Protein AF-A0AA86P9W6-F1 (afdb_monomer)

Secondary structure (DSSP, 8-state):
-HHHHHHH--------------------B--S-HHHHHHHHHHHHHH---HHHHHHHHHTT--SSSSS-HHHHHHTTPPPHHHHHHHHHHHHH---GGGB-HHHHHHHHHTTSTTHHHHHHHHHHHHHHHHHHHHHHHHHHHHHHHHHHHHH-HHHHHHHHHHHHHHHHHTTTSTTTT-S---GGGGGGTTT-B-TTT--BHHHHHHHHHHHH----SHHHHHHHHHHHH-TT-------S---SHHHHHHHHHHHHHHTT--HHHHHHHHHHHHHHHHHHHHHGGGS---TT--HHHHHHHHHHHHHHHHHHHHHHHHHHHHHHHHHHHHHT--TT--HHHHHHHHHHHHHHHHHHHHHHHHHHHHHHHHHHHHHHHHHHHHHHHHHHHHHHHHHHHHHHHHHHHHHHHSTHHHHHHHHHHHHS--

Radius of gyration: 43.39 Å; Cα contacts (8 Å, |Δi|>4): 281; chains: 1; bounding box: 76×82×166 Å

Solvent-accessible surface area (backbone atoms only — not comparable to full-atom values): 24637 Å² total; per-residue (Å²): 126,69,75,61,48,80,77,65,63,77,83,78,83,77,89,67,96,66,86,75,74,75,74,73,78,76,80,54,46,73,76,57,59,69,72,58,35,48,46,33,44,52,37,47,66,71,54,72,62,57,70,66,59,52,50,51,26,57,33,53,69,41,82,68,36,98,65,88,54,39,61,60,44,49,58,76,46,59,73,49,72,68,48,48,52,52,47,52,62,46,37,78,78,51,76,63,60,85,49,33,30,73,37,47,40,49,50,65,56,50,68,73,45,82,61,44,60,59,52,47,56,49,49,51,45,63,72,46,40,65,64,54,48,50,54,52,42,53,47,36,48,46,50,37,51,46,49,47,43,78,69,64,39,62,37,48,53,49,47,54,50,48,54,50,51,54,49,18,62,77,29,53,98,47,98,57,23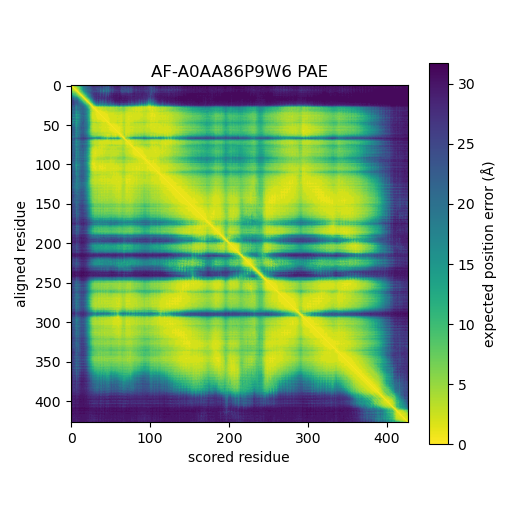,75,60,94,71,74,60,74,78,54,62,58,54,47,66,71,46,52,44,91,82,83,61,49,29,50,56,43,57,50,53,52,49,43,66,77,74,42,94,57,76,70,64,75,50,52,57,50,52,54,43,53,77,75,38,87,80,68,70,89,75,80,73,88,60,95,61,43,49,60,62,34,52,57,52,48,48,51,46,49,60,55,44,71,75,47,58,65,73,59,52,48,53,52,45,52,55,53,52,50,51,51,50,51,51,67,69,48,49,82,78,55,82,79,53,98,76,45,36,49,60,57,56,53,50,50,51,48,72,77,41,48,67,60,54,51,52,44,50,53,46,48,57,48,36,58,54,45,48,55,51,41,25,63,74,59,73,46,65,87,82,65,52,71,66,64,53,51,48,54,52,51,56,38,41,56,53,50,51,54,41,48,53,55,48,54,54,52,51,52,50,52,52,54,51,51,51,51,48,52,53,50,52,51,52,51,51,55,51,53,51,50,50,55,53,48,51,55,51,51,54,53,49,52,52,52,49,52,51,50,52,59,70,69,45,66,57,62,59,53,51,51,54,52,51,57,59,61,73,76,110

Organism: NCBI:txid28002

Nearest PDB structures (foldseek):
  9b27-assembly1_G  TM=7.244E-01  e=8.369E-12  Mus musculus
  3obv-assembly2_H  TM=7.746E-01  e=7.270E-11  Mus musculus
  3obv-assembly1_E  TM=7.594E-01  e=7.270E-11  Mus musculus
  3obv-assembly1_F  TM=7.551E-01  e=1.090E-10  Mus musculus
  3o4x-assembly2_F  TM=7.674E-01  e=1.635E-10  Mus musculus

Sequence (427 aa):
MCILYDNFAQKQKDVSEQKVVKETKVQLISVIDSKKAQAISIALQKLKLPFEQIMDKILLMQDLTPLDPGIETLACCLPTQADIDAVKKKLETEPDVEKYARADQFVIFVQQIKNYSQRIQNWLYIKQFQLDLQVYKQTFQINYRYFTFLIQNKRWHGYLRMLLTVGNCFNSGTARGSALGFKLKTLLKFCDFKDTTIQQNLMYYILNFIKHNDPRAVEEYNTYLEQLNNDVFIPEKSYNSINPVYPAIDEFLILQKLISRTAFEDEKKQFDIFYNKYNTIKQTIDQIDNSNIDQYKVEVTEFISLTENQLIQVKQTRDKIEDLYKQFLSKYVEPQTSKIEETLEIFGQFSVQLEKTKSIFDDEEKKKQIEEEKRRKLEQKKQEEIEKIKTQEVKGVSNLRKKFIKETEADGLMDQIMGQMIKKAKK

Structure (mmCIF, N/CA/C/O backbone):
data_AF-A0AA86P9W6-F1
#
_entry.id   AF-A0AA86P9W6-F1
#
loop_
_atom_site.group_PDB
_atom_site.id
_atom_site.type_symbol
_atom_site.label_atom_id
_atom_site.label_alt_id
_atom_site.label_comp_id
_atom_site.label_asym_id
_atom_site.label_entity_id
_atom_site.label_seq_id
_atom_site.pdbx_PDB_ins_code
_atom_site.Cartn_x
_atom_site.Cartn_y
_atom_site.Cartn_z
_atom_site.occupancy
_atom_site.B_iso_or_equiv
_atom_site.auth_seq_id
_atom_site.auth_comp_id
_atom_site.auth_asym_id
_atom_site.auth_atom_id
_atom_site.pdbx_PDB_model_num
ATOM 1 N N . MET A 1 1 ? 5.742 46.420 29.554 1.00 45.41 1 MET A N 1
ATOM 2 C CA . MET A 1 1 ? 6.651 45.876 30.589 1.00 45.41 1 MET A CA 1
ATOM 3 C C . MET A 1 1 ? 5.961 44.942 31.598 1.00 45.41 1 MET A C 1
ATOM 5 O O . MET A 1 1 ? 6.670 44.185 32.238 1.00 45.41 1 MET A O 1
ATOM 9 N N . CYS A 1 2 ? 4.622 44.912 31.716 1.00 53.97 2 CYS A N 1
ATOM 10 C CA . CYS A 1 2 ? 3.931 44.115 32.750 1.00 53.97 2 CYS A CA 1
ATOM 11 C C . CYS A 1 2 ? 3.858 42.589 32.511 1.00 53.97 2 CYS A C 1
ATOM 13 O O . CYS A 1 2 ? 3.861 41.842 33.474 1.00 53.97 2 CYS A O 1
ATOM 15 N N . ILE A 1 3 ? 3.880 42.093 31.267 1.00 50.62 3 ILE A N 1
ATOM 16 C CA . ILE A 1 3 ? 3.631 40.657 30.975 1.00 50.62 3 ILE A CA 1
ATOM 17 C C . ILE A 1 3 ? 4.851 39.753 31.283 1.00 50.62 3 ILE A C 1
ATOM 19 O O . ILE A 1 3 ? 4.716 38.553 31.514 1.00 50.62 3 ILE A O 1
ATOM 23 N N . LEU A 1 4 ? 6.062 40.321 31.302 1.00 46.50 4 LEU A N 1
ATOM 24 C CA . LEU A 1 4 ? 7.296 39.585 31.614 1.00 46.50 4 LEU A CA 1
ATOM 25 C C . LEU A 1 4 ? 7.473 39.347 33.118 1.00 46.50 4 LEU A C 1
ATOM 27 O O . LEU A 1 4 ? 8.028 38.322 33.505 1.00 46.50 4 LEU A O 1
ATOM 31 N N . TYR A 1 5 ? 6.980 40.263 33.956 1.00 51.81 5 TYR A N 1
ATOM 32 C CA . TYR A 1 5 ? 7.094 40.143 35.409 1.00 51.81 5 TYR A CA 1
ATOM 33 C C . TYR A 1 5 ? 6.207 39.011 35.944 1.00 51.81 5 TYR A C 1
ATOM 35 O O . TYR A 1 5 ? 6.676 38.198 36.734 1.00 51.81 5 TYR A O 1
ATOM 43 N N . ASP A 1 6 ? 4.981 38.875 35.435 1.00 56.88 6 ASP A N 1
ATOM 44 C CA . ASP A 1 6 ? 4.040 37.852 35.914 1.00 56.88 6 ASP A CA 1
ATOM 45 C C . ASP A 1 6 ? 4.484 36.415 35.592 1.00 56.88 6 ASP A C 1
ATOM 47 O O . ASP A 1 6 ? 4.173 35.487 36.335 1.00 56.88 6 ASP A O 1
ATOM 51 N N . ASN A 1 7 ? 5.253 36.222 34.514 1.00 52.59 7 ASN A N 1
ATOM 52 C CA . ASN A 1 7 ? 5.698 34.896 34.076 1.00 52.59 7 ASN A CA 1
ATOM 53 C C . ASN A 1 7 ? 7.083 34.485 34.614 1.00 52.59 7 ASN A C 1
ATOM 55 O O . ASN A 1 7 ? 7.418 33.303 34.558 1.00 52.59 7 ASN A O 1
ATOM 59 N N . PHE A 1 8 ? 7.890 35.427 35.127 1.00 60.72 8 PHE A N 1
ATOM 60 C CA . PHE A 1 8 ? 9.289 35.180 35.524 1.00 60.72 8 PHE A CA 1
ATOM 61 C C . PHE A 1 8 ? 9.705 35.779 36.882 1.00 60.72 8 PHE A C 1
ATOM 63 O O . PHE A 1 8 ? 10.876 35.677 37.253 1.00 60.72 8 PHE A O 1
ATOM 70 N N . ALA A 1 9 ? 8.796 36.379 37.657 1.00 63.06 9 ALA A N 1
ATOM 71 C CA . ALA A 1 9 ? 9.130 36.886 38.988 1.00 63.06 9 ALA A CA 1
ATOM 72 C C . ALA A 1 9 ? 9.499 35.745 39.959 1.00 63.06 9 ALA A C 1
ATOM 74 O O . ALA A 1 9 ? 8.660 34.936 40.362 1.00 63.06 9 ALA A O 1
ATOM 75 N N . GLN A 1 10 ? 10.761 35.708 40.396 1.00 48.94 10 GLN A N 1
ATOM 76 C CA . GLN A 1 10 ? 11.170 34.924 41.561 1.00 48.94 10 GLN A CA 1
ATOM 77 C C . GLN A 1 10 ? 10.579 35.568 42.819 1.00 48.94 10 GLN A C 1
ATOM 79 O O . GLN A 1 10 ? 10.934 36.692 43.171 1.00 48.94 10 GLN A O 1
ATOM 84 N N . LYS A 1 11 ? 9.682 34.859 43.516 1.00 51.66 11 LYS A N 1
ATOM 85 C CA . LYS A 1 11 ? 9.180 35.298 44.826 1.00 51.66 11 LYS A CA 1
ATOM 86 C C . LYS A 1 11 ? 10.353 35.429 45.805 1.00 51.66 11 LYS A C 1
ATOM 88 O O . LYS A 1 11 ? 10.945 34.420 46.191 1.00 51.66 11 LYS A O 1
ATOM 93 N N . GLN A 1 12 ? 10.665 36.653 46.226 1.00 44.06 12 GLN A N 1
ATOM 94 C CA . GLN A 1 12 ? 11.505 36.889 47.398 1.00 44.06 12 GLN A CA 1
ATOM 95 C C . GLN A 1 12 ? 10.748 36.407 48.644 1.00 44.06 12 GLN A C 1
ATOM 97 O O . GLN A 1 12 ? 9.561 36.686 48.810 1.00 44.06 12 GLN A O 1
ATOM 102 N N . LYS A 1 13 ? 11.417 35.621 49.495 1.00 38.41 13 LYS A N 1
ATOM 103 C CA . LYS A 1 13 ? 10.878 35.219 50.798 1.00 38.41 13 LYS A CA 1
ATOM 104 C C . LYS A 1 13 ? 11.013 36.395 51.762 1.00 38.41 13 LYS A C 1
ATOM 106 O O . LYS A 1 13 ? 12.089 36.590 52.320 1.00 38.41 13 LYS A O 1
ATOM 111 N N . ASP A 1 14 ? 9.921 37.113 51.992 1.00 39.69 14 ASP A N 1
ATOM 112 C CA . ASP A 1 14 ? 9.792 37.937 53.190 1.00 39.69 14 ASP A CA 1
ATOM 113 C C . ASP A 1 14 ? 9.678 37.016 54.407 1.00 39.69 14 ASP A C 1
ATOM 115 O O . ASP A 1 14 ? 8.691 36.302 54.598 1.00 39.69 14 ASP A O 1
ATOM 119 N N . VAL A 1 15 ? 10.729 37.006 55.225 1.00 42.31 15 VAL A N 1
ATOM 120 C CA . VAL A 1 15 ? 10.730 36.368 56.540 1.00 42.31 15 VAL A CA 1
ATOM 121 C C . VAL A 1 15 ? 10.073 37.345 57.509 1.00 42.31 15 VAL A C 1
ATOM 123 O O . VAL A 1 15 ? 10.738 38.109 58.199 1.00 42.31 15 VAL A O 1
ATOM 126 N N . SER A 1 16 ? 8.744 37.335 57.539 1.00 39.78 16 SER A N 1
ATOM 127 C CA . SER A 1 16 ? 7.987 37.801 58.697 1.00 39.78 16 SER A CA 1
ATOM 128 C C . SER A 1 16 ? 7.217 36.610 59.257 1.00 39.78 16 SER A C 1
ATOM 130 O O . SER A 1 16 ? 6.524 35.894 58.534 1.00 39.78 16 SER A O 1
ATOM 132 N N . GLU A 1 17 ? 7.426 36.334 60.544 1.00 43.75 17 GLU A N 1
ATOM 133 C CA . GLU A 1 17 ? 6.793 35.245 61.283 1.00 43.75 17 GLU A CA 1
ATOM 134 C C . GLU A 1 17 ? 5.278 35.471 61.374 1.00 43.75 17 GLU A C 1
ATOM 136 O O . GLU A 1 17 ? 4.751 35.984 62.359 1.0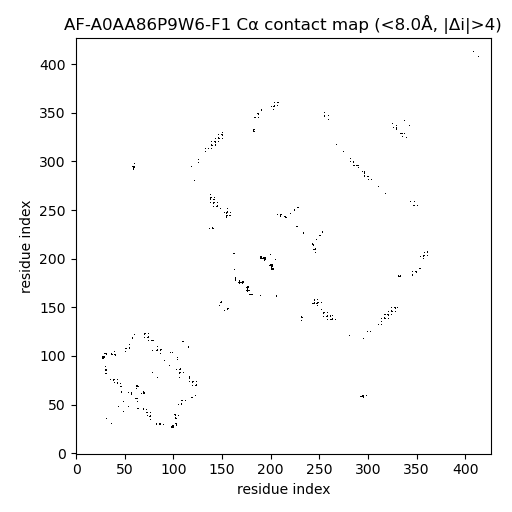0 43.75 17 GLU A O 1
ATOM 141 N N . GLN A 1 18 ? 4.546 35.063 60.342 1.00 36.09 18 GLN A N 1
ATOM 142 C CA . GLN A 1 18 ? 3.122 34.788 60.454 1.00 36.09 18 GLN A CA 1
ATOM 143 C C . GLN A 1 18 ? 2.957 33.295 60.710 1.00 36.09 18 GLN A C 1
ATOM 145 O O . GLN A 1 18 ? 3.389 32.458 59.918 1.00 36.09 18 GLN A O 1
ATOM 150 N N . LYS A 1 19 ? 2.355 32.964 61.859 1.00 38.75 19 LYS A N 1
ATOM 151 C CA . LYS A 1 19 ? 1.947 31.608 62.238 1.00 38.75 19 LYS A CA 1
ATOM 152 C C . LYS A 1 19 ? 1.238 30.940 61.059 1.00 38.75 19 LYS A C 1
ATOM 154 O O . LYS A 1 19 ? 0.068 31.205 60.802 1.00 38.75 19 LYS A O 1
ATOM 159 N N . VAL A 1 20 ? 1.947 30.044 60.376 1.00 34.84 20 VAL A N 1
ATOM 160 C CA . VAL A 1 20 ? 1.356 29.125 59.409 1.00 34.84 20 VAL A CA 1
ATOM 161 C C . VAL A 1 20 ? 0.454 28.195 60.208 1.00 34.84 20 VAL A C 1
ATOM 163 O O . VAL A 1 20 ? 0.918 27.255 60.857 1.00 34.84 20 VAL A O 1
ATOM 166 N N . VAL A 1 21 ? -0.850 28.468 60.180 1.00 40.25 21 VAL A N 1
ATOM 167 C CA . VAL A 1 21 ? -1.842 27.413 60.361 1.00 40.25 21 VAL A CA 1
ATOM 168 C C . VAL A 1 21 ? -1.487 26.382 59.298 1.00 40.25 21 VAL A C 1
ATOM 170 O O . VAL A 1 21 ? -1.578 26.667 58.106 1.00 40.25 21 VAL A O 1
ATOM 173 N N . LYS A 1 22 ? -0.963 25.223 59.713 1.00 38.34 22 LYS A N 1
ATOM 174 C CA . LYS A 1 22 ? -0.798 24.080 58.817 1.00 38.34 22 LYS A CA 1
ATOM 175 C C . LYS A 1 22 ? -2.191 23.770 58.280 1.00 38.34 22 LYS A C 1
ATOM 177 O O . LYS A 1 22 ? -2.976 23.131 58.977 1.00 38.34 22 LYS A O 1
ATOM 182 N N . GLU A 1 23 ? -2.497 24.236 57.071 1.00 42.12 23 GLU A N 1
ATOM 183 C CA . GLU A 1 23 ? -3.572 23.660 56.277 1.00 42.12 23 GLU A CA 1
ATOM 184 C C . GLU A 1 23 ? -3.317 22.161 56.285 1.00 42.12 23 GLU A C 1
ATOM 186 O O . GLU A 1 23 ? -2.276 21.663 55.841 1.00 42.12 23 GLU A O 1
ATOM 191 N N . THR A 1 24 ? -4.221 21.446 56.940 1.00 39.56 24 THR A N 1
ATOM 192 C CA . THR A 1 24 ? -4.174 19.997 56.983 1.00 39.56 24 THR A CA 1
ATOM 193 C C . THR A 1 24 ? -4.357 19.592 55.532 1.00 39.56 24 THR A C 1
ATOM 195 O O . THR A 1 24 ? -5.438 19.807 54.994 1.00 39.56 24 THR A O 1
ATOM 198 N N . LYS A 1 25 ? -3.292 19.130 54.857 1.00 49.28 25 LYS A N 1
ATOM 199 C CA . LYS A 1 25 ? -3.393 18.595 53.494 1.00 49.28 25 LYS A CA 1
ATOM 200 C C . LYS A 1 25 ? -4.488 17.539 53.544 1.00 49.28 25 LYS A C 1
ATOM 202 O O . LYS A 1 25 ? -4.257 16.459 54.087 1.00 49.28 25 LYS A O 1
ATOM 207 N N . VAL A 1 26 ? -5.674 17.883 53.049 1.00 59.66 26 VAL A N 1
ATOM 208 C CA . VAL A 1 26 ? -6.794 16.956 52.955 1.00 59.66 26 VAL A CA 1
ATOM 209 C C . VAL A 1 26 ? -6.280 15.813 52.092 1.00 59.66 26 VAL A C 1
ATOM 211 O O . VAL A 1 26 ? -5.903 16.021 50.937 1.00 59.66 26 VAL A O 1
ATOM 214 N N . GLN A 1 27 ? -6.118 14.633 52.693 1.00 80.38 27 GLN A N 1
ATOM 215 C CA . GLN A 1 27 ? -5.707 13.450 51.953 1.00 80.38 27 GLN A CA 1
ATOM 216 C C . GLN A 1 27 ? -6.869 13.078 51.039 1.00 80.38 27 GLN A C 1
ATOM 218 O O . GLN A 1 27 ? -7.883 12.561 51.500 1.00 80.38 27 GLN A O 1
ATOM 223 N N . LEU A 1 28 ? -6.728 13.406 49.756 1.00 91.00 28 LEU A N 1
ATOM 224 C CA . LEU A 1 28 ? -7.696 13.026 48.738 1.00 91.00 28 LEU A CA 1
ATOM 225 C C . LEU A 1 28 ? -7.679 11.506 48.549 1.00 91.00 28 LEU A C 1
ATOM 227 O O . LEU A 1 28 ? -6.628 10.863 48.604 1.00 91.00 28 LEU A O 1
ATOM 231 N N . ILE A 1 29 ? -8.854 10.944 48.301 1.00 92.31 29 ILE A N 1
ATOM 232 C CA . ILE A 1 29 ? -9.054 9.524 48.033 1.00 92.31 29 ILE A CA 1
ATOM 233 C C . ILE A 1 29 ? -8.549 9.221 46.621 1.00 92.31 29 ILE A C 1
ATOM 235 O O . ILE A 1 29 ? -9.033 9.798 45.652 1.00 92.31 29 ILE A O 1
ATOM 239 N N . SER A 1 30 ? -7.599 8.295 46.510 1.00 93.50 30 SER A N 1
ATOM 240 C CA . SER A 1 30 ? -7.087 7.777 45.237 1.00 93.50 30 SER A CA 1
ATOM 241 C C . SER A 1 30 ? -7.354 6.278 45.180 1.00 93.50 30 SER A C 1
ATOM 243 O O . SER A 1 30 ? -6.946 5.551 46.086 1.00 93.50 30 SER A O 1
ATOM 245 N N . VAL A 1 31 ? -8.049 5.816 44.143 1.00 94.06 31 VAL A N 1
ATOM 246 C CA . VAL A 1 31 ? -8.479 4.416 43.980 1.00 94.06 31 VAL A CA 1
ATOM 247 C C . VAL A 1 31 ? -7.742 3.763 42.822 1.00 94.06 31 VAL A C 1
ATOM 249 O O . VAL A 1 31 ? -7.279 2.629 42.941 1.00 94.06 31 VAL A O 1
ATOM 252 N N . ILE A 1 32 ? -7.622 4.476 41.704 1.00 94.56 32 ILE A N 1
ATOM 253 C CA . ILE A 1 32 ? -6.931 3.975 40.516 1.00 94.56 32 ILE A CA 1
ATOM 254 C C . ILE A 1 32 ? -5.408 3.958 40.706 1.00 94.56 32 ILE A C 1
ATOM 256 O O . ILE A 1 32 ? -4.847 4.719 41.497 1.00 94.56 32 ILE A O 1
ATOM 260 N N . ASP A 1 33 ? -4.727 3.094 39.945 1.00 94.31 33 ASP A N 1
ATOM 261 C CA . ASP A 1 33 ? -3.268 2.979 39.989 1.00 94.31 33 ASP A CA 1
ATOM 262 C C . ASP A 1 33 ? -2.573 4.324 39.715 1.00 94.31 33 ASP A C 1
ATOM 264 O O . ASP A 1 33 ? -2.935 5.066 38.798 1.00 94.31 33 ASP A O 1
ATOM 268 N N . SER A 1 34 ? -1.517 4.593 40.482 1.00 92.94 34 SER A N 1
ATOM 269 C CA . SER A 1 34 ? -0.764 5.849 40.456 1.00 92.94 34 SER A CA 1
ATOM 270 C C . SER A 1 34 ? -0.266 6.255 39.061 1.00 92.94 34 SER A C 1
ATOM 272 O O . SER A 1 34 ? -0.345 7.433 38.702 1.00 92.94 34 SER A O 1
ATOM 274 N N . LYS A 1 35 ? 0.185 5.303 38.231 1.00 93.06 35 LYS A N 1
ATOM 275 C CA . LYS A 1 35 ? 0.676 5.586 36.873 1.00 93.06 35 LYS A CA 1
ATOM 276 C C . LYS A 1 35 ? -0.470 6.008 35.958 1.00 93.06 35 LYS A C 1
ATOM 278 O O . LYS A 1 35 ? -0.320 6.932 35.156 1.00 93.06 35 LYS A O 1
ATOM 283 N N . LYS A 1 36 ? -1.628 5.360 36.089 1.00 93.06 36 LYS A N 1
ATOM 284 C CA . LYS A 1 36 ? -2.835 5.708 35.330 1.00 93.06 36 LYS A CA 1
ATOM 285 C C . LYS A 1 36 ? -3.431 7.036 35.793 1.00 93.06 36 LYS A C 1
ATOM 287 O O . LYS A 1 36 ? -3.754 7.871 34.952 1.00 93.06 36 LYS A O 1
ATOM 292 N N . ALA A 1 37 ? -3.484 7.271 37.105 1.00 94.56 37 ALA A N 1
ATOM 293 C CA . ALA A 1 37 ? -3.894 8.548 37.685 1.00 94.56 37 ALA A CA 1
ATOM 294 C C . ALA A 1 37 ? -3.050 9.710 37.145 1.00 94.56 37 ALA A C 1
ATOM 296 O O . ALA A 1 37 ? -3.580 10.762 36.776 1.00 94.56 37 ALA A O 1
ATOM 297 N N . GLN A 1 38 ? -1.735 9.505 37.041 1.00 94.50 38 GLN A N 1
ATOM 298 C CA . GLN A 1 38 ? -0.820 10.481 36.463 1.00 94.50 38 GLN A CA 1
ATOM 299 C C . GLN A 1 38 ? -1.098 10.711 34.970 1.00 94.50 38 GLN A C 1
ATOM 301 O O . GLN A 1 38 ? -1.176 11.862 34.544 1.00 94.50 38 GLN A O 1
ATOM 306 N N . ALA A 1 39 ? -1.295 9.649 34.181 1.00 94.19 39 ALA A N 1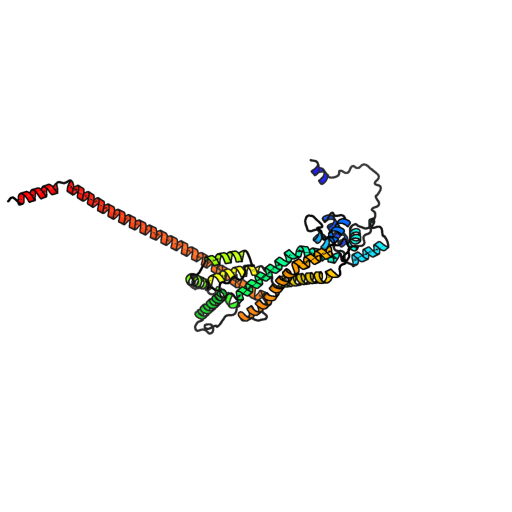
ATOM 307 C CA . ALA A 1 39 ? -1.612 9.762 32.755 1.00 94.19 39 ALA A CA 1
ATOM 308 C C . ALA A 1 39 ? -2.919 10.538 32.507 1.00 94.19 39 ALA A C 1
ATOM 310 O O . ALA A 1 39 ? -2.936 11.462 31.694 1.00 94.19 39 ALA A O 1
ATOM 311 N N . ILE A 1 40 ? -3.980 10.225 33.259 1.00 94.88 40 ILE A N 1
ATOM 312 C CA . ILE A 1 40 ? -5.260 10.948 33.214 1.00 94.88 40 ILE A CA 1
ATOM 313 C C . ILE A 1 40 ? -5.059 12.411 33.620 1.00 94.88 40 ILE A C 1
ATOM 315 O O . ILE A 1 40 ? -5.529 13.316 32.937 1.00 94.88 40 ILE A O 1
ATOM 319 N N . SER A 1 41 ? -4.308 12.674 34.690 1.00 93.94 41 SER A N 1
ATOM 320 C CA . SER A 1 41 ? -4.042 14.047 35.139 1.00 93.94 41 SER A CA 1
ATOM 321 C C . SER A 1 41 ? -3.324 14.877 34.069 1.00 93.94 41 SER A C 1
ATOM 323 O O . SER A 1 41 ? -3.689 16.031 33.843 1.00 93.94 41 SER A O 1
ATOM 325 N N . ILE A 1 42 ? -2.347 14.290 33.370 1.00 92.88 42 ILE A N 1
ATOM 326 C CA . ILE A 1 42 ? -1.647 14.933 32.247 1.00 92.88 42 ILE A CA 1
ATOM 327 C C . ILE A 1 42 ? -2.613 15.195 31.085 1.00 92.88 42 ILE A C 1
ATOM 329 O O . ILE A 1 42 ? -2.601 16.287 30.517 1.00 92.88 42 ILE A O 1
ATOM 333 N N . ALA A 1 43 ? -3.458 14.223 30.734 1.00 91.94 43 ALA A N 1
ATOM 334 C CA . ALA A 1 43 ? -4.460 14.382 29.684 1.00 91.94 43 ALA A CA 1
ATOM 335 C C . ALA A 1 43 ? -5.413 15.550 29.987 1.00 91.94 43 ALA A C 1
ATOM 337 O O . ALA A 1 43 ? -5.591 16.442 29.160 1.00 91.94 43 ALA A O 1
ATOM 338 N N . LEU A 1 44 ? -5.939 15.616 31.210 1.00 92.44 44 LEU A N 1
ATOM 339 C CA . LEU A 1 44 ? -6.832 16.690 31.651 1.00 92.44 44 LEU A CA 1
ATOM 340 C C . LEU A 1 44 ? -6.159 18.070 31.626 1.00 92.44 44 LEU A C 1
ATOM 342 O O . LEU A 1 44 ? -6.786 19.055 31.236 1.00 92.44 44 LEU A O 1
ATOM 346 N N . GLN A 1 45 ? -4.878 18.153 31.997 1.00 91.38 45 GLN A N 1
ATOM 347 C CA . GLN A 1 45 ? -4.102 19.397 31.911 1.00 91.38 45 GLN A CA 1
ATOM 348 C C . GLN A 1 45 ? -3.894 19.873 30.469 1.00 91.38 45 GLN A C 1
ATOM 350 O O . GLN A 1 45 ? -3.810 21.080 30.240 1.00 91.38 45 GLN A O 1
ATOM 355 N N . LYS A 1 46 ? -3.806 18.949 29.505 1.00 90.19 46 LYS A N 1
ATOM 356 C CA . LYS A 1 46 ? -3.720 19.282 28.076 1.00 90.19 46 LYS A CA 1
ATOM 357 C C . LYS A 1 46 ? -5.059 19.763 27.526 1.00 90.19 46 LYS A C 1
ATOM 359 O O . LYS A 1 46 ? -5.080 20.755 26.806 1.00 90.19 46 LYS A O 1
ATOM 364 N N . LEU A 1 47 ? -6.152 19.090 27.890 1.00 90.56 47 LEU A N 1
ATOM 365 C CA . LEU A 1 47 ? -7.499 19.433 27.429 1.00 90.56 47 LEU A CA 1
ATOM 366 C C . LEU A 1 47 ? -7.975 20.779 27.985 1.00 90.56 47 LEU A C 1
ATOM 368 O O . LEU A 1 47 ? -8.610 21.540 27.265 1.00 90.56 47 LEU A O 1
ATOM 372 N N . LYS A 1 48 ? -7.655 21.087 29.252 1.00 89.50 48 LYS A N 1
ATOM 373 C CA . LYS A 1 48 ? -8.082 22.316 29.954 1.00 89.50 48 LYS A CA 1
ATOM 374 C C . LYS A 1 48 ? -9.599 22.558 29.915 1.00 89.50 48 LYS A C 1
ATOM 376 O O . LYS A 1 48 ? -10.044 23.701 29.979 1.00 89.50 48 LYS A O 1
ATOM 381 N N . LEU A 1 49 ? -10.381 21.483 29.847 1.00 90.69 49 LEU A N 1
ATOM 382 C CA . LEU A 1 49 ? -11.840 21.519 29.874 1.00 90.69 49 LEU A CA 1
ATOM 383 C C . LEU A 1 49 ? -12.381 21.035 31.232 1.00 90.69 49 LEU A C 1
ATOM 385 O O . LEU A 1 49 ? -11.785 20.133 31.836 1.00 90.69 49 LEU A O 1
ATOM 389 N N . PRO A 1 50 ? -13.509 21.593 31.709 1.00 93.38 50 PRO A N 1
ATOM 390 C CA . PRO A 1 50 ? -14.319 20.988 32.766 1.00 93.38 50 PRO A CA 1
ATOM 391 C C . PRO A 1 50 ? -14.794 19.582 32.381 1.00 93.38 50 PRO A C 1
ATOM 393 O O . PRO A 1 50 ? -14.940 19.279 31.195 1.00 93.38 50 PRO A O 1
ATOM 396 N N . PHE A 1 51 ? -15.056 18.724 33.370 1.00 93.12 51 PHE A N 1
ATOM 397 C CA . PHE A 1 51 ? -15.451 17.335 33.114 1.00 93.12 51 PHE A CA 1
ATOM 398 C C . PHE A 1 51 ? -16.766 17.247 32.344 1.00 93.12 51 PHE A C 1
ATOM 400 O O . PHE A 1 51 ? -16.863 16.465 31.404 1.00 93.12 51 PHE A O 1
ATOM 407 N N . GLU A 1 52 ? -17.724 18.105 32.678 1.00 91.50 52 GLU A N 1
ATOM 408 C CA . GLU A 1 52 ? -19.035 18.210 32.039 1.00 91.50 52 GLU A CA 1
ATOM 409 C C . GLU A 1 52 ? -18.881 18.512 30.547 1.00 91.50 52 GLU A C 1
ATOM 411 O O . GLU A 1 52 ? -19.428 17.805 29.709 1.00 91.50 52 GLU A O 1
ATOM 416 N N . GLN A 1 53 ? -18.025 19.480 30.202 1.00 92.38 53 GLN A N 1
ATOM 417 C CA . GLN A 1 53 ? -17.763 19.827 28.804 1.00 92.38 53 GLN A CA 1
ATOM 418 C C . GLN A 1 53 ? -17.076 18.693 28.040 1.00 92.38 53 GLN A C 1
ATOM 420 O O . GLN A 1 53 ? -17.336 18.516 26.853 1.00 92.38 53 GLN A O 1
ATOM 425 N N . ILE A 1 54 ? -16.196 17.924 28.693 1.00 92.38 54 ILE A N 1
ATOM 426 C CA . ILE A 1 54 ? -15.598 16.735 28.074 1.00 92.38 54 ILE A CA 1
ATOM 427 C C . ILE A 1 54 ? -16.692 15.693 27.801 1.00 92.38 54 ILE A C 1
ATOM 429 O O . ILE A 1 54 ? -16.712 15.122 26.714 1.00 92.38 54 ILE A O 1
ATOM 433 N N . MET A 1 55 ? -17.607 15.461 28.750 1.00 90.94 55 MET A N 1
ATOM 434 C CA . MET A 1 55 ? -18.683 14.474 28.601 1.00 90.94 55 MET A CA 1
ATOM 435 C C . MET A 1 55 ? -19.650 14.871 27.484 1.00 90.94 55 MET A C 1
ATOM 437 O O . MET A 1 55 ? -19.911 14.057 26.598 1.00 90.94 55 MET A O 1
ATOM 441 N N . ASP A 1 56 ? -20.103 16.127 27.472 1.00 90.94 56 ASP A N 1
ATOM 442 C CA . ASP A 1 56 ? -20.990 16.665 26.436 1.00 90.94 56 ASP A CA 1
ATOM 443 C C . ASP A 1 56 ? -20.356 16.526 25.053 1.00 90.94 56 ASP A C 1
ATOM 445 O O . ASP A 1 56 ? -20.970 16.008 24.124 1.00 90.94 56 ASP A O 1
ATOM 449 N N . LYS A 1 57 ? -19.083 16.908 24.913 1.00 91.56 57 LYS A N 1
ATOM 450 C CA . LYS A 1 57 ? -18.362 16.791 23.641 1.00 91.56 57 LYS A CA 1
ATOM 451 C C . LYS A 1 57 ? -18.205 15.349 23.170 1.00 91.56 57 LYS A C 1
ATOM 453 O O . LYS A 1 57 ? -18.247 15.111 21.969 1.00 91.56 57 LYS A O 1
ATOM 458 N N . ILE A 1 58 ? -18.057 14.385 24.078 1.00 91.12 58 ILE A N 1
ATOM 459 C CA . ILE A 1 58 ? -18.002 12.959 23.724 1.00 91.12 58 ILE A CA 1
ATOM 460 C C . ILE A 1 58 ? -19.367 12.447 23.264 1.00 91.12 58 ILE A C 1
ATOM 462 O O . ILE A 1 58 ? -19.434 11.725 22.270 1.00 91.12 58 ILE A O 1
ATOM 466 N N . LEU A 1 59 ? -20.444 12.822 23.958 1.00 90.31 59 LEU A N 1
ATOM 467 C CA . LEU A 1 59 ? -21.813 12.457 23.579 1.00 90.31 59 LEU A CA 1
ATOM 468 C C . LEU A 1 59 ? -22.220 13.086 22.240 1.00 90.31 59 LEU A C 1
ATOM 470 O O . LEU A 1 59 ? -22.914 12.453 21.452 1.00 90.31 59 LEU A O 1
ATOM 474 N N . LEU A 1 60 ? -21.746 14.300 21.963 1.00 90.44 60 LEU A N 1
ATOM 475 C CA . LEU A 1 60 ? -22.004 15.033 20.723 1.00 90.44 60 LEU A CA 1
ATOM 476 C C . LEU A 1 60 ? -20.973 14.755 19.611 1.00 90.44 60 LEU A C 1
ATOM 478 O O . LEU A 1 60 ? -21.090 15.335 18.539 1.00 90.44 60 LEU A O 1
ATOM 482 N N . MET A 1 61 ? -19.946 13.932 19.868 1.00 90.50 61 MET A N 1
ATOM 483 C CA . MET A 1 61 ? -18.793 13.707 18.976 1.00 90.50 61 MET A CA 1
ATOM 484 C C . MET A 1 61 ? -18.120 14.994 18.444 1.00 90.50 61 MET A C 1
ATOM 486 O O . MET A 1 61 ? -17.630 15.046 17.317 1.00 90.50 61 MET A O 1
ATOM 490 N N . GLN A 1 62 ? -18.044 16.035 19.275 1.00 90.25 62 GLN A N 1
ATOM 491 C CA . GLN A 1 62 ? -17.471 17.339 18.928 1.00 90.25 62 GLN A CA 1
ATOM 492 C C . GLN A 1 62 ? -16.028 17.496 19.392 1.00 90.25 62 GLN A C 1
ATOM 494 O O . GLN A 1 62 ? -15.691 17.133 20.514 1.00 90.25 62 GLN A O 1
ATOM 499 N N . ASP A 1 63 ? -15.195 18.167 18.599 1.00 89.12 63 ASP A N 1
ATOM 500 C CA . ASP A 1 63 ? -13.782 18.380 18.924 1.00 89.12 63 ASP A CA 1
ATOM 501 C C . ASP A 1 63 ? -13.548 18.882 20.353 1.00 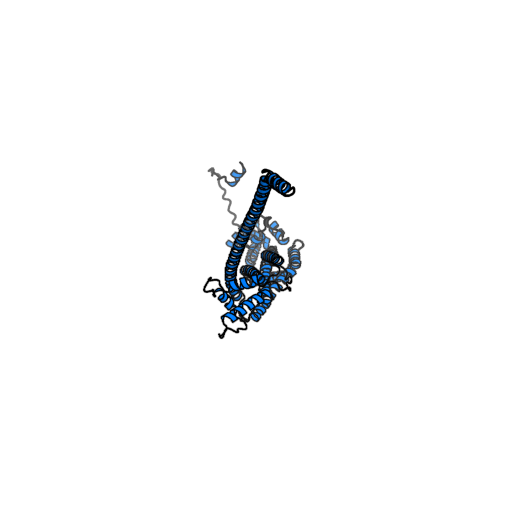89.12 63 ASP A C 1
ATOM 503 O O . ASP A 1 63 ? -14.108 19.889 20.806 1.00 89.12 63 ASP A O 1
ATOM 507 N N . LEU A 1 64 ? -12.686 18.158 21.070 1.00 87.56 64 LEU A N 1
ATOM 508 C CA . LEU A 1 64 ? -12.301 18.457 22.449 1.00 87.56 64 LEU A CA 1
ATOM 509 C C . LEU A 1 64 ? -11.405 19.690 22.549 1.00 87.56 64 LEU A C 1
ATOM 511 O O . LEU A 1 64 ? -11.394 20.365 23.571 1.00 87.56 64 LEU A O 1
ATOM 515 N N . THR A 1 65 ? -10.664 20.007 21.496 1.00 84.50 65 THR A N 1
ATOM 516 C CA . THR A 1 65 ? -9.739 21.138 21.461 1.00 84.50 65 THR A CA 1
ATOM 517 C C . THR A 1 65 ? -9.771 21.786 20.073 1.00 84.50 65 THR A C 1
ATOM 519 O O . THR A 1 65 ? -10.000 21.078 19.097 1.00 84.50 65 THR A O 1
ATOM 522 N N . PRO A 1 66 ? -9.536 23.110 19.946 1.00 77.31 66 PRO A N 1
ATOM 523 C CA . PRO A 1 66 ? -9.541 23.794 18.642 1.00 77.31 66 PRO A CA 1
ATOM 524 C C . PRO A 1 66 ? -8.449 23.313 17.676 1.00 77.31 66 PRO A C 1
ATOM 526 O O . PRO A 1 66 ? -8.604 23.369 16.464 1.00 77.31 66 PRO A O 1
ATOM 529 N N . LEU A 1 67 ? -7.318 22.878 18.232 1.00 68.88 67 LEU A N 1
ATOM 530 C CA . LEU A 1 67 ? -6.303 22.087 17.543 1.00 68.88 67 LEU A CA 1
ATOM 531 C C . LEU A 1 67 ? -6.673 20.637 17.834 1.00 68.88 67 LEU A C 1
ATOM 533 O O . LEU A 1 67 ? -6.938 20.349 18.993 1.00 68.88 67 LEU A O 1
ATOM 537 N N . ASP A 1 68 ? -6.714 19.739 16.861 1.00 64.31 68 ASP A N 1
ATOM 538 C CA . ASP A 1 68 ? -7.331 18.413 17.009 1.00 64.31 68 ASP A CA 1
ATOM 539 C C . ASP A 1 68 ? -6.376 17.261 17.434 1.00 64.31 68 ASP A C 1
ATOM 541 O O . ASP A 1 68 ? -6.127 16.370 16.632 1.00 64.31 68 ASP A O 1
ATOM 545 N N . PRO A 1 69 ? -5.837 17.219 18.678 1.00 77.38 69 PRO A N 1
ATOM 546 C CA . PRO A 1 69 ? -5.333 15.969 19.259 1.00 77.38 69 PRO A CA 1
ATOM 547 C C . PRO A 1 69 ? -6.059 15.586 20.560 1.00 77.38 69 PRO A C 1
ATOM 549 O O . PRO A 1 69 ? -5.584 14.769 21.359 1.00 77.38 69 PRO A O 1
ATOM 552 N N . GLY A 1 70 ? -7.203 16.215 20.849 1.00 86.31 70 GLY A N 1
ATOM 553 C CA . GLY A 1 70 ? -7.913 16.014 22.112 1.00 86.31 70 GLY A CA 1
ATOM 554 C C . GLY A 1 70 ? -8.411 14.575 22.286 1.00 86.31 70 GLY A C 1
ATOM 555 O O . GLY A 1 70 ? -8.265 13.993 23.363 1.00 86.31 70 GLY A O 1
ATOM 556 N N . ILE A 1 71 ? -8.925 13.963 21.214 1.00 89.94 71 ILE A N 1
ATOM 557 C CA . ILE A 1 71 ? -9.417 12.581 21.262 1.00 89.94 71 ILE A CA 1
ATOM 558 C C . ILE A 1 71 ? -8.279 11.561 21.392 1.00 89.94 71 ILE A C 1
ATOM 560 O O . ILE A 1 71 ? -8.394 10.596 22.145 1.00 89.94 71 ILE A O 1
ATOM 564 N N . GLU A 1 72 ? -7.145 11.814 20.739 1.00 90.94 72 GLU A N 1
ATOM 565 C CA . GLU A 1 72 ? -5.920 11.010 20.846 1.00 90.94 72 GLU A CA 1
ATOM 566 C C . GLU A 1 72 ? -5.377 11.033 22.279 1.00 90.94 72 GLU A C 1
ATOM 568 O O . GLU A 1 72 ? -4.971 10.007 22.833 1.00 90.94 72 GLU A O 1
ATOM 573 N N . THR A 1 73 ? -5.435 12.213 22.906 1.00 91.31 73 THR A N 1
ATOM 574 C CA . THR A 1 73 ? -5.032 12.420 24.298 1.00 91.31 73 THR A CA 1
ATOM 575 C C . THR A 1 73 ? -5.880 11.571 25.247 1.00 91.31 73 THR A C 1
ATOM 577 O O . THR A 1 73 ? -5.317 10.907 26.117 1.00 91.31 73 THR A O 1
ATOM 580 N N . LEU A 1 74 ? -7.206 11.529 25.060 1.00 91.12 74 LEU A N 1
ATOM 581 C CA . LEU A 1 74 ? -8.091 10.668 25.856 1.00 91.12 74 LEU A CA 1
ATOM 582 C C . LEU A 1 74 ? -7.895 9.176 25.567 1.00 91.12 74 LEU A C 1
ATOM 584 O O . LEU A 1 74 ? -7.929 8.365 26.494 1.00 91.12 74 LEU A O 1
ATOM 588 N N . ALA A 1 75 ? -7.662 8.801 24.308 1.00 91.38 75 ALA A N 1
ATOM 589 C CA . ALA A 1 75 ? -7.456 7.409 23.915 1.00 91.38 75 ALA A CA 1
ATOM 590 C C . ALA A 1 75 ? -6.232 6.769 24.602 1.00 91.38 75 ALA A C 1
ATOM 592 O O . ALA A 1 75 ? -6.233 5.568 24.869 1.00 91.38 75 ALA A O 1
ATOM 593 N N . CYS A 1 76 ? -5.217 7.566 24.951 1.00 89.81 76 CYS A N 1
ATOM 594 C CA . CYS A 1 76 ? -4.020 7.101 25.657 1.00 89.81 76 CYS A CA 1
ATOM 595 C C . CYS A 1 76 ? -4.229 6.840 27.160 1.00 89.81 76 CYS A C 1
ATOM 597 O O . CYS A 1 76 ? -3.362 6.244 27.801 1.00 89.81 76 CYS A O 1
ATOM 599 N N . CYS A 1 77 ? -5.342 7.293 27.744 1.00 89.50 77 CYS A N 1
ATOM 600 C CA . CYS A 1 77 ? -5.597 7.209 29.184 1.00 89.50 77 CYS A CA 1
ATOM 601 C C . CYS A 1 77 ? -6.996 6.667 29.517 1.00 89.50 77 CYS A C 1
ATOM 603 O O . CYS A 1 77 ? -7.594 7.060 30.519 1.00 89.50 77 CYS A O 1
ATOM 605 N N . LEU A 1 78 ? -7.526 5.770 28.680 1.00 91.19 78 LEU A N 1
ATOM 606 C CA . LEU A 1 78 ? -8.830 5.147 28.907 1.00 91.19 78 LEU A CA 1
ATOM 607 C C . LEU A 1 78 ? -8.836 4.324 30.208 1.00 91.19 78 LEU A C 1
ATOM 609 O O . LEU A 1 78 ? -7.959 3.469 30.386 1.00 91.19 78 LEU A O 1
ATOM 613 N N . PRO A 1 79 ? -9.820 4.528 31.103 1.00 91.56 79 PRO A N 1
ATOM 614 C CA . PRO A 1 79 ? -10.003 3.644 32.240 1.00 91.56 79 PRO A CA 1
ATOM 615 C C . PRO A 1 79 ? -10.440 2.256 31.758 1.00 91.56 79 PRO A C 1
ATOM 617 O O . PRO A 1 79 ? -11.209 2.102 30.803 1.00 91.56 79 PRO A O 1
ATOM 620 N N . THR A 1 80 ? -9.926 1.228 32.420 1.00 91.31 80 THR A N 1
ATOM 621 C CA . THR A 1 80 ? -10.353 -0.156 32.230 1.00 91.31 80 THR A CA 1
ATOM 622 C C . THR A 1 80 ? -11.637 -0.409 33.010 1.00 91.31 80 THR A C 1
ATOM 624 O O . THR A 1 80 ? -11.980 0.331 33.933 1.00 91.31 80 THR A O 1
ATOM 627 N N . GLN A 1 81 ? -12.327 -1.504 32.685 1.00 90.25 81 GLN A N 1
ATOM 628 C CA . GLN A 1 81 ? -13.510 -1.908 33.443 1.00 90.25 81 GLN A CA 1
ATOM 629 C C . GLN A 1 81 ? -13.190 -2.105 34.935 1.00 90.25 81 GLN A C 1
ATOM 631 O O . GLN A 1 81 ? -13.944 -1.654 35.785 1.00 90.25 81 GLN A O 1
ATOM 636 N N . ALA A 1 82 ? -12.019 -2.669 35.250 1.00 92.69 82 ALA A N 1
ATOM 637 C CA . ALA A 1 82 ? -11.567 -2.840 36.628 1.00 92.69 82 ALA A CA 1
ATOM 638 C C . ALA A 1 82 ? -11.360 -1.505 37.367 1.00 92.69 82 ALA A C 1
ATOM 640 O O . ALA A 1 82 ? -11.681 -1.421 38.550 1.00 92.69 82 ALA A O 1
ATOM 641 N N . ASP A 1 83 ? -10.859 -0.460 36.691 1.00 93.25 83 ASP A N 1
ATOM 642 C CA . ASP A 1 83 ? -10.728 0.868 37.307 1.00 93.25 83 ASP A CA 1
ATOM 643 C C . ASP A 1 83 ? -12.109 1.454 37.628 1.00 93.25 83 ASP A C 1
ATOM 645 O O . ASP A 1 83 ? -12.332 1.971 38.722 1.00 93.25 83 ASP A O 1
ATOM 649 N N . ILE A 1 84 ? -13.043 1.345 36.675 1.00 92.25 84 ILE A N 1
ATOM 650 C CA . ILE A 1 84 ? -14.420 1.823 36.825 1.00 92.25 84 ILE A CA 1
ATOM 651 C C . ILE A 1 84 ? -15.101 1.101 37.991 1.00 92.25 84 ILE A C 1
ATOM 653 O O . ILE A 1 84 ? -15.699 1.748 38.848 1.00 92.25 84 ILE A O 1
ATOM 657 N N . ASP A 1 85 ? -14.980 -0.224 38.063 1.00 93.31 85 ASP A N 1
ATOM 658 C CA . ASP A 1 85 ? -15.600 -1.031 39.115 1.00 93.31 85 ASP A CA 1
ATOM 659 C C . ASP A 1 85 ? -14.996 -0.734 40.497 1.00 93.31 85 ASP A C 1
ATOM 661 O O . ASP A 1 85 ? -15.721 -0.658 41.492 1.00 93.31 85 ASP A O 1
ATOM 665 N N . ALA A 1 86 ? -13.681 -0.504 40.572 1.00 94.00 86 ALA A N 1
ATOM 666 C CA . ALA A 1 86 ? -13.012 -0.122 41.814 1.00 94.00 86 ALA A CA 1
ATOM 667 C C . ALA A 1 86 ? -13.510 1.236 42.334 1.00 94.00 86 ALA A C 1
ATOM 669 O O . ALA A 1 86 ? -13.824 1.375 43.519 1.00 94.00 86 ALA A O 1
ATOM 670 N N . VAL A 1 87 ? -13.626 2.222 41.442 1.00 94.06 87 VAL A N 1
ATOM 671 C CA . VAL A 1 87 ? -14.148 3.555 41.765 1.00 94.06 87 VAL A CA 1
ATOM 672 C C . VAL A 1 87 ? -15.624 3.488 42.170 1.00 94.06 87 VAL A C 1
ATOM 674 O O . VAL A 1 87 ? -15.993 4.079 43.184 1.00 94.06 87 VAL A O 1
ATOM 677 N N . LYS A 1 88 ? -16.454 2.707 41.461 1.00 93.00 88 LYS A N 1
ATOM 678 C CA . LYS A 1 88 ? -17.863 2.456 41.827 1.00 93.00 88 LYS A CA 1
ATOM 679 C C . LYS A 1 88 ? -18.000 1.897 43.234 1.00 93.00 88 LYS A C 1
ATOM 681 O O . LYS A 1 88 ? -18.729 2.452 44.049 1.00 93.00 88 LYS A O 1
ATOM 686 N N . LYS A 1 89 ? -17.248 0.840 43.541 1.00 94.81 89 LYS A N 1
ATOM 687 C CA . LYS A 1 89 ? -17.261 0.219 44.867 1.00 94.81 89 LYS A CA 1
ATOM 688 C C . LYS A 1 89 ? -16.847 1.205 45.958 1.00 94.81 89 LYS A C 1
ATOM 690 O O . LYS A 1 89 ? -17.369 1.161 47.069 1.00 94.81 89 LYS A O 1
ATOM 695 N N . LYS A 1 90 ? -15.894 2.096 45.671 1.00 94.81 90 LYS A N 1
ATOM 696 C CA . LYS A 1 90 ? -15.473 3.102 46.649 1.00 94.81 90 LYS A CA 1
ATOM 697 C C . LYS A 1 90 ? -16.551 4.168 46.871 1.00 94.81 90 LYS A C 1
ATOM 699 O O . LYS A 1 90 ? -16.807 4.499 48.031 1.00 94.81 90 LYS A O 1
ATOM 704 N N . LEU A 1 91 ? -17.218 4.611 45.803 1.00 94.00 91 LEU A N 1
ATOM 705 C CA . LEU A 1 91 ? -18.334 5.563 45.846 1.00 94.00 91 LEU A CA 1
ATOM 706 C C . LEU A 1 91 ? -19.505 5.098 46.717 1.00 94.00 91 LEU A C 1
ATOM 708 O O . LEU A 1 91 ? -20.125 5.923 47.377 1.00 94.00 91 LEU A O 1
ATOM 712 N N . GLU A 1 92 ? -19.776 3.791 46.780 1.00 93.88 92 GLU A N 1
ATOM 713 C CA . GLU A 1 92 ? -20.801 3.231 47.679 1.00 93.88 92 GLU A CA 1
ATOM 714 C C . GLU A 1 92 ? -20.515 3.535 49.160 1.00 93.88 92 GLU A C 1
ATOM 716 O O . GLU A 1 92 ? -21.437 3.686 49.957 1.00 93.88 92 GLU A O 1
ATOM 721 N N . THR A 1 93 ? -19.234 3.633 49.534 1.00 94.69 93 THR A N 1
ATOM 722 C CA . THR A 1 93 ? -18.801 3.903 50.918 1.00 94.69 93 THR A CA 1
ATOM 723 C C . THR A 1 93 ? -18.514 5.374 51.201 1.00 94.69 93 THR A C 1
ATOM 725 O O . THR A 1 93 ? -18.527 5.785 52.357 1.00 94.69 93 THR A O 1
ATOM 728 N N . GLU A 1 94 ? -18.220 6.163 50.169 1.00 94.38 94 GLU A N 1
ATOM 729 C CA . GLU A 1 94 ? -17.951 7.597 50.270 1.00 94.38 94 GLU A CA 1
ATOM 730 C C . GLU A 1 94 ? -18.508 8.292 49.018 1.00 94.38 94 GLU A C 1
ATOM 732 O O . GLU A 1 94 ? -17.843 8.291 47.978 1.00 94.38 94 GLU A O 1
ATOM 737 N N . PRO A 1 95 ? -19.727 8.852 49.092 1.00 92.56 95 PRO A N 1
ATOM 738 C CA . PRO A 1 95 ? -20.411 9.417 47.932 1.00 92.56 95 PRO A CA 1
ATOM 739 C C . PRO A 1 95 ? -19.932 10.830 47.562 1.00 92.56 95 PRO A C 1
ATOM 741 O O . PRO A 1 95 ? -20.274 11.322 46.488 1.00 92.56 95 PRO A O 1
ATOM 744 N N . ASP A 1 96 ? -19.163 11.499 48.425 1.00 93.94 96 ASP A N 1
ATOM 745 C CA . ASP A 1 96 ? -18.681 12.857 48.176 1.00 93.94 96 ASP A CA 1
ATOM 746 C C . ASP A 1 96 ? -17.515 12.870 47.171 1.00 93.94 96 ASP A C 1
ATOM 748 O O . ASP A 1 96 ? -16.368 12.563 47.506 1.00 93.94 96 ASP A O 1
ATOM 752 N N . VAL A 1 97 ? -17.820 13.246 45.924 1.00 92.62 97 VAL A N 1
ATOM 753 C CA . VAL A 1 97 ? -16.876 13.290 44.795 1.00 92.62 97 VAL A CA 1
ATOM 754 C C . VAL A 1 97 ? -15.734 14.291 45.029 1.00 92.62 97 VAL A C 1
ATOM 756 O O . VAL A 1 97 ? -14.618 14.066 44.552 1.00 92.62 97 VAL A O 1
ATOM 759 N N . GLU A 1 98 ? -15.946 15.363 45.801 1.00 92.75 98 GLU A N 1
ATOM 760 C CA . GLU A 1 98 ? -14.918 16.389 46.041 1.00 92.75 98 GLU A CA 1
ATOM 761 C C . GLU A 1 98 ? -13.740 15.860 46.871 1.00 92.75 98 GLU A C 1
ATOM 763 O O . GLU A 1 98 ? -12.620 16.363 46.756 1.00 92.75 98 GLU A O 1
ATOM 768 N N . LYS A 1 99 ? -13.952 14.786 47.641 1.00 94.12 99 LYS A N 1
ATOM 769 C CA . LYS A 1 99 ? -12.896 14.118 48.417 1.00 94.12 99 LYS A CA 1
ATOM 770 C C . LYS A 1 99 ? -11.965 13.255 47.571 1.00 94.12 99 LYS A C 1
ATOM 772 O O . LYS A 1 99 ? -10.931 12.817 48.076 1.00 94.12 99 LYS A O 1
ATOM 777 N N . TYR A 1 100 ? -12.309 12.970 46.319 1.00 95.62 100 TYR A N 1
ATOM 778 C CA . TYR A 1 100 ? -11.500 12.133 45.436 1.00 95.62 100 TYR A CA 1
ATOM 779 C C . TYR A 1 100 ? -10.414 12.943 44.729 1.00 95.62 100 TYR A C 1
ATOM 781 O O . TYR A 1 100 ? -10.558 14.134 44.462 1.00 95.62 100 TYR A O 1
ATOM 789 N N . ALA A 1 101 ? -9.306 12.290 44.386 1.00 95.69 101 ALA A N 1
ATOM 790 C CA . ALA A 1 101 ? -8.290 12.891 43.542 1.00 95.69 101 ALA A CA 1
ATOM 791 C C . ALA A 1 101 ? -8.854 13.164 42.138 1.00 95.69 101 ALA A C 1
ATOM 793 O O . ALA A 1 101 ? -9.728 12.457 41.643 1.00 95.69 101 ALA A O 1
ATOM 794 N N . ARG A 1 102 ? -8.322 14.186 41.459 1.00 93.94 102 ARG A N 1
ATOM 795 C CA . ARG A 1 102 ? -8.846 14.673 40.168 1.00 93.94 102 ARG A CA 1
ATOM 796 C C . ARG A 1 102 ? -8.973 13.583 39.093 1.00 93.94 102 ARG A C 1
ATOM 798 O O . ARG A 1 102 ? -9.879 13.637 38.267 1.00 93.94 102 ARG A O 1
ATOM 805 N N . ALA A 1 103 ? -8.059 12.614 39.079 1.00 94.69 103 ALA A N 1
ATOM 806 C CA . ALA A 1 103 ? -8.103 11.510 38.127 1.00 94.69 103 ALA A CA 1
ATOM 807 C C . ALA A 1 103 ? -9.229 10.513 38.447 1.00 94.69 103 ALA A C 1
ATOM 809 O O . ALA A 1 103 ? -9.934 10.091 37.536 1.00 94.69 103 ALA A O 1
ATOM 810 N N . ASP A 1 104 ? -9.445 10.192 39.724 1.00 96.06 104 ASP A N 1
ATOM 811 C CA . ASP A 1 104 ? -10.575 9.376 40.173 1.00 96.06 104 ASP A CA 1
ATOM 812 C C . ASP A 1 104 ? -11.906 10.088 39.916 1.00 96.06 104 ASP A C 1
ATOM 814 O O . ASP A 1 104 ? -12.819 9.471 39.378 1.00 96.06 104 ASP A O 1
ATOM 818 N N . GLN A 1 105 ? -11.992 11.399 40.178 1.00 95.50 105 GLN A N 1
ATOM 819 C CA . GLN A 1 105 ? -13.153 12.215 39.799 1.00 95.50 105 GLN A CA 1
ATOM 820 C C . GLN A 1 105 ? -13.461 12.074 38.307 1.00 95.50 105 GLN A C 1
ATOM 822 O O . GLN A 1 105 ? -14.593 11.797 37.934 1.00 95.50 105 GLN A O 1
ATOM 827 N N . PHE A 1 106 ? -12.457 12.169 37.436 1.00 94.88 106 PHE A N 1
ATOM 828 C CA . PHE A 1 106 ? -12.675 11.956 36.008 1.00 94.88 106 PHE A CA 1
ATOM 829 C C . PHE A 1 106 ? -13.231 10.558 35.694 1.00 94.88 106 PHE A C 1
ATOM 831 O O . PHE A 1 106 ? -14.177 10.451 34.915 1.00 94.88 106 PHE A O 1
ATOM 838 N N . VAL A 1 107 ? -12.716 9.499 36.336 1.00 94.94 107 VAL A N 1
ATOM 839 C CA . VAL A 1 107 ? -13.256 8.132 36.192 1.00 94.94 107 VAL A CA 1
ATOM 840 C C . VAL A 1 107 ? -14.721 8.055 36.651 1.00 94.94 107 VAL A C 1
ATOM 842 O O . VAL A 1 107 ? -15.528 7.396 35.995 1.00 94.94 107 VAL A O 1
ATOM 845 N N . ILE A 1 108 ? -15.088 8.778 37.717 1.00 94.38 108 ILE A N 1
ATOM 846 C CA . ILE A 1 108 ? -16.466 8.895 38.227 1.00 94.38 108 ILE A CA 1
ATOM 847 C C . ILE A 1 108 ? -17.405 9.571 37.213 1.00 94.38 108 ILE A C 1
ATOM 849 O O . ILE A 1 108 ? -18.577 9.197 37.122 1.00 94.38 108 ILE A O 1
ATOM 853 N N . PHE A 1 109 ? -16.920 10.548 36.447 1.00 92.31 109 PHE A N 1
ATOM 854 C CA . PHE A 1 109 ? -17.711 11.210 35.407 1.00 92.31 109 PHE A CA 1
ATOM 855 C C . PHE A 1 109 ? -17.870 10.325 34.165 1.00 92.31 109 PHE A C 1
ATOM 857 O O . PHE A 1 109 ? -18.989 10.082 33.720 1.00 92.31 109 PHE A O 1
ATOM 864 N N . VAL A 1 110 ? -16.777 9.767 33.635 1.00 90.38 110 VAL A N 1
ATOM 865 C CA . VAL A 1 110 ? -16.818 8.983 32.382 1.00 90.38 110 VAL A CA 1
ATOM 866 C C . VAL A 1 110 ? -17.609 7.684 32.494 1.00 90.38 110 VAL A C 1
ATOM 868 O O . VAL A 1 110 ? -18.188 7.249 31.503 1.00 90.38 110 VAL A O 1
ATOM 871 N N . GLN A 1 111 ? -17.688 7.069 33.680 1.00 87.88 111 GLN A N 1
ATOM 872 C CA . GLN A 1 111 ? -18.494 5.855 33.878 1.00 87.88 111 GLN A CA 1
ATOM 873 C C . GLN A 1 111 ? -19.999 6.064 33.633 1.00 87.88 111 GLN A C 1
ATOM 875 O O . GLN A 1 111 ? -20.725 5.084 33.470 1.00 87.88 111 GLN A O 1
ATOM 880 N N . GLN A 1 112 ? -20.471 7.317 33.627 1.00 88.12 112 GLN A N 1
ATOM 881 C CA . GLN A 1 112 ? -21.859 7.660 33.312 1.00 88.12 112 GLN A CA 1
ATOM 882 C C . GLN A 1 112 ? -22.145 7.479 31.813 1.00 88.12 112 GLN A C 1
ATOM 884 O O . GLN A 1 112 ? -23.283 7.226 31.419 1.00 88.12 112 GLN A O 1
ATOM 889 N N . ILE A 1 113 ? -21.105 7.535 30.974 1.00 89.00 113 ILE A N 1
ATOM 890 C CA . ILE A 1 113 ? -21.193 7.271 29.540 1.00 89.00 113 ILE A CA 1
ATOM 891 C C . ILE A 1 113 ? -21.067 5.762 29.300 1.00 89.00 113 ILE A C 1
ATOM 893 O O . ILE A 1 113 ? -19.998 5.160 29.445 1.00 89.00 113 ILE A O 1
ATOM 897 N N . LYS A 1 114 ? -22.163 5.136 28.859 1.00 87.38 114 LYS A N 1
ATOM 898 C CA . LYS A 1 114 ? -22.168 3.721 28.456 1.00 87.38 114 LYS A CA 1
ATOM 899 C C . LYS A 1 114 ? -21.161 3.487 27.327 1.00 87.38 114 LYS A C 1
ATOM 901 O O . LYS A 1 114 ? -21.170 4.205 26.328 1.00 87.38 114 LYS A O 1
ATOM 906 N N . ASN A 1 115 ? -20.338 2.447 27.451 1.00 87.69 115 ASN A N 1
ATOM 907 C CA . ASN A 1 115 ? -19.330 2.060 26.454 1.00 87.69 115 ASN A CA 1
ATOM 908 C C . ASN A 1 115 ? -18.289 3.157 26.153 1.00 87.69 115 ASN A C 1
ATOM 910 O O . ASN A 1 115 ? -17.768 3.217 25.040 1.00 87.69 115 ASN A O 1
ATOM 914 N N . TYR A 1 116 ? -17.964 4.010 27.133 1.00 89.62 116 TYR A N 1
ATOM 915 C CA . TYR A 1 116 ? -17.003 5.114 27.003 1.00 89.62 116 TYR A CA 1
ATOM 916 C C . TYR A 1 116 ? -15.731 4.741 26.220 1.00 89.62 116 TYR A C 1
ATOM 918 O O . TYR A 1 116 ? -15.421 5.359 25.202 1.00 89.62 116 TYR A O 1
ATOM 926 N N . SER A 1 117 ? -15.021 3.689 26.640 1.00 90.81 117 SER A N 1
ATOM 927 C CA . SER A 1 117 ? -13.749 3.300 26.015 1.00 90.81 117 SER A CA 1
ATOM 928 C C . SER A 1 117 ? -13.914 2.913 24.543 1.00 90.81 117 SER A C 1
ATOM 930 O O . SER A 1 117 ? -13.097 3.303 23.710 1.00 90.81 117 SER A O 1
ATOM 932 N N . GLN A 1 118 ? -15.002 2.216 24.201 1.00 90.25 118 GLN A N 1
ATOM 933 C CA . GLN A 1 118 ? -15.322 1.864 22.817 1.00 90.25 118 GLN A CA 1
ATOM 934 C C . GLN A 1 118 ? -15.674 3.110 21.993 1.00 90.25 118 GLN A C 1
ATOM 936 O O . GLN A 1 118 ? -15.187 3.257 20.873 1.00 90.25 118 GLN A O 1
ATOM 941 N N . ARG A 1 119 ? -16.459 4.044 22.549 1.00 91.25 119 ARG A N 1
ATOM 942 C CA . ARG A 1 119 ? -16.822 5.304 21.878 1.00 91.25 119 ARG A CA 1
ATOM 943 C C . ARG A 1 119 ? -15.588 6.113 21.498 1.00 91.25 119 ARG A C 1
ATOM 945 O O . ARG A 1 119 ? -15.467 6.514 20.345 1.00 91.25 119 ARG A O 1
ATOM 952 N N . ILE A 1 120 ? -14.642 6.276 22.424 1.00 93.06 120 ILE A N 1
ATOM 953 C CA . ILE A 1 120 ? -13.385 6.997 22.176 1.00 93.06 120 ILE A CA 1
ATOM 954 C C . ILE A 1 120 ? -12.536 6.299 21.105 1.00 93.06 120 ILE A C 1
ATOM 956 O O . ILE A 1 120 ? -12.043 6.948 20.185 1.00 93.06 120 ILE A O 1
ATOM 960 N N . GLN A 1 121 ? -12.391 4.972 21.178 1.00 93.44 121 GLN A N 1
ATOM 961 C CA . GLN A 1 121 ? -11.617 4.204 20.192 1.00 93.44 121 GLN A CA 1
ATOM 962 C C . GLN A 1 121 ? -12.225 4.231 18.784 1.00 93.44 121 GLN A C 1
ATOM 964 O O . GLN A 1 121 ? -11.484 4.195 17.793 1.00 93.44 121 GLN A O 1
ATOM 969 N N . ASN A 1 122 ? -13.555 4.262 18.697 1.00 94.31 122 ASN A N 1
ATOM 970 C CA . ASN A 1 122 ? -14.292 4.365 17.443 1.00 94.31 122 ASN A CA 1
ATOM 971 C C . ASN A 1 122 ? -14.224 5.786 16.885 1.00 94.31 122 ASN A C 1
ATOM 973 O O . ASN A 1 122 ? -14.005 5.953 15.692 1.00 94.31 122 ASN A O 1
ATOM 977 N N . TRP A 1 123 ? -14.326 6.808 17.736 1.00 93.50 123 TRP A N 1
ATOM 978 C CA . TRP A 1 123 ? -14.163 8.194 17.311 1.00 93.50 123 TRP A CA 1
ATOM 979 C C . TRP A 1 123 ? -12.765 8.455 16.751 1.00 93.50 123 TRP A C 1
ATOM 981 O O . TRP A 1 123 ? -12.640 8.989 15.652 1.00 93.50 123 TRP A O 1
ATOM 991 N N . LEU A 1 124 ? -11.718 7.991 17.441 1.00 93.00 124 LEU A N 1
ATOM 992 C CA . LEU A 1 124 ? -10.345 8.080 16.941 1.00 93.00 124 LEU A CA 1
ATOM 993 C C . LEU A 1 124 ? -10.196 7.401 15.569 1.00 93.00 124 LEU A C 1
ATOM 995 O O . LEU A 1 124 ? -9.558 7.941 14.672 1.00 93.00 124 LEU A O 1
ATOM 999 N N . TYR A 1 125 ? -10.822 6.235 15.391 1.00 95.88 125 TYR A N 1
ATOM 1000 C CA . TYR A 1 125 ? -10.836 5.544 14.103 1.00 95.88 125 TYR A CA 1
ATOM 1001 C C . TYR A 1 125 ? -11.532 6.353 13.009 1.00 95.88 125 TYR A C 1
ATOM 1003 O O . TYR A 1 125 ? -10.987 6.476 11.921 1.00 95.88 125 TYR A O 1
ATOM 1011 N N . ILE A 1 126 ? -12.703 6.923 13.298 1.00 94.69 126 IL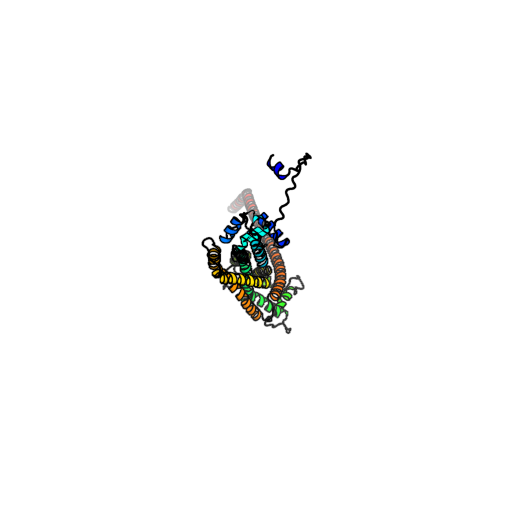E A N 1
ATOM 1012 C CA . ILE A 1 126 ? -13.469 7.740 12.349 1.00 94.69 126 ILE A CA 1
ATOM 1013 C C . ILE A 1 126 ? -12.650 8.952 11.895 1.00 94.69 126 ILE A C 1
ATOM 1015 O O . ILE A 1 126 ? -12.588 9.223 10.697 1.00 94.69 126 ILE A O 1
ATOM 1019 N N . LYS A 1 127 ? -11.964 9.632 12.825 1.00 91.69 127 LYS A N 1
ATOM 1020 C CA . LYS A 1 127 ? -11.092 10.771 12.497 1.00 91.69 127 LYS A CA 1
ATOM 1021 C C . LYS A 1 127 ? -9.950 10.391 11.563 1.00 91.69 127 LYS A C 1
ATOM 1023 O O . LYS A 1 127 ? -9.669 11.101 10.603 1.00 91.69 127 LYS A O 1
ATOM 1028 N N . GLN A 1 128 ? -9.318 9.255 11.833 1.00 93.31 128 GLN A N 1
ATOM 1029 C CA . GLN A 1 128 ? -8.149 8.802 11.090 1.00 93.31 128 GLN A CA 1
ATOM 1030 C C . GLN A 1 128 ? -8.515 8.049 9.792 1.00 93.31 128 GLN A C 1
ATOM 1032 O O . GLN A 1 128 ? -7.683 7.898 8.897 1.00 93.31 128 GLN A O 1
ATOM 1037 N N . PHE A 1 129 ? -9.775 7.627 9.644 1.00 97.25 129 PHE A N 1
ATOM 1038 C CA . PHE A 1 129 ? -10.235 6.719 8.594 1.00 97.25 129 PHE A CA 1
ATOM 1039 C C . PHE A 1 129 ? -9.833 7.149 7.185 1.00 97.25 129 PHE A C 1
ATOM 1041 O O . PHE A 1 129 ? -9.332 6.333 6.418 1.00 97.25 129 PHE A O 1
ATOM 1048 N N . GLN A 1 130 ? -10.066 8.414 6.823 1.00 96.56 130 GLN A N 1
ATOM 1049 C CA . GLN A 1 130 ? -9.792 8.885 5.464 1.00 96.56 130 GLN A CA 1
ATOM 1050 C C . GLN A 1 130 ? -8.296 8.879 5.159 1.00 96.56 130 GLN A C 1
ATOM 1052 O O . GLN A 1 130 ? -7.902 8.457 4.076 1.00 96.56 130 GLN A O 1
ATOM 1057 N N . LEU A 1 131 ? -7.461 9.297 6.111 1.00 95.44 131 LEU A N 1
ATOM 1058 C CA . LEU A 1 131 ? -6.010 9.297 5.940 1.00 95.44 131 LEU A CA 1
ATOM 1059 C C . LEU A 1 131 ? -5.485 7.868 5.765 1.00 95.44 131 LEU A C 1
ATOM 1061 O O . LEU A 1 131 ? -4.790 7.591 4.788 1.00 95.44 131 LEU A O 1
ATOM 1065 N N . ASP A 1 132 ? -5.894 6.949 6.641 1.00 96.62 132 ASP A N 1
ATOM 1066 C CA . ASP A 1 132 ? -5.478 5.545 6.571 1.00 96.62 132 ASP A CA 1
ATOM 1067 C C . ASP A 1 132 ? -5.984 4.869 5.288 1.00 96.62 132 ASP A C 1
ATOM 1069 O O . ASP A 1 132 ? -5.222 4.204 4.582 1.00 96.62 132 ASP A O 1
ATOM 1073 N N . LEU A 1 133 ? -7.256 5.082 4.925 1.00 97.31 133 LEU A N 1
ATOM 1074 C CA . LEU A 1 133 ? -7.840 4.513 3.710 1.00 97.31 133 LEU A CA 1
ATOM 1075 C C . LEU A 1 133 ? -7.093 4.977 2.455 1.00 97.31 133 LEU A C 1
ATOM 1077 O O . LEU A 1 133 ? -6.887 4.170 1.548 1.00 97.31 133 LEU A O 1
ATOM 1081 N N . GLN A 1 134 ? -6.673 6.246 2.389 1.00 95.25 134 GLN A N 1
ATOM 1082 C CA . GLN A 1 134 ? -5.900 6.757 1.253 1.00 95.25 134 GLN A CA 1
ATOM 1083 C C . GLN A 1 134 ? -4.531 6.083 1.138 1.00 95.25 134 GLN A C 1
ATOM 1085 O O . GLN A 1 134 ? -4.135 5.744 0.023 1.00 95.25 134 GLN A O 1
ATOM 1090 N N . VAL A 1 135 ? -3.847 5.822 2.257 1.00 94.75 135 VAL A N 1
ATOM 1091 C CA . VAL A 1 135 ? -2.574 5.080 2.257 1.00 94.75 135 VAL A CA 1
ATOM 1092 C C . VAL A 1 135 ? -2.772 3.686 1.653 1.00 94.75 135 VAL A C 1
ATOM 1094 O O . VAL A 1 135 ? -2.094 3.328 0.689 1.00 94.75 135 VAL A O 1
ATOM 1097 N N . TYR A 1 136 ? -3.759 2.924 2.136 1.00 96.62 136 TYR A N 1
ATOM 1098 C CA . TYR A 1 136 ? -4.039 1.582 1.606 1.00 96.62 136 TYR A CA 1
ATOM 1099 C C . TYR A 1 136 ? -4.460 1.610 0.136 1.00 96.62 136 TYR A C 1
ATOM 1101 O O . TYR A 1 136 ? -3.992 0.803 -0.670 1.00 96.62 136 TYR A O 1
ATOM 1109 N N . LYS A 1 137 ? -5.323 2.563 -0.234 1.00 95.19 137 LYS A N 1
ATOM 1110 C CA . LYS A 1 137 ? -5.789 2.752 -1.610 1.00 95.19 137 LYS A CA 1
ATOM 1111 C C . LYS A 1 137 ? -4.616 2.973 -2.562 1.00 95.19 137 LYS A C 1
ATOM 1113 O O . LYS A 1 137 ? -4.533 2.278 -3.573 1.00 95.19 137 LYS A O 1
ATOM 1118 N N . GLN A 1 138 ? -3.706 3.888 -2.224 1.00 93.06 138 GLN A N 1
ATOM 1119 C CA . GLN A 1 138 ? -2.524 4.177 -3.035 1.00 93.06 138 GLN A CA 1
ATOM 1120 C C . GLN A 1 138 ? -1.625 2.944 -3.162 1.00 93.06 138 GLN A C 1
ATOM 1122 O O . GLN A 1 138 ? -1.306 2.539 -4.281 1.00 93.06 138 GLN A O 1
ATOM 1127 N N . THR A 1 139 ? -1.285 2.290 -2.046 1.00 94.69 139 THR A N 1
ATOM 1128 C CA . THR A 1 139 ? -0.438 1.088 -2.058 1.00 94.69 139 THR A CA 1
ATOM 1129 C C . THR A 1 139 ? -1.020 -0.015 -2.942 1.00 94.69 139 THR A C 1
ATOM 1131 O O . THR A 1 139 ? -0.319 -0.562 -3.802 1.00 94.69 139 THR A O 1
ATOM 1134 N N . PHE A 1 140 ? -2.306 -0.336 -2.790 1.00 96.25 140 PHE A N 1
ATOM 1135 C CA . PHE A 1 140 ? -2.935 -1.400 -3.572 1.00 96.25 140 PHE A CA 1
ATOM 1136 C C . PHE A 1 140 ? -3.058 -1.041 -5.052 1.00 96.25 140 PHE A C 1
ATOM 1138 O O . PHE A 1 140 ? -2.851 -1.895 -5.907 1.00 96.25 140 PHE A O 1
ATOM 1145 N N . GLN A 1 141 ? -3.311 0.217 -5.398 1.00 93.19 141 GLN A N 1
ATOM 1146 C CA . GLN A 1 141 ? -3.373 0.621 -6.802 1.00 93.19 141 GLN A CA 1
ATOM 1147 C C . GLN A 1 141 ? -2.017 0.588 -7.501 1.00 93.19 141 GLN A C 1
ATOM 1149 O O . GLN A 1 141 ? -1.954 0.137 -8.646 1.00 93.19 141 GLN A O 1
ATOM 1154 N N . ILE A 1 142 ? -0.938 0.999 -6.824 1.00 93.94 142 ILE A N 1
ATOM 1155 C CA . ILE A 1 142 ? 0.427 0.859 -7.354 1.00 93.94 142 ILE A CA 1
ATOM 1156 C C . ILE A 1 142 ? 0.704 -0.615 -7.670 1.00 93.94 142 ILE A C 1
ATOM 1158 O O . ILE A 1 142 ? 1.119 -0.940 -8.782 1.00 93.94 142 ILE A O 1
ATOM 1162 N N . ASN A 1 143 ? 0.412 -1.511 -6.723 1.00 95.25 143 ASN A N 1
ATOM 1163 C CA . ASN A 1 143 ? 0.622 -2.950 -6.884 1.00 95.25 143 ASN A CA 1
ATOM 1164 C C . ASN A 1 143 ? -0.244 -3.542 -8.007 1.00 95.25 143 ASN A C 1
ATOM 1166 O O . ASN A 1 143 ? 0.265 -4.249 -8.878 1.00 95.25 143 ASN A O 1
ATOM 1170 N N . TYR A 1 144 ? -1.534 -3.198 -8.048 1.00 94.62 144 TYR A N 1
ATOM 1171 C CA . TYR A 1 144 ? -2.450 -3.620 -9.110 1.00 94.62 144 TYR A CA 1
ATOM 1172 C C . TYR A 1 144 ? -1.938 -3.193 -10.488 1.00 94.62 144 TYR A C 1
ATOM 1174 O O . TYR A 1 144 ? -1.861 -4.009 -11.409 1.00 94.62 144 TYR A O 1
ATOM 1182 N N . ARG A 1 145 ? -1.540 -1.924 -10.629 1.00 91.56 145 ARG A N 1
ATOM 1183 C CA . ARG A 1 145 ? -1.026 -1.367 -11.884 1.00 91.56 145 ARG A CA 1
ATOM 1184 C C . ARG A 1 145 ? 0.271 -2.039 -12.311 1.00 91.56 145 ARG A C 1
ATOM 1186 O O . ARG A 1 145 ? 0.418 -2.377 -13.482 1.00 91.56 145 ARG A O 1
ATOM 1193 N N . TYR A 1 146 ? 1.190 -2.254 -11.376 1.00 94.19 146 TYR A N 1
ATOM 1194 C CA . TYR A 1 146 ? 2.478 -2.882 -11.645 1.00 94.19 146 TYR A CA 1
ATOM 1195 C C . TYR A 1 146 ? 2.313 -4.308 -12.192 1.00 94.19 146 TYR A C 1
ATOM 1197 O O . TYR A 1 146 ? 2.834 -4.630 -13.261 1.00 94.19 146 TYR A O 1
ATOM 1205 N N . PHE A 1 147 ? 1.520 -5.152 -11.525 1.00 95.31 147 PHE A N 1
ATOM 1206 C CA . PHE A 1 147 ? 1.287 -6.517 -12.007 1.00 95.31 147 PHE A CA 1
ATOM 1207 C C . PHE A 1 147 ? 0.450 -6.552 -13.288 1.00 95.31 147 PHE A C 1
ATOM 1209 O O . PHE A 1 147 ? 0.747 -7.339 -14.187 1.00 95.31 147 PHE A O 1
ATOM 1216 N N . THR A 1 148 ? -0.524 -5.651 -13.437 1.00 93.62 148 THR A N 1
ATOM 1217 C CA . THR A 1 148 ? -1.266 -5.495 -14.698 1.00 93.62 148 THR A CA 1
ATOM 1218 C C . THR A 1 148 ? -0.323 -5.143 -15.850 1.00 93.62 148 THR A C 1
ATOM 1220 O O . THR A 1 148 ? -0.375 -5.789 -16.896 1.00 93.62 148 THR A O 1
ATOM 1223 N N . PHE A 1 149 ? 0.607 -4.200 -15.652 1.00 91.94 149 PHE A N 1
ATOM 1224 C CA . PHE A 1 149 ? 1.632 -3.854 -16.639 1.00 91.94 149 PHE A CA 1
ATOM 1225 C C . PHE A 1 149 ? 2.453 -5.086 -17.036 1.00 91.94 149 PHE A C 1
ATOM 1227 O O . PHE A 1 149 ? 2.532 -5.411 -18.223 1.00 91.94 149 PHE A O 1
ATOM 1234 N N . LEU A 1 150 ? 2.994 -5.824 -16.063 1.00 93.81 150 LEU A N 1
ATOM 1235 C CA . LEU A 1 150 ? 3.816 -7.003 -16.343 1.00 93.81 150 LEU A CA 1
ATOM 1236 C C . LEU A 1 150 ? 3.049 -8.105 -17.085 1.00 93.81 150 LEU A C 1
ATOM 1238 O O . LEU A 1 150 ? 3.654 -8.841 -17.863 1.00 93.81 150 LEU A O 1
ATOM 1242 N N . ILE A 1 151 ? 1.738 -8.234 -16.872 1.00 93.44 151 ILE A N 1
ATOM 1243 C CA . ILE A 1 151 ? 0.917 -9.294 -17.475 1.00 93.44 151 ILE A CA 1
ATOM 1244 C C . ILE A 1 151 ? 0.329 -8.873 -18.821 1.00 93.44 151 ILE A C 1
ATOM 1246 O O . ILE A 1 151 ? 0.189 -9.710 -19.716 1.00 93.44 151 ILE A O 1
ATOM 1250 N N . GLN A 1 152 ? -0.025 -7.604 -19.006 1.00 88.94 152 GLN A N 1
ATOM 1251 C CA . GLN A 1 152 ? -0.862 -7.167 -20.128 1.00 88.94 152 GLN A CA 1
ATOM 1252 C C . GLN A 1 152 ? -0.142 -6.230 -21.103 1.00 88.94 152 GLN A C 1
ATOM 1254 O O . GLN A 1 152 ? -0.515 -6.170 -22.278 1.00 88.94 152 GLN A O 1
ATOM 1259 N N . ASN A 1 153 ? 0.932 -5.548 -20.688 1.00 84.75 153 ASN A N 1
ATOM 1260 C CA . ASN A 1 153 ? 1.611 -4.577 -21.543 1.00 84.75 153 ASN A CA 1
ATOM 1261 C C . ASN A 1 153 ? 2.354 -5.282 -22.695 1.00 84.75 153 ASN A C 1
ATOM 1263 O O . ASN A 1 153 ? 3.404 -5.902 -22.526 1.00 84.75 153 ASN A O 1
ATOM 1267 N N . LYS A 1 154 ? 1.804 -5.205 -23.911 1.00 81.94 154 LYS A N 1
ATOM 1268 C CA . LYS A 1 154 ? 2.375 -5.854 -25.108 1.00 81.94 154 LYS A CA 1
ATOM 1269 C C . LYS A 1 154 ? 3.778 -5.340 -25.452 1.00 81.94 154 LYS A C 1
ATOM 1271 O O . LYS A 1 154 ? 4.580 -6.110 -25.974 1.00 81.94 154 LYS A O 1
ATOM 1276 N N . ARG A 1 155 ? 4.085 -4.073 -25.148 1.00 79.44 155 ARG A N 1
ATOM 1277 C CA . ARG A 1 155 ? 5.396 -3.462 -25.421 1.00 79.44 155 ARG A CA 1
ATOM 1278 C C . ARG A 1 155 ? 6.467 -4.055 -24.502 1.00 79.44 155 ARG A C 1
ATOM 1280 O O . ARG A 1 155 ? 7.521 -4.452 -24.989 1.00 79.44 155 ARG A O 1
ATOM 1287 N N . TRP A 1 156 ? 6.151 -4.234 -23.219 1.00 88.25 156 TRP A N 1
ATOM 1288 C CA . TRP A 1 156 ? 7.002 -4.950 -22.265 1.00 88.25 156 TRP A CA 1
ATOM 1289 C C . TRP A 1 156 ? 7.292 -6.390 -22.717 1.00 88.25 156 TRP A C 1
ATOM 1291 O O . TRP A 1 156 ? 8.445 -6.808 -22.786 1.00 88.25 156 TRP A O 1
ATOM 1301 N N . HIS A 1 157 ? 6.272 -7.135 -23.151 1.00 87.19 157 HIS A N 1
ATOM 1302 C CA . HIS A 1 157 ? 6.494 -8.471 -23.718 1.00 87.19 157 HIS A CA 1
ATOM 1303 C C . HIS A 1 157 ? 7.327 -8.443 -25.011 1.00 87.19 157 HIS A C 1
ATOM 1305 O O . HIS A 1 157 ? 8.111 -9.360 -25.257 1.00 87.19 157 HIS A O 1
ATOM 1311 N N . GLY A 1 158 ? 7.177 -7.403 -25.838 1.00 83.12 158 GLY A N 1
ATOM 1312 C CA . GLY A 1 158 ? 8.021 -7.167 -27.011 1.00 83.12 158 GLY A CA 1
ATOM 1313 C C . GLY A 1 158 ? 9.493 -6.987 -26.635 1.00 83.12 158 GLY A C 1
ATOM 1314 O O . GLY A 1 158 ? 10.361 -7.607 -27.249 1.00 83.12 158 GLY A O 1
ATOM 1315 N N . TYR A 1 159 ? 9.766 -6.230 -25.571 1.00 84.88 159 TYR A N 1
ATOM 1316 C CA . TYR A 1 159 ? 11.107 -6.076 -25.011 1.00 84.88 159 TYR A CA 1
ATOM 1317 C C . TYR A 1 159 ? 11.695 -7.417 -24.541 1.00 84.88 159 TYR A C 1
ATOM 1319 O O . TYR A 1 159 ? 12.799 -7.785 -24.948 1.00 84.88 159 TYR A O 1
ATOM 1327 N N . LEU A 1 160 ? 10.933 -8.209 -23.776 1.00 89.50 160 LEU A N 1
ATOM 1328 C CA . LEU A 1 160 ? 11.361 -9.547 -23.342 1.00 89.50 160 LEU A CA 1
ATOM 1329 C C . LEU A 1 160 ? 11.637 -10.490 -24.525 1.00 89.50 160 LEU A C 1
ATOM 1331 O O . LEU A 1 160 ? 12.604 -11.252 -24.507 1.00 89.50 160 LEU A O 1
ATOM 1335 N N . ARG A 1 161 ? 10.825 -10.426 -25.587 1.00 86.62 161 ARG A N 1
ATOM 1336 C CA . ARG A 1 161 ? 11.033 -11.225 -26.806 1.00 86.62 161 ARG A CA 1
ATOM 1337 C C . ARG A 1 161 ? 12.309 -10.833 -27.540 1.00 86.62 161 ARG A C 1
ATOM 1339 O O . ARG A 1 161 ? 13.001 -11.699 -28.073 1.00 86.62 161 ARG A O 1
ATOM 1346 N N . MET A 1 162 ? 12.628 -9.547 -27.578 1.00 84.00 162 MET A N 1
ATOM 1347 C CA . MET A 1 162 ? 13.869 -9.079 -28.177 1.00 84.00 162 MET A CA 1
ATOM 1348 C C . MET A 1 162 ? 15.082 -9.549 -27.367 1.00 84.00 162 MET A C 1
ATOM 1350 O O . MET A 1 162 ? 16.023 -10.063 -27.966 1.00 84.00 162 MET A O 1
ATOM 1354 N N . LEU A 1 163 ? 15.026 -9.495 -26.029 1.00 86.62 163 LEU A N 1
ATOM 1355 C CA . LEU A 1 163 ? 16.053 -10.095 -25.166 1.00 86.62 163 LEU A CA 1
ATOM 1356 C C . LEU A 1 163 ? 16.244 -11.590 -25.465 1.00 86.62 163 LEU A C 1
ATOM 1358 O O . LEU A 1 163 ? 17.376 -12.045 -25.619 1.00 86.62 163 LEU A O 1
ATOM 1362 N N . LEU A 1 164 ? 15.150 -12.346 -25.615 1.00 88.25 164 LEU A N 1
ATOM 1363 C CA . LEU A 1 164 ? 15.205 -13.762 -25.994 1.00 88.25 164 LEU A CA 1
ATOM 1364 C C . LEU A 1 164 ? 15.852 -13.964 -27.372 1.00 88.25 164 LEU A C 1
ATOM 1366 O O . LEU A 1 164 ? 16.714 -14.824 -27.523 1.00 88.25 164 LEU A O 1
ATOM 1370 N N . THR A 1 165 ? 15.452 -13.168 -28.365 1.00 85.12 165 THR A N 1
ATOM 1371 C CA . THR A 1 165 ? 15.955 -13.263 -29.747 1.00 85.12 165 THR A CA 1
ATOM 1372 C C . THR A 1 1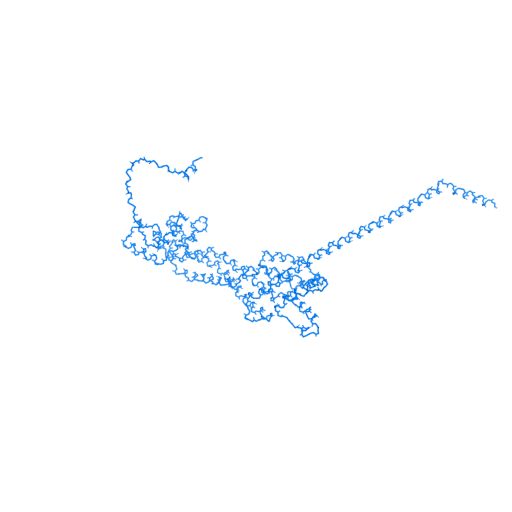65 ? 17.459 -13.030 -29.786 1.00 85.12 165 THR A C 1
ATOM 1374 O O . THR A 1 165 ? 18.208 -13.844 -30.316 1.00 85.12 165 THR A O 1
ATOM 1377 N N . VAL A 1 166 ? 17.907 -11.952 -29.151 1.00 83.88 166 VAL A N 1
ATOM 1378 C CA . VAL A 1 166 ? 19.318 -11.597 -29.034 1.00 83.88 166 VAL A CA 1
ATOM 1379 C C . VAL A 1 166 ? 20.094 -12.677 -28.271 1.00 83.88 166 VAL A C 1
ATOM 1381 O O . VAL A 1 166 ? 21.161 -13.098 -28.713 1.00 83.88 166 VAL A O 1
ATOM 1384 N N . GLY A 1 167 ? 19.542 -13.179 -27.163 1.00 85.50 167 GLY A N 1
ATOM 1385 C CA . GLY A 1 167 ? 20.133 -14.278 -26.399 1.00 85.50 167 GLY A CA 1
ATOM 1386 C C . GLY A 1 167 ? 20.299 -15.558 -27.224 1.00 85.50 167 GLY A C 1
ATOM 1387 O O . GLY A 1 167 ? 21.360 -16.181 -27.166 1.00 85.50 167 GLY A O 1
ATOM 1388 N N . ASN A 1 168 ? 19.300 -15.927 -28.030 1.00 87.00 168 ASN A N 1
ATOM 1389 C CA . ASN A 1 168 ? 19.378 -17.069 -28.944 1.00 87.00 168 ASN A CA 1
ATOM 1390 C C . ASN A 1 168 ? 20.447 -16.858 -30.023 1.00 87.00 168 ASN A C 1
ATOM 1392 O O . ASN A 1 168 ? 21.220 -17.777 -30.285 1.00 87.00 168 ASN A O 1
ATOM 1396 N N . CYS A 1 169 ? 20.552 -15.650 -30.588 1.00 85.75 169 CYS A N 1
ATOM 1397 C CA . CYS A 1 169 ? 21.594 -15.321 -31.562 1.00 85.75 169 CYS A CA 1
ATOM 1398 C C . CYS A 1 169 ? 23.004 -15.521 -30.985 1.00 85.75 169 CYS A C 1
ATOM 1400 O O . CYS A 1 169 ? 23.822 -16.192 -31.610 1.00 85.75 169 CYS A O 1
ATOM 1402 N N . PHE A 1 170 ? 23.286 -15.006 -29.782 1.00 83.12 170 PHE A N 1
ATOM 1403 C CA . PHE A 1 170 ? 24.602 -15.182 -29.148 1.00 83.12 170 PHE A CA 1
ATOM 1404 C C . PHE A 1 170 ? 24.917 -16.630 -28.787 1.00 83.12 170 PHE A C 1
ATOM 1406 O O . PHE A 1 170 ? 26.074 -17.035 -28.821 1.00 83.12 170 PHE A O 1
ATOM 1413 N N . ASN A 1 171 ? 23.899 -17.410 -28.428 1.00 85.69 171 ASN A N 1
ATOM 1414 C CA . ASN A 1 171 ? 24.067 -18.807 -28.043 1.00 85.69 171 ASN A CA 1
ATOM 1415 C C . ASN A 1 171 ? 23.884 -19.774 -29.222 1.00 85.69 171 ASN A C 1
ATOM 1417 O O . ASN A 1 171 ? 23.773 -20.983 -28.994 1.00 85.69 171 ASN A O 1
ATOM 1421 N N . SER A 1 172 ? 23.835 -19.273 -30.460 1.00 88.38 172 SER A N 1
ATOM 1422 C CA . SER A 1 172 ? 23.655 -20.093 -31.659 1.00 88.38 172 SER A CA 1
ATOM 1423 C C . SER A 1 172 ? 24.702 -21.210 -31.732 1.00 88.38 172 SER A C 1
ATOM 1425 O O . SER A 1 172 ? 25.872 -21.010 -31.412 1.00 88.38 172 SER A O 1
ATOM 1427 N N . GLY A 1 173 ? 24.268 -22.419 -32.097 1.00 86.62 173 GLY A N 1
ATOM 1428 C CA . GLY A 1 173 ? 25.119 -23.615 -32.118 1.00 86.62 173 GLY A CA 1
ATOM 1429 C C . GLY A 1 173 ? 25.373 -24.264 -30.750 1.00 86.62 173 GLY A C 1
ATOM 1430 O O . GLY A 1 173 ? 26.002 -25.317 -30.688 1.00 86.62 173 GLY A O 1
ATOM 1431 N N . THR A 1 174 ? 24.860 -23.696 -29.653 1.00 90.88 174 THR A N 1
ATOM 1432 C CA . THR A 1 174 ? 24.881 -24.324 -28.321 1.00 90.88 174 THR A CA 1
ATOM 1433 C C . THR A 1 174 ? 23.500 -24.859 -27.938 1.00 90.88 174 THR A C 1
ATOM 1435 O O . THR A 1 174 ? 22.484 -24.458 -28.506 1.00 90.88 174 THR A O 1
ATOM 1438 N N . ALA A 1 175 ? 23.427 -25.679 -26.884 1.00 83.38 175 ALA A N 1
ATOM 1439 C CA . ALA A 1 175 ? 22.155 -26.139 -26.312 1.00 83.38 175 ALA A CA 1
ATOM 1440 C C . ALA A 1 175 ? 21.222 -24.995 -25.842 1.00 83.38 175 ALA A C 1
ATOM 1442 O O . ALA A 1 175 ? 20.047 -25.231 -25.578 1.00 83.38 175 ALA A O 1
ATOM 1443 N N . ARG A 1 176 ? 21.729 -23.757 -25.725 1.00 83.31 176 ARG A N 1
ATOM 1444 C CA . ARG A 1 176 ? 20.967 -22.562 -25.323 1.00 83.31 176 ARG A CA 1
ATOM 1445 C C . ARG A 1 176 ? 20.568 -21.661 -26.503 1.00 83.31 176 ARG A C 1
ATOM 1447 O O . ARG A 1 176 ? 19.906 -20.658 -26.272 1.00 83.31 176 ARG A O 1
ATOM 1454 N N . GLY A 1 177 ? 20.951 -21.993 -27.739 1.00 83.50 177 GLY A N 1
ATOM 1455 C CA . GLY A 1 177 ? 20.741 -21.159 -28.936 1.00 83.50 177 GLY A CA 1
ATOM 1456 C C . GLY A 1 177 ? 19.349 -21.220 -29.565 1.00 83.50 177 GLY A C 1
ATOM 1457 O O . GLY A 1 177 ? 19.102 -20.585 -30.586 1.00 83.50 177 GLY A O 1
ATOM 1458 N N . SER A 1 178 ? 18.433 -22.007 -29.002 1.00 89.50 178 SER A N 1
ATOM 1459 C CA . SER A 1 178 ? 17.060 -22.171 -29.504 1.00 89.50 178 SER A CA 1
ATOM 1460 C C . SER A 1 178 ? 16.054 -22.222 -28.356 1.00 89.50 178 SER A C 1
ATOM 1462 O O . SER A 1 178 ? 15.118 -23.020 -28.353 1.00 89.50 178 SER A O 1
ATOM 1464 N N . ALA A 1 179 ? 16.273 -21.394 -27.334 1.00 91.38 179 ALA A N 1
ATOM 1465 C CA . ALA A 1 179 ? 15.380 -21.315 -26.193 1.00 91.38 179 ALA A CA 1
ATOM 1466 C C . ALA A 1 179 ? 14.026 -20.708 -26.601 1.00 91.38 179 ALA A C 1
ATOM 1468 O O . ALA A 1 179 ? 13.963 -19.736 -27.357 1.00 91.38 179 ALA A O 1
ATOM 1469 N N . LEU A 1 180 ? 12.938 -21.258 -26.054 1.00 90.25 180 LEU A N 1
ATOM 1470 C CA . LEU A 1 180 ? 11.576 -20.728 -26.220 1.00 90.25 180 LEU A CA 1
ATOM 1471 C C . LEU A 1 180 ? 11.238 -19.628 -25.198 1.00 90.25 180 LEU A C 1
ATOM 1473 O O . LEU A 1 180 ? 10.237 -18.930 -25.332 1.00 90.25 180 LEU A O 1
ATOM 1477 N N . GLY A 1 181 ? 12.076 -19.475 -24.174 1.00 91.19 181 GLY A N 1
ATOM 1478 C CA . GLY A 1 181 ? 11.933 -18.510 -23.094 1.00 91.19 181 GLY A CA 1
ATOM 1479 C C . GLY A 1 181 ? 13.119 -18.592 -22.137 1.00 91.19 181 GLY A C 1
ATOM 1480 O O . GLY A 1 181 ? 13.995 -19.446 -22.284 1.00 91.19 181 GLY A O 1
ATOM 1481 N N . PHE A 1 182 ? 13.148 -17.711 -21.143 1.00 92.25 182 PHE A N 1
ATOM 1482 C CA . PHE A 1 182 ? 14.166 -17.698 -20.097 1.00 92.25 182 PHE A CA 1
ATOM 1483 C C . PHE A 1 182 ? 13.520 -17.462 -18.729 1.00 92.25 182 PHE A C 1
ATOM 1485 O O . PHE A 1 182 ? 12.472 -16.832 -18.632 1.00 92.25 182 PHE A O 1
ATOM 1492 N N . LYS A 1 183 ? 14.151 -17.970 -17.664 1.00 92.38 183 LYS A N 1
ATOM 1493 C CA . LYS A 1 183 ? 13.712 -17.738 -16.276 1.00 92.38 183 LYS A CA 1
ATOM 1494 C C . LYS A 1 183 ? 13.919 -16.285 -15.875 1.00 92.38 183 LYS A C 1
ATOM 1496 O O . LYS A 1 183 ? 14.922 -15.710 -16.298 1.00 92.38 183 LYS A O 1
ATOM 1501 N N . LEU A 1 184 ? 13.073 -15.732 -15.003 1.00 92.38 184 LEU A N 1
ATOM 1502 C CA . LEU A 1 184 ? 13.094 -14.309 -14.651 1.00 92.38 184 LEU A CA 1
ATOM 1503 C C . LEU A 1 184 ? 14.470 -13.833 -14.161 1.00 92.38 184 LEU A C 1
ATOM 1505 O O . LEU A 1 184 ? 14.972 -12.809 -14.616 1.00 92.38 184 LEU A O 1
ATOM 1509 N N . LYS A 1 185 ? 15.154 -14.640 -13.339 1.00 91.56 185 LYS A N 1
ATOM 1510 C CA . LYS A 1 185 ? 16.526 -14.363 -12.859 1.00 91.56 185 LYS A CA 1
ATOM 1511 C C . LYS A 1 185 ? 17.564 -14.173 -13.976 1.00 91.56 185 LYS A C 1
ATOM 1513 O O . LYS A 1 185 ? 18.631 -13.619 -13.734 1.00 91.56 185 LYS A O 1
ATOM 1518 N N . THR A 1 186 ? 17.282 -14.621 -15.200 1.00 91.19 186 THR A N 1
ATOM 1519 C CA . THR A 1 186 ? 18.157 -14.415 -16.366 1.00 91.19 186 THR A CA 1
ATOM 1520 C C . THR A 1 186 ? 18.217 -12.945 -16.777 1.00 91.19 186 THR A C 1
ATOM 1522 O O . THR A 1 186 ? 19.230 -12.545 -17.342 1.00 91.19 186 THR A O 1
ATOM 1525 N N . LEU A 1 187 ? 17.201 -12.130 -16.452 1.00 89.94 187 LEU A N 1
ATOM 1526 C CA . LEU A 1 187 ? 17.205 -10.683 -16.713 1.00 89.94 187 LEU A CA 1
ATOM 1527 C C . LEU A 1 187 ? 18.476 -10.005 -16.190 1.00 89.94 187 LEU A C 1
ATOM 1529 O O . LEU A 1 187 ? 19.077 -9.206 -16.900 1.00 89.94 187 LEU A O 1
ATOM 1533 N N . LEU A 1 188 ? 18.938 -10.414 -15.008 1.00 88.75 188 LEU A N 1
ATOM 1534 C CA . LEU A 1 188 ? 20.127 -9.863 -14.352 1.00 88.75 188 LEU A CA 1
ATOM 1535 C C . LEU A 1 188 ? 21.427 -10.143 -15.120 1.00 88.75 188 LEU A C 1
ATOM 1537 O O . LEU A 1 188 ? 22.388 -9.393 -15.004 1.00 88.75 188 LEU A O 1
ATOM 1541 N N . LYS A 1 189 ? 21.453 -11.198 -15.947 1.00 84.50 189 LYS A N 1
ATOM 1542 C CA . LYS A 1 189 ? 22.639 -11.598 -16.721 1.00 84.50 189 LYS A CA 1
ATOM 1543 C C . LYS A 1 189 ? 22.816 -10.792 -18.004 1.00 84.50 189 LYS A C 1
ATOM 1545 O O . LYS A 1 189 ? 23.927 -10.705 -18.519 1.00 84.50 189 LYS A O 1
ATOM 1550 N N . PHE A 1 190 ? 21.744 -10.202 -18.540 1.00 77.69 190 PHE A N 1
ATOM 1551 C CA . PHE A 1 190 ? 21.835 -9.377 -19.752 1.00 77.69 190 PHE A CA 1
ATOM 1552 C C . PHE A 1 190 ? 22.681 -8.116 -19.531 1.00 77.69 190 PHE A C 1
ATOM 1554 O O . PHE A 1 190 ? 23.223 -7.555 -20.481 1.00 77.69 190 PHE A O 1
ATOM 1561 N N . CYS A 1 191 ? 22.827 -7.693 -18.278 1.00 69.50 191 CYS A N 1
ATOM 1562 C CA . CYS A 1 191 ? 23.615 -6.533 -17.883 1.00 69.50 191 CYS A CA 1
ATOM 1563 C C . CYS A 1 191 ? 25.113 -6.837 -17.758 1.00 69.50 191 CYS A C 1
ATOM 1565 O O . CYS A 1 191 ? 25.926 -5.916 -17.866 1.00 69.50 191 CYS A O 1
ATOM 1567 N N . ASP A 1 192 ? 25.466 -8.111 -17.567 1.00 73.12 192 ASP A N 1
ATOM 1568 C CA . ASP A 1 192 ? 26.844 -8.572 -17.374 1.00 73.12 192 ASP A CA 1
ATOM 1569 C C . ASP A 1 192 ? 27.579 -8.779 -18.704 1.00 73.12 192 ASP A C 1
ATOM 1571 O O . ASP A 1 192 ? 28.809 -8.745 -18.757 1.00 73.12 192 ASP A O 1
ATOM 1575 N N . PHE A 1 193 ? 26.836 -8.976 -19.796 1.00 72.88 193 PHE A N 1
ATOM 1576 C CA . PHE A 1 193 ? 27.414 -9.191 -21.116 1.00 72.88 193 PHE A CA 1
ATOM 1577 C C . PHE A 1 193 ? 27.835 -7.859 -21.743 1.00 72.88 193 PHE A C 1
ATOM 1579 O O . PHE A 1 193 ? 26.994 -7.102 -22.235 1.00 72.88 193 PHE A O 1
ATOM 1586 N N . LYS A 1 194 ? 29.140 -7.578 -21.709 1.00 69.88 194 LYS A N 1
ATOM 1587 C CA . LYS A 1 194 ? 29.757 -6.385 -22.296 1.00 69.88 194 LYS A CA 1
ATOM 1588 C C . LYS A 1 194 ? 30.457 -6.709 -23.603 1.00 69.88 194 LYS A C 1
ATOM 1590 O O . LYS A 1 194 ? 31.073 -7.763 -23.743 1.00 69.88 194 LYS A O 1
ATOM 1595 N N . ASP A 1 195 ? 30.395 -5.769 -24.534 1.00 67.81 195 ASP A N 1
ATOM 1596 C CA . ASP A 1 195 ? 31.250 -5.792 -25.708 1.00 67.81 195 ASP A CA 1
ATOM 1597 C C . ASP A 1 195 ? 32.728 -5.657 -25.302 1.00 67.81 195 ASP A C 1
ATOM 1599 O O . ASP A 1 195 ? 33.101 -4.892 -24.414 1.00 67.81 195 ASP A O 1
ATOM 1603 N N . THR A 1 196 ? 33.572 -6.405 -25.997 1.00 64.12 196 THR A N 1
ATOM 1604 C CA . THR A 1 196 ? 35.027 -6.427 -25.850 1.00 64.12 196 THR A CA 1
ATOM 1605 C C . THR A 1 196 ? 35.708 -5.124 -26.263 1.00 64.12 196 THR A C 1
ATOM 1607 O O . THR A 1 196 ? 36.786 -4.831 -25.752 1.00 64.12 196 THR A O 1
ATOM 1610 N N . THR A 1 197 ? 35.093 -4.335 -27.152 1.00 61.88 197 THR A N 1
ATOM 1611 C CA . THR A 1 197 ? 35.742 -3.157 -27.746 1.00 61.88 197 THR A CA 1
ATOM 1612 C C . THR A 1 197 ? 35.353 -1.869 -27.031 1.00 61.88 197 THR A C 1
ATOM 1614 O O . THR A 1 197 ? 36.217 -1.197 -26.473 1.00 61.88 197 THR A O 1
ATOM 1617 N N . ILE A 1 198 ? 34.060 -1.532 -26.996 1.00 63.94 198 ILE A N 1
ATOM 1618 C CA . ILE A 1 198 ? 33.593 -0.276 -26.380 1.00 63.94 198 ILE A CA 1
ATOM 1619 C C . ILE A 1 198 ? 33.047 -0.455 -24.956 1.00 63.94 198 ILE A C 1
ATOM 1621 O O . ILE A 1 198 ? 32.578 0.510 -24.360 1.00 63.94 198 ILE A O 1
ATOM 1625 N N . GLN A 1 199 ? 33.106 -1.674 -24.396 1.00 69.19 199 GLN A N 1
ATOM 1626 C CA . GLN A 1 199 ? 32.658 -2.011 -23.030 1.00 69.19 199 GLN A CA 1
ATOM 1627 C C . GLN A 1 199 ? 31.177 -1.698 -22.735 1.00 69.19 199 GLN A C 1
ATOM 1629 O O . GLN A 1 199 ? 30.754 -1.719 -21.576 1.00 69.19 199 GLN A O 1
ATOM 1634 N N . GLN A 1 200 ? 30.369 -1.465 -23.775 1.00 77.81 200 GLN A N 1
ATOM 1635 C CA . GLN A 1 200 ? 28.924 -1.289 -23.654 1.00 77.81 200 GLN A CA 1
ATOM 1636 C C . GLN A 1 200 ? 28.232 -2.633 -23.436 1.00 77.81 200 GLN A C 1
ATOM 1638 O O . GLN A 1 200 ? 28.606 -3.637 -24.044 1.00 77.81 200 GLN A O 1
ATOM 1643 N N . ASN A 1 201 ? 27.224 -2.668 -22.562 1.00 77.75 201 ASN A N 1
ATOM 1644 C CA . ASN A 1 201 ? 26.493 -3.902 -22.280 1.00 77.75 201 ASN A CA 1
ATOM 1645 C C . ASN A 1 201 ? 25.392 -4.180 -23.305 1.00 77.75 201 ASN A C 1
ATOM 1647 O O . ASN A 1 201 ? 24.973 -3.306 -24.061 1.00 77.75 201 ASN A O 1
ATOM 1651 N N . LEU A 1 202 ? 24.903 -5.417 -23.335 1.00 77.56 202 LEU A N 1
ATOM 1652 C CA . LEU A 1 202 ? 23.929 -5.841 -24.333 1.00 77.56 202 LEU A CA 1
ATOM 1653 C C . LEU A 1 202 ? 22.644 -4.998 -24.331 1.00 77.56 202 LEU A C 1
ATOM 1655 O O . LEU A 1 202 ? 22.052 -4.736 -25.377 1.00 77.56 202 LEU A O 1
ATOM 1659 N N . MET A 1 203 ? 22.237 -4.524 -23.157 1.00 80.31 203 MET A N 1
ATOM 1660 C CA . MET A 1 203 ? 21.083 -3.643 -23.019 1.00 80.31 203 MET A CA 1
ATOM 1661 C C . MET A 1 203 ? 21.254 -2.316 -23.764 1.00 80.31 203 MET A C 1
ATOM 1663 O O . MET A 1 203 ? 20.286 -1.835 -24.347 1.00 80.31 203 MET A O 1
ATOM 1667 N N . TYR A 1 204 ? 22.463 -1.745 -23.793 1.00 82.62 204 TYR A N 1
ATOM 1668 C CA . TYR A 1 204 ? 22.749 -0.525 -24.553 1.00 82.62 204 TYR A CA 1
ATOM 1669 C C . TYR A 1 204 ? 22.441 -0.737 -26.038 1.00 82.62 204 TYR A C 1
ATOM 1671 O O . TYR A 1 204 ? 21.722 0.049 -26.653 1.00 82.62 204 TYR A O 1
ATOM 1679 N N . TYR A 1 205 ? 22.932 -1.839 -26.610 1.00 78.75 205 TYR A N 1
ATOM 1680 C CA . TYR A 1 205 ? 22.712 -2.162 -28.020 1.00 78.75 205 TYR A CA 1
ATOM 1681 C C . TYR A 1 205 ? 21.233 -2.377 -28.335 1.00 78.75 205 TYR A C 1
ATOM 1683 O O . TYR A 1 205 ? 20.760 -1.973 -29.396 1.00 78.75 205 TYR A O 1
ATOM 1691 N N . ILE A 1 206 ? 20.495 -2.963 -27.394 1.00 78.75 206 ILE A N 1
ATOM 1692 C CA . ILE A 1 206 ? 19.051 -3.141 -27.499 1.00 78.75 206 ILE A CA 1
ATOM 1693 C C . ILE A 1 206 ? 18.321 -1.789 -27.485 1.00 78.75 206 ILE A C 1
ATOM 1695 O O . ILE A 1 206 ? 17.478 -1.556 -28.347 1.00 78.75 206 ILE A O 1
ATOM 1699 N N . LEU A 1 207 ? 18.660 -0.877 -26.567 1.00 78.44 207 LEU A N 1
ATOM 1700 C CA . LEU A 1 207 ? 18.097 0.482 -26.532 1.00 78.44 207 LEU A CA 1
ATOM 1701 C C . LEU A 1 207 ? 18.367 1.237 -27.837 1.00 78.44 207 LEU A C 1
ATOM 1703 O O . LEU A 1 207 ? 17.446 1.810 -28.421 1.00 78.44 207 LEU A O 1
ATOM 1707 N N . ASN A 1 208 ? 19.610 1.170 -28.318 1.00 79.06 208 ASN A N 1
ATOM 1708 C CA . ASN A 1 208 ? 20.028 1.761 -29.582 1.00 79.06 208 ASN A CA 1
ATOM 1709 C C . ASN A 1 208 ? 19.222 1.193 -30.760 1.00 79.06 208 ASN A C 1
ATOM 1711 O O . ASN A 1 208 ? 18.689 1.945 -31.575 1.00 79.06 208 ASN A O 1
ATOM 1715 N N . PHE A 1 209 ? 19.067 -0.134 -30.818 1.00 76.69 209 PHE A N 1
ATOM 1716 C CA . PHE A 1 209 ? 18.275 -0.795 -31.851 1.00 76.69 209 PHE A CA 1
ATOM 1717 C C . PHE A 1 209 ? 16.812 -0.343 -31.823 1.00 76.69 209 PHE A C 1
ATOM 1719 O O . PHE A 1 209 ? 16.278 -0.010 -32.879 1.00 76.69 209 PHE A O 1
ATOM 1726 N N . ILE A 1 210 ? 16.171 -0.284 -30.648 1.00 71.38 210 ILE A N 1
ATOM 1727 C CA . ILE A 1 210 ? 14.774 0.163 -30.558 1.00 71.38 210 ILE A CA 1
ATOM 1728 C C . ILE A 1 210 ? 14.641 1.615 -31.027 1.00 71.38 210 ILE A C 1
ATOM 1730 O O . ILE A 1 210 ? 13.764 1.914 -31.835 1.00 71.38 210 ILE A O 1
ATOM 1734 N N . LYS A 1 211 ? 15.499 2.517 -30.532 1.00 72.38 211 LYS A N 1
ATOM 1735 C CA . LYS A 1 211 ? 15.399 3.955 -30.819 1.00 72.38 211 LYS A CA 1
ATOM 1736 C C . LYS A 1 211 ? 15.513 4.256 -32.313 1.00 72.38 211 LYS A C 1
ATOM 1738 O O . LYS A 1 211 ? 14.790 5.108 -32.817 1.00 72.38 211 LYS A O 1
ATOM 1743 N N . HIS A 1 212 ? 16.410 3.567 -33.017 1.00 71.00 212 HIS A N 1
ATOM 1744 C CA . HIS A 1 212 ? 16.688 3.850 -34.427 1.00 71.00 212 HIS A CA 1
ATOM 1745 C C . HIS A 1 212 ? 15.841 3.043 -35.418 1.00 71.00 212 HIS A C 1
ATOM 1747 O O . HIS A 1 212 ? 15.830 3.388 -36.597 1.00 71.00 212 HIS A O 1
ATOM 1753 N N . ASN A 1 213 ? 15.117 2.011 -34.970 1.00 64.69 213 ASN A N 1
ATOM 1754 C CA . ASN A 1 213 ? 14.285 1.175 -35.845 1.00 64.69 213 ASN A CA 1
ATOM 1755 C C . ASN A 1 213 ? 12.766 1.309 -35.606 1.00 64.69 213 ASN A C 1
ATOM 1757 O O . ASN A 1 213 ? 12.004 0.646 -36.307 1.00 64.69 213 ASN A O 1
ATOM 1761 N N . ASP A 1 214 ? 12.298 2.157 -34.676 1.00 59.12 214 ASP A N 1
ATOM 1762 C CA . ASP A 1 214 ? 10.856 2.397 -34.460 1.00 59.12 214 ASP A CA 1
ATOM 1763 C C . ASP A 1 214 ? 10.501 3.904 -34.354 1.00 59.12 214 ASP A C 1
ATOM 1765 O O . ASP A 1 214 ? 10.552 4.488 -33.270 1.00 59.12 214 ASP A O 1
ATOM 1769 N N . PRO A 1 215 ? 10.147 4.562 -35.476 1.00 52.28 215 PRO A N 1
ATOM 1770 C CA . PRO A 1 215 ? 10.050 6.024 -35.586 1.00 52.28 215 PRO A CA 1
ATOM 1771 C C . PRO A 1 215 ? 8.690 6.652 -35.186 1.00 52.28 215 PRO A C 1
ATOM 1773 O O . PRO A 1 215 ? 8.315 7.684 -35.742 1.00 52.28 215 PRO A O 1
ATOM 1776 N N . ARG A 1 216 ? 7.903 6.072 -34.264 1.00 55.91 216 ARG A N 1
ATOM 1777 C CA . ARG A 1 216 ? 6.511 6.528 -33.998 1.00 55.91 216 ARG A CA 1
ATOM 1778 C C . ARG A 1 216 ? 6.303 7.306 -32.682 1.00 55.91 216 ARG A C 1
ATOM 1780 O O . ARG A 1 216 ? 6.798 6.909 -31.637 1.00 55.91 216 ARG A O 1
ATOM 1787 N N . ALA A 1 217 ? 5.538 8.402 -32.806 1.00 51.78 217 ALA A N 1
ATOM 1788 C CA . ALA A 1 217 ? 4.900 9.302 -31.823 1.00 51.78 217 ALA A CA 1
ATOM 1789 C C . ALA A 1 217 ? 5.558 9.475 -30.431 1.00 51.78 217 ALA A C 1
ATOM 1791 O O . ALA A 1 217 ? 5.205 8.813 -29.459 1.00 51.78 217 ALA A O 1
ATOM 1792 N N . VAL A 1 218 ? 6.459 10.459 -30.330 1.00 56.41 218 VAL A N 1
ATOM 1793 C CA . VAL A 1 218 ? 7.189 10.843 -29.103 1.00 56.41 218 VAL A CA 1
ATOM 1794 C C . VAL A 1 218 ? 6.364 11.743 -28.159 1.00 56.41 218 VAL A C 1
ATOM 1796 O O . VAL A 1 218 ? 6.583 11.722 -26.952 1.00 56.41 218 VAL A O 1
ATOM 1799 N N . GLU A 1 219 ? 5.406 12.523 -28.671 1.00 55.41 219 GLU A N 1
ATOM 1800 C CA . GLU A 1 219 ? 4.758 13.608 -27.909 1.00 55.41 219 GLU A CA 1
ATOM 1801 C C . GLU A 1 219 ? 3.644 13.126 -26.958 1.00 55.41 219 GLU A C 1
ATOM 1803 O O . GLU A 1 219 ? 3.719 13.385 -25.759 1.00 55.41 219 GLU A O 1
ATOM 1808 N N . GLU A 1 220 ? 2.677 12.331 -27.439 1.00 57.28 220 GLU A N 1
ATOM 1809 C CA . GLU A 1 220 ? 1.599 11.753 -26.603 1.00 57.28 220 GLU A CA 1
ATOM 1810 C C . GLU A 1 220 ? 2.143 10.858 -25.470 1.00 57.28 220 GLU A C 1
ATOM 1812 O O . GLU A 1 220 ? 1.554 10.744 -24.393 1.00 57.28 220 GLU A O 1
ATOM 1817 N N . TYR A 1 221 ? 3.306 10.244 -25.698 1.00 63.62 221 TYR A N 1
ATOM 1818 C CA . TYR A 1 221 ? 3.986 9.398 -24.726 1.00 63.62 221 TYR A CA 1
ATOM 1819 C C . TYR A 1 221 ? 4.604 10.194 -23.567 1.00 63.62 221 TYR A C 1
ATOM 1821 O O . TYR A 1 221 ? 4.470 9.789 -22.412 1.00 63.62 221 TYR A O 1
ATOM 1829 N N . ASN A 1 222 ? 5.236 11.337 -23.845 1.00 66.81 222 ASN A N 1
ATOM 1830 C CA . ASN A 1 222 ? 5.856 12.157 -22.802 1.00 66.81 222 ASN A CA 1
ATOM 1831 C C . ASN A 1 222 ? 4.808 12.695 -21.817 1.00 66.81 222 ASN A C 1
ATOM 1833 O O . ASN A 1 222 ? 5.007 12.604 -20.607 1.00 66.81 222 ASN A O 1
ATOM 1837 N N . THR A 1 223 ? 3.651 13.147 -22.314 1.00 67.81 223 THR A N 1
ATOM 1838 C CA . THR A 1 223 ? 2.530 13.570 -21.459 1.00 67.81 223 THR A CA 1
ATOM 1839 C C . THR A 1 223 ? 2.023 12.428 -20.572 1.00 67.81 223 THR A C 1
ATOM 1841 O O . THR A 1 223 ? 1.726 12.644 -19.399 1.00 67.81 223 THR A O 1
ATOM 1844 N N . TYR A 1 224 ? 1.962 11.196 -21.088 1.00 68.94 224 TYR A N 1
ATOM 1845 C CA . TYR A 1 224 ? 1.589 10.024 -20.288 1.00 68.94 224 TYR A CA 1
ATOM 1846 C C . TYR A 1 224 ? 2.611 9.714 -19.186 1.00 68.94 224 TYR A C 1
ATOM 1848 O O . TYR A 1 224 ? 2.221 9.417 -18.057 1.00 68.94 224 TYR A O 1
ATOM 1856 N N . LEU A 1 225 ? 3.912 9.803 -19.478 1.00 70.12 225 LEU A N 1
ATOM 1857 C CA . LEU A 1 225 ? 4.951 9.598 -18.465 1.00 70.12 225 LEU A CA 1
ATOM 1858 C C . LEU A 1 225 ? 4.923 10.662 -17.368 1.00 70.12 225 LEU A C 1
ATOM 1860 O O . LEU A 1 225 ? 5.100 10.338 -16.193 1.00 70.12 225 LEU A O 1
ATOM 1864 N N . GLU A 1 226 ? 4.707 11.925 -17.729 1.00 73.50 226 GLU A N 1
ATOM 1865 C CA . GLU A 1 226 ? 4.548 13.007 -16.756 1.00 73.50 226 GLU A CA 1
ATOM 1866 C C . GLU A 1 226 ? 3.335 12.768 -15.865 1.00 73.50 226 GLU A C 1
ATOM 1868 O O . GLU A 1 226 ? 3.438 12.873 -14.644 1.00 73.50 226 GLU A O 1
ATOM 1873 N N . GLN A 1 227 ? 2.206 12.373 -16.457 1.00 71.81 227 GLN A N 1
ATOM 1874 C CA . GLN A 1 227 ? 1.039 11.970 -15.685 1.00 71.81 227 GLN A CA 1
ATOM 1875 C C . GLN A 1 227 ? 1.397 10.820 -14.747 1.00 71.81 227 GLN A C 1
ATOM 1877 O O . GLN A 1 227 ? 1.074 10.906 -13.573 1.00 71.81 227 GLN A O 1
ATOM 1882 N N . LEU A 1 228 ? 2.094 9.775 -15.212 1.00 73.19 228 LEU A N 1
ATOM 1883 C CA . LEU A 1 228 ? 2.409 8.591 -14.397 1.00 73.19 228 LEU A CA 1
ATOM 1884 C C . LEU A 1 228 ? 3.298 8.911 -13.195 1.00 73.19 228 LEU A C 1
ATOM 1886 O O . LEU A 1 228 ? 3.162 8.290 -12.142 1.00 73.19 228 LEU A O 1
ATOM 1890 N N . ASN A 1 229 ? 4.190 9.887 -13.343 1.00 73.31 229 ASN A N 1
ATOM 1891 C CA . ASN A 1 229 ? 5.006 10.383 -12.240 1.00 73.31 229 ASN A CA 1
ATOM 1892 C C . ASN A 1 229 ? 4.191 11.162 -11.197 1.00 73.31 229 ASN A C 1
ATOM 1894 O O . ASN A 1 229 ? 4.566 11.166 -10.025 1.00 73.31 229 ASN A O 1
ATOM 1898 N N . ASN A 1 230 ? 3.107 11.818 -11.615 1.00 71.38 230 ASN A N 1
ATOM 1899 C CA . ASN A 1 230 ? 2.314 12.714 -10.771 1.00 71.38 230 ASN A CA 1
ATOM 1900 C C . ASN A 1 230 ? 1.042 12.061 -10.210 1.00 71.38 230 ASN A C 1
ATOM 1902 O O . ASN A 1 230 ? 0.571 12.453 -9.145 1.00 71.38 230 ASN A O 1
ATOM 1906 N N . ASP A 1 231 ? 0.483 11.080 -10.914 1.00 66.44 231 ASP A N 1
ATOM 1907 C CA . ASP A 1 231 ? -0.793 10.452 -10.610 1.00 66.44 231 ASP A CA 1
ATOM 1908 C C . ASP A 1 231 ? -0.744 8.939 -10.890 1.00 66.44 231 ASP A C 1
ATOM 1910 O O . ASP A 1 231 ? -0.632 8.469 -12.023 1.00 66.44 231 ASP A O 1
ATOM 1914 N N . VAL A 1 232 ? -0.870 8.142 -9.829 1.00 62.50 232 VAL A N 1
ATOM 1915 C CA . VAL A 1 232 ? -0.933 6.676 -9.926 1.00 62.50 232 VAL A CA 1
ATOM 1916 C C . VAL A 1 232 ? -2.261 6.214 -10.555 1.00 62.50 232 VAL A C 1
ATOM 1918 O O . VAL A 1 232 ? -2.339 5.122 -11.131 1.00 62.50 232 VAL A O 1
ATOM 1921 N N . PHE A 1 233 ? -3.301 7.054 -10.499 1.00 62.25 233 PHE A N 1
ATOM 1922 C CA . PHE A 1 233 ? -4.689 6.744 -10.847 1.00 62.25 233 PHE A CA 1
ATOM 1923 C C . PHE A 1 233 ? -5.010 6.869 -12.341 1.00 62.25 233 PHE A C 1
ATOM 1925 O O . PHE A 1 233 ? -6.183 6.860 -12.718 1.00 62.25 233 PHE A O 1
ATOM 1932 N N . ILE A 1 234 ? -4.007 6.961 -13.217 1.00 59.53 234 ILE A N 1
ATOM 1933 C CA . ILE A 1 234 ? -4.262 7.123 -14.654 1.00 59.53 234 ILE A CA 1
ATOM 1934 C C . ILE A 1 234 ? -5.022 5.901 -15.170 1.00 59.53 234 ILE A C 1
ATOM 1936 O O . ILE A 1 234 ? -4.487 4.788 -15.068 1.00 59.53 234 ILE A O 1
ATOM 1940 N N . PRO A 1 235 ? -6.223 6.088 -15.746 1.00 54.28 235 PRO A N 1
ATOM 1941 C CA . PRO A 1 235 ? -6.974 5.007 -16.354 1.00 54.28 235 PRO A CA 1
ATOM 1942 C C . PRO A 1 235 ? -6.150 4.342 -17.450 1.00 54.28 235 PRO A C 1
ATOM 1944 O O . PRO A 1 235 ? -5.354 4.992 -18.125 1.00 54.28 235 PRO A O 1
ATOM 1947 N N . GLU A 1 236 ? -6.396 3.055 -17.654 1.00 52.47 236 GLU A N 1
ATOM 1948 C CA . GLU A 1 236 ? -5.818 2.206 -18.693 1.00 52.47 236 GLU A CA 1
ATOM 1949 C C . GLU A 1 236 ? -6.275 2.672 -20.097 1.00 52.47 236 GLU A C 1
ATOM 1951 O O . GLU A 1 236 ? -6.994 1.983 -20.816 1.00 52.47 236 GLU A O 1
ATOM 1956 N N . LYS A 1 237 ? -5.963 3.914 -20.488 1.00 53.94 237 LYS A N 1
ATOM 1957 C CA . LYS A 1 237 ? -6.330 4.454 -21.795 1.00 53.94 237 LYS A CA 1
ATOM 1958 C C . LYS A 1 237 ? -5.469 3.764 -22.846 1.00 53.94 237 LYS A C 1
ATOM 1960 O O . LYS A 1 237 ? -4.247 3.872 -22.876 1.00 53.94 237 LYS A O 1
ATOM 1965 N N . SER A 1 238 ? -6.176 2.984 -23.653 1.00 47.69 238 SER A N 1
ATOM 1966 C CA . SER A 1 238 ? -5.696 2.082 -24.687 1.00 47.69 238 SER A CA 1
ATOM 1967 C C . SER A 1 238 ? -4.720 2.744 -25.662 1.00 47.69 238 SER A C 1
ATOM 1969 O O . SER A 1 238 ? -5.114 3.598 -26.449 1.00 47.69 238 SER A O 1
ATOM 1971 N N . TYR A 1 239 ? -3.483 2.247 -25.706 1.00 49.59 239 TYR A N 1
ATOM 1972 C CA . TYR A 1 239 ? -2.645 2.327 -26.902 1.00 49.59 239 TYR A CA 1
ATOM 1973 C C . TYR A 1 239 ? -2.655 0.958 -27.588 1.00 49.59 239 TYR A C 1
ATOM 1975 O O . TYR A 1 239 ? -1.721 0.164 -27.477 1.00 49.59 239 TYR A O 1
ATOM 1983 N N . ASN A 1 240 ? -3.765 0.652 -28.266 1.00 46.25 240 ASN A N 1
ATOM 1984 C CA . ASN A 1 240 ? -3.833 -0.459 -29.221 1.00 46.25 240 ASN A CA 1
ATOM 1985 C C . ASN A 1 240 ? -3.244 -0.099 -30.601 1.00 46.25 240 ASN A C 1
ATOM 1987 O O . ASN A 1 240 ? -3.249 -0.933 -31.503 1.00 46.25 240 ASN A O 1
ATOM 1991 N N . SER A 1 241 ? -2.672 1.091 -30.771 1.00 48.56 241 SER A N 1
ATOM 1992 C CA . SER A 1 241 ? -1.737 1.400 -31.851 1.00 48.56 241 SER A CA 1
ATOM 1993 C C . SER A 1 241 ? -0.321 1.021 -31.405 1.00 48.56 241 SER A C 1
ATOM 1995 O O . SER A 1 241 ? 0.115 1.350 -30.306 1.00 48.56 241 SER A O 1
ATOM 1997 N N . ILE A 1 242 ? 0.385 0.260 -32.241 1.00 49.47 242 ILE A N 1
ATOM 1998 C CA . ILE A 1 242 ? 1.753 -0.219 -32.006 1.00 49.47 242 ILE A CA 1
ATOM 1999 C C . ILE A 1 242 ? 2.680 1.002 -31.842 1.00 49.47 242 ILE A C 1
ATOM 2001 O O . ILE A 1 242 ? 3.149 1.557 -32.830 1.00 49.47 242 ILE A O 1
ATOM 2005 N N . ASN A 1 243 ? 2.887 1.431 -30.597 1.00 52.56 243 ASN A N 1
ATOM 2006 C CA . ASN A 1 243 ? 3.860 2.441 -30.173 1.00 52.56 243 ASN A CA 1
ATOM 2007 C C . ASN A 1 243 ? 5.208 1.771 -29.847 1.00 52.56 243 ASN A C 1
ATOM 2009 O O . ASN A 1 243 ? 5.217 0.569 -29.545 1.00 52.56 243 ASN A O 1
ATOM 2013 N N . PRO A 1 244 ? 6.334 2.511 -29.877 1.00 58.22 244 PRO A N 1
ATOM 2014 C CA . PRO A 1 244 ? 7.657 1.914 -29.765 1.00 58.22 244 PRO A CA 1
ATOM 2015 C C . PRO A 1 244 ? 7.873 1.130 -28.467 1.00 58.22 244 PRO A C 1
ATOM 2017 O O . PRO A 1 244 ? 7.274 1.408 -27.426 1.00 58.22 244 PRO A O 1
ATOM 2020 N N . VAL A 1 245 ? 8.757 0.128 -28.523 1.00 60.03 245 VAL A N 1
ATOM 2021 C CA . VAL A 1 245 ? 9.155 -0.685 -27.354 1.00 60.03 245 VAL A CA 1
ATOM 2022 C C . VAL A 1 245 ? 9.897 0.162 -26.310 1.00 60.03 245 VAL A C 1
ATOM 2024 O O . VAL A 1 245 ? 9.832 -0.141 -25.122 1.00 60.03 245 VAL A O 1
ATOM 2027 N N . TYR A 1 246 ? 10.549 1.249 -26.736 1.00 65.12 246 TYR A N 1
ATOM 2028 C CA . TYR A 1 246 ? 11.332 2.148 -25.882 1.00 65.12 246 TYR A CA 1
ATOM 2029 C C . TYR A 1 246 ? 10.465 2.738 -24.758 1.00 65.12 246 TYR A C 1
ATOM 2031 O O . TYR A 1 246 ? 10.841 2.612 -23.595 1.00 65.12 246 TYR A O 1
ATOM 2039 N N . PRO A 1 247 ? 9.233 3.191 -25.061 1.00 70.75 247 PRO A N 1
ATOM 2040 C CA . PRO A 1 247 ? 8.232 3.520 -24.070 1.00 70.75 247 PRO A CA 1
ATOM 2041 C C . PRO A 1 247 ? 7.954 2.537 -22.926 1.00 70.75 247 PRO A C 1
ATOM 2043 O O . PRO A 1 247 ? 7.544 2.932 -21.838 1.00 70.75 247 PRO A O 1
ATOM 2046 N N . ALA A 1 248 ? 8.120 1.233 -23.154 1.00 77.00 248 ALA A N 1
ATOM 2047 C CA . ALA A 1 248 ? 7.873 0.245 -22.104 1.00 77.00 248 ALA A CA 1
ATOM 2048 C C . ALA A 1 248 ? 8.944 0.281 -21.014 1.00 77.00 248 ALA A C 1
ATOM 2050 O O . ALA A 1 248 ? 8.673 -0.108 -19.882 1.00 77.00 248 ALA A O 1
ATOM 2051 N N . ILE A 1 249 ? 10.157 0.713 -21.362 1.00 83.44 249 ILE A N 1
ATOM 2052 C CA . ILE A 1 249 ? 11.287 0.762 -20.441 1.00 83.44 249 ILE A CA 1
ATOM 2053 C C . ILE A 1 249 ? 11.100 1.903 -19.450 1.00 83.44 249 ILE A C 1
ATOM 2055 O O . ILE A 1 249 ? 11.212 1.654 -18.253 1.00 83.44 249 ILE A O 1
ATOM 2059 N N . ASP A 1 250 ? 10.763 3.116 -19.902 1.00 82.94 250 ASP A N 1
ATOM 2060 C CA . ASP A 1 250 ? 10.559 4.214 -18.948 1.00 82.94 250 ASP A CA 1
ATOM 2061 C C . ASP A 1 250 ? 9.309 3.972 -18.093 1.00 82.94 250 ASP A C 1
ATOM 2063 O O . ASP A 1 250 ? 9.351 4.196 -16.886 1.00 82.94 250 ASP A O 1
ATOM 2067 N N . GLU A 1 251 ? 8.231 3.431 -18.676 1.00 85.25 251 GLU A N 1
ATOM 2068 C CA . GLU A 1 251 ? 7.040 3.039 -17.914 1.00 85.25 251 GLU A CA 1
ATOM 2069 C C . GLU A 1 251 ? 7.371 1.985 -16.845 1.00 85.25 251 GLU A C 1
ATOM 2071 O O . GLU A 1 251 ? 6.993 2.154 -15.685 1.00 85.25 251 GLU A O 1
ATOM 2076 N N . PHE A 1 252 ? 8.136 0.941 -17.193 1.00 91.44 252 PHE A N 1
ATOM 2077 C CA . PHE A 1 252 ? 8.622 -0.046 -16.225 1.00 91.44 252 PHE A CA 1
ATOM 2078 C C . PHE A 1 252 ? 9.463 0.608 -15.122 1.00 91.44 252 PHE A C 1
ATOM 2080 O O . PHE A 1 252 ? 9.235 0.332 -13.948 1.00 91.44 252 PHE A O 1
ATOM 2087 N N . LEU A 1 253 ? 10.406 1.492 -15.469 1.00 91.38 253 LEU A N 1
ATOM 2088 C CA . LEU A 1 253 ? 11.269 2.163 -14.492 1.00 91.38 253 LEU A CA 1
ATOM 2089 C C . LEU A 1 253 ? 10.471 3.061 -13.533 1.00 91.38 253 LEU A C 1
ATOM 2091 O O . LEU A 1 253 ? 10.752 3.062 -12.334 1.00 91.38 253 LEU A O 1
ATOM 2095 N N . ILE A 1 254 ? 9.466 3.795 -14.020 1.00 89.94 254 ILE A N 1
ATOM 2096 C CA . ILE A 1 254 ? 8.589 4.612 -13.166 1.00 89.94 254 ILE A CA 1
ATOM 2097 C C . ILE A 1 254 ? 7.763 3.714 -12.244 1.00 89.94 254 ILE A C 1
ATOM 2099 O O . ILE A 1 254 ? 7.766 3.913 -11.028 1.00 89.94 254 ILE A O 1
ATOM 2103 N N . LEU A 1 255 ? 7.106 2.688 -12.793 1.00 92.38 255 LEU A N 1
ATOM 2104 C CA . LEU A 1 255 ? 6.312 1.744 -12.005 1.00 92.38 255 LEU A CA 1
ATOM 2105 C C . LEU A 1 255 ? 7.166 1.016 -10.960 1.00 92.38 255 LEU A C 1
ATOM 2107 O O . LEU A 1 255 ? 6.715 0.835 -9.830 1.00 92.38 255 LEU A O 1
ATOM 2111 N N . GLN A 1 256 ? 8.411 0.668 -11.293 1.00 94.75 256 GLN A N 1
ATOM 2112 C CA . GLN A 1 256 ? 9.355 0.065 -10.358 1.00 94.75 256 GLN A CA 1
ATOM 2113 C C . GLN A 1 256 ? 9.707 1.012 -9.204 1.00 94.75 256 GLN A C 1
ATOM 2115 O O . GLN A 1 256 ? 9.734 0.597 -8.044 1.00 94.75 256 GLN A O 1
ATOM 2120 N N . LYS A 1 257 ? 9.951 2.296 -9.495 1.00 93.06 257 LYS A N 1
ATOM 2121 C CA . LYS A 1 257 ? 10.207 3.309 -8.460 1.00 93.06 257 LYS A CA 1
ATOM 2122 C C . LYS A 1 257 ? 9.002 3.485 -7.540 1.00 93.06 257 LYS A C 1
ATOM 2124 O O . LYS A 1 257 ? 9.182 3.606 -6.330 1.00 93.06 257 LYS A O 1
ATOM 2129 N N . LEU A 1 258 ? 7.789 3.466 -8.089 1.00 92.75 258 LEU A N 1
ATOM 2130 C CA . LEU A 1 258 ? 6.559 3.569 -7.304 1.00 92.75 258 LEU A CA 1
ATOM 2131 C C . LEU A 1 258 ? 6.364 2.340 -6.411 1.00 92.75 258 LEU A C 1
ATOM 2133 O O . LEU A 1 258 ? 6.199 2.500 -5.204 1.00 92.75 258 LEU A O 1
ATOM 2137 N N . ILE A 1 259 ? 6.450 1.124 -6.961 1.00 94.38 259 ILE A N 1
ATOM 2138 C CA . ILE A 1 259 ? 6.227 -0.101 -6.177 1.00 94.38 259 ILE A CA 1
ATOM 2139 C C . ILE A 1 259 ? 7.305 -0.327 -5.114 1.00 94.38 259 ILE A C 1
ATOM 2141 O O . ILE A 1 259 ? 6.990 -0.830 -4.041 1.00 94.38 259 ILE A O 1
ATOM 2145 N N . SER A 1 260 ? 8.549 0.115 -5.344 1.00 92.38 260 SER A N 1
ATOM 2146 C CA . SER A 1 260 ? 9.624 0.009 -4.342 1.00 92.38 260 SER A CA 1
ATOM 2147 C C . SER A 1 260 ? 9.375 0.816 -3.064 1.00 92.38 260 SER A C 1
ATOM 2149 O O . SER A 1 260 ? 10.038 0.586 -2.058 1.00 92.38 260 SER A O 1
ATOM 2151 N N . ARG A 1 261 ? 8.432 1.767 -3.099 1.00 89.94 261 ARG A N 1
ATOM 2152 C CA . ARG A 1 261 ? 8.011 2.555 -1.932 1.00 89.94 261 ARG A CA 1
ATOM 2153 C C . ARG A 1 261 ? 6.847 1.914 -1.178 1.00 89.94 261 ARG A C 1
ATOM 2155 O O . ARG A 1 261 ? 6.419 2.464 -0.171 1.00 89.94 261 ARG A O 1
ATOM 2162 N N . THR A 1 262 ? 6.319 0.801 -1.681 1.00 89.81 262 THR A N 1
ATOM 2163 C CA . THR A 1 262 ? 5.199 0.079 -1.072 1.00 89.81 262 THR A CA 1
ATOM 2164 C C . THR A 1 262 ? 5.701 -1.131 -0.294 1.00 89.81 262 THR A C 1
ATOM 2166 O O . THR A 1 262 ? 6.671 -1.764 -0.709 1.00 89.81 262 THR A O 1
ATOM 2169 N N . ALA A 1 263 ? 5.019 -1.487 0.793 1.00 89.81 263 ALA A N 1
ATOM 2170 C CA . ALA A 1 263 ? 5.250 -2.710 1.556 1.00 89.81 263 ALA A CA 1
ATOM 2171 C C . ALA A 1 263 ? 3.988 -3.597 1.539 1.00 89.81 263 ALA A C 1
ATOM 2173 O O . ALA A 1 263 ? 3.409 -3.944 2.560 1.00 89.81 263 ALA A O 1
ATOM 2174 N N . PHE A 1 264 ? 3.559 -3.992 0.332 1.00 92.00 264 PHE A N 1
ATOM 2175 C CA . PHE A 1 264 ? 2.258 -4.626 0.061 1.00 92.00 264 PHE A CA 1
ATOM 2176 C C . PHE A 1 264 ? 1.760 -5.625 1.120 1.00 92.00 264 PHE A C 1
ATOM 2178 O O . PHE A 1 264 ? 0.616 -5.509 1.553 1.00 92.00 264 PHE A O 1
ATOM 2185 N N . GLU A 1 265 ? 2.582 -6.591 1.536 1.00 91.94 265 GLU A N 1
ATOM 2186 C CA . GLU A 1 265 ? 2.162 -7.629 2.483 1.00 91.94 265 GLU A CA 1
ATOM 2187 C C . GLU A 1 265 ? 1.928 -7.091 3.906 1.00 91.94 265 GLU A C 1
ATOM 2189 O O . GLU A 1 265 ? 1.039 -7.574 4.612 1.00 91.94 265 GLU A O 1
ATOM 2194 N N . ASP A 1 266 ? 2.671 -6.070 4.333 1.00 94.00 266 ASP A N 1
ATOM 2195 C CA . ASP A 1 266 ? 2.449 -5.416 5.623 1.00 94.00 266 ASP A CA 1
ATOM 2196 C C . ASP A 1 266 ? 1.219 -4.504 5.559 1.00 94.00 266 ASP A C 1
ATOM 2198 O O . ASP A 1 266 ? 0.328 -4.624 6.406 1.00 94.00 266 ASP A O 1
ATOM 2202 N N . GLU A 1 267 ? 1.080 -3.687 4.511 1.00 95.12 267 GLU A N 1
ATOM 2203 C CA . GLU A 1 267 ? -0.111 -2.861 4.279 1.00 95.12 267 GLU A CA 1
ATOM 2204 C C . GLU A 1 267 ? -1.381 -3.705 4.158 1.00 95.12 267 GLU A C 1
ATOM 2206 O O . GLU A 1 267 ? -2.433 -3.306 4.654 1.00 95.12 267 GLU A O 1
ATOM 2211 N N . LYS A 1 268 ? -1.297 -4.887 3.546 1.00 95.56 268 LYS A N 1
ATOM 2212 C CA . LYS A 1 268 ? -2.402 -5.844 3.460 1.00 95.56 268 LYS A CA 1
ATOM 2213 C C . LYS A 1 268 ? -2.866 -6.290 4.847 1.00 95.56 268 LYS A C 1
ATOM 2215 O O . LYS A 1 268 ? -4.061 -6.216 5.128 1.00 95.56 268 LYS A O 1
ATOM 2220 N N . LYS A 1 269 ? -1.942 -6.691 5.730 1.00 96.38 269 LYS A N 1
ATOM 2221 C CA . LYS A 1 269 ? -2.271 -7.088 7.113 1.00 96.38 269 LYS A CA 1
ATOM 2222 C C . LYS A 1 269 ? -2.869 -5.928 7.905 1.00 96.38 269 LYS A C 1
ATOM 2224 O O . LYS A 1 269 ? -3.855 -6.114 8.615 1.00 96.38 269 LYS A O 1
ATOM 2229 N N . GLN A 1 270 ? -2.290 -4.734 7.779 1.00 97.44 270 GLN A N 1
ATOM 2230 C CA . GLN A 1 270 ? -2.808 -3.539 8.449 1.00 97.44 270 GLN A CA 1
ATOM 2231 C C . GLN A 1 270 ? -4.211 -3.181 7.940 1.00 97.44 270 GLN A C 1
ATOM 2233 O O . GLN A 1 270 ? -5.102 -2.901 8.742 1.00 97.44 270 GLN A O 1
ATOM 2238 N N . PHE A 1 271 ? -4.448 -3.286 6.629 1.00 98.12 271 PHE A N 1
ATOM 2239 C CA . PHE A 1 271 ? -5.767 -3.081 6.041 1.00 98.12 271 PHE A CA 1
ATOM 2240 C C . PHE A 1 271 ? -6.791 -4.114 6.525 1.00 98.12 271 PHE A C 1
ATOM 2242 O O . PHE A 1 271 ? -7.936 -3.750 6.768 1.00 98.12 271 PHE A O 1
ATOM 2249 N N . ASP A 1 272 ? -6.414 -5.381 6.717 1.00 97.62 272 ASP A N 1
ATOM 2250 C CA . ASP A 1 272 ? -7.324 -6.387 7.282 1.00 97.62 272 ASP A CA 1
ATOM 2251 C C . ASP A 1 272 ? -7.752 -6.036 8.713 1.00 97.62 272 ASP A C 1
ATOM 2253 O O . ASP A 1 272 ? -8.934 -6.135 9.051 1.00 97.62 272 ASP A O 1
ATOM 2257 N N . ILE A 1 273 ? -6.825 -5.559 9.550 1.00 97.88 273 ILE A N 1
ATOM 2258 C CA . ILE A 1 273 ? -7.136 -5.065 10.901 1.00 97.88 273 ILE A CA 1
ATOM 2259 C C . ILE A 1 273 ? -8.072 -3.851 10.818 1.00 97.88 273 ILE A C 1
ATOM 2261 O O . ILE A 1 273 ? -9.094 -3.802 11.508 1.00 97.88 273 ILE A O 1
ATOM 2265 N N . PHE A 1 274 ? -7.752 -2.897 9.944 1.00 98.31 274 PHE A N 1
ATOM 2266 C CA . PHE A 1 274 ? -8.545 -1.696 9.694 1.00 98.31 274 PHE A CA 1
ATOM 2267 C C . PHE A 1 274 ? -9.973 -2.026 9.223 1.00 98.31 274 PHE A C 1
ATOM 2269 O O . PHE A 1 274 ? -10.944 -1.489 9.759 1.00 98.31 274 PHE A O 1
ATOM 2276 N N . TYR A 1 275 ? -10.113 -2.954 8.274 1.00 98.19 275 TYR A N 1
ATOM 2277 C CA . TYR A 1 275 ? -11.385 -3.426 7.724 1.00 98.19 275 TYR A CA 1
ATOM 2278 C C . TYR A 1 275 ? -12.213 -4.182 8.771 1.00 98.19 275 TYR A C 1
ATOM 2280 O O . TYR A 1 275 ? -13.420 -3.977 8.890 1.00 98.19 275 TYR A O 1
ATOM 2288 N N . ASN A 1 276 ? -11.576 -5.033 9.578 1.00 97.69 276 ASN A N 1
ATOM 2289 C CA . ASN A 1 276 ? -12.256 -5.741 10.660 1.00 97.69 276 ASN A CA 1
ATOM 2290 C C . ASN A 1 276 ? -12.754 -4.778 11.740 1.00 97.69 276 ASN A C 1
ATOM 2292 O O . ASN A 1 276 ? -13.881 -4.928 12.208 1.00 97.69 276 ASN A O 1
ATOM 2296 N N . LYS A 1 277 ? -11.968 -3.749 12.087 1.00 97.31 277 LYS A N 1
ATOM 2297 C CA . LYS A 1 277 ? -12.410 -2.699 13.013 1.00 97.31 277 LYS A CA 1
ATOM 2298 C C . LYS A 1 277 ? -13.648 -1.974 12.483 1.00 97.31 277 LYS A C 1
ATOM 2300 O O . LYS A 1 277 ? -14.606 -1.823 13.237 1.00 97.31 277 LYS A O 1
ATOM 2305 N N . TYR A 1 278 ? -13.674 -1.614 11.197 1.00 98.12 278 TYR A N 1
ATOM 2306 C CA . TYR A 1 278 ? -14.864 -1.045 10.552 1.00 98.12 278 TYR A CA 1
ATOM 2307 C C . TYR A 1 278 ? -16.102 -1.936 10.722 1.00 98.12 278 TYR A C 1
ATOM 2309 O O . TYR A 1 278 ? -17.154 -1.471 11.159 1.00 98.12 278 TYR A O 1
ATOM 2317 N N . ASN A 1 279 ? -15.973 -3.233 10.425 1.00 97.31 279 ASN A N 1
ATOM 2318 C CA . ASN A 1 279 ? -17.087 -4.177 10.530 1.00 97.31 279 ASN A CA 1
ATOM 2319 C C . ASN A 1 279 ? -17.578 -4.335 11.970 1.00 97.31 279 ASN A C 1
ATOM 2321 O O . ASN A 1 279 ? -18.785 -4.381 12.193 1.00 97.31 279 ASN A O 1
ATOM 2325 N N . THR A 1 280 ? -16.670 -4.366 12.947 1.00 96.44 280 THR A N 1
ATOM 2326 C CA . THR A 1 280 ? -17.036 -4.394 14.367 1.00 96.44 280 THR A CA 1
ATOM 2327 C C . THR A 1 280 ? -17.837 -3.153 14.755 1.00 96.44 280 THR A C 1
ATOM 2329 O O . THR A 1 280 ? -18.862 -3.275 15.425 1.00 96.44 280 THR A O 1
ATOM 2332 N N . ILE A 1 281 ? -17.427 -1.960 14.307 1.00 95.62 281 ILE A N 1
ATOM 2333 C CA . ILE A 1 281 ? -18.185 -0.719 14.539 1.00 95.62 281 ILE A CA 1
ATOM 2334 C C . ILE A 1 281 ? -19.581 -0.843 13.922 1.00 95.62 281 ILE A C 1
ATOM 2336 O O . ILE A 1 281 ? -20.577 -0.653 14.617 1.00 95.62 281 ILE A O 1
ATOM 2340 N N . LYS A 1 282 ? -19.660 -1.259 12.654 1.00 95.56 282 LYS A N 1
ATOM 2341 C CA . LYS A 1 282 ? -20.925 -1.446 11.934 1.00 95.56 282 LYS A CA 1
ATOM 2342 C C . LYS A 1 282 ? -21.865 -2.458 12.600 1.00 95.56 282 LYS A C 1
ATOM 2344 O O . LYS A 1 282 ? -23.068 -2.246 12.601 1.00 95.56 282 LYS A O 1
ATOM 2349 N N . GLN A 1 283 ? -21.347 -3.540 13.175 1.00 93.44 283 GLN A N 1
ATOM 2350 C CA . GLN A 1 283 ? -22.164 -4.568 13.835 1.00 93.44 283 GLN A CA 1
ATOM 2351 C C . GLN A 1 283 ? -22.622 -4.174 15.243 1.00 93.44 283 GLN A C 1
ATOM 2353 O O . GLN A 1 283 ? -23.653 -4.651 15.714 1.00 93.44 283 GLN A O 1
ATOM 2358 N N . THR A 1 284 ? -21.848 -3.338 15.936 1.00 91.06 284 THR A N 1
ATOM 2359 C CA . THR A 1 284 ? -22.116 -2.980 17.338 1.00 91.06 284 THR A CA 1
ATOM 2360 C C . THR A 1 284 ? -22.907 -1.686 17.488 1.00 91.06 284 THR A C 1
ATOM 2362 O O . THR A 1 284 ? -23.483 -1.458 18.550 1.00 91.06 284 THR A O 1
ATOM 2365 N N . ILE A 1 285 ? -22.997 -0.858 16.440 1.00 90.06 285 ILE A N 1
ATOM 2366 C CA . ILE A 1 285 ? -23.644 0.457 16.520 1.00 90.06 285 ILE A CA 1
ATOM 2367 C C . ILE A 1 285 ? -25.126 0.386 16.906 1.00 90.06 285 ILE A C 1
ATOM 2369 O O . ILE A 1 285 ? -25.618 1.234 17.648 1.00 90.06 285 ILE A O 1
ATOM 2373 N N . ASP A 1 286 ? -25.830 -0.665 16.484 1.00 85.44 286 ASP A N 1
ATOM 2374 C CA . ASP A 1 286 ? -27.246 -0.839 16.808 1.00 85.44 286 ASP A CA 1
ATOM 2375 C C . ASP A 1 286 ? -27.506 -1.186 18.274 1.00 85.44 286 ASP A C 1
ATOM 2377 O O . ASP A 1 286 ? -28.605 -0.943 18.770 1.00 85.44 286 ASP A O 1
ATOM 2381 N N . GLN A 1 287 ? -26.491 -1.692 18.975 1.00 82.62 287 GLN A N 1
ATOM 2382 C CA . GLN A 1 287 ? -26.561 -2.063 20.389 1.00 82.62 287 GLN A CA 1
ATOM 2383 C C . GLN A 1 287 ? -26.375 -0.854 21.319 1.00 82.62 287 GLN A C 1
ATOM 2385 O O . GLN A 1 287 ? -26.493 -0.985 22.538 1.00 82.62 287 GLN A O 1
ATOM 2390 N N . ILE A 1 288 ? -26.052 0.316 20.762 1.00 79.25 288 ILE A N 1
ATOM 2391 C CA . ILE A 1 288 ? -25.800 1.533 21.525 1.00 79.25 288 ILE A CA 1
ATOM 2392 C C . ILE A 1 288 ? -27.105 2.319 21.688 1.00 79.25 288 ILE A C 1
ATOM 2394 O O . ILE A 1 288 ? -27.859 2.532 20.740 1.00 79.25 288 ILE A O 1
ATOM 2398 N N . ASP A 1 289 ? -27.362 2.702 22.937 1.00 70.88 289 ASP A N 1
ATOM 2399 C CA . ASP A 1 289 ? -28.557 3.408 23.398 1.00 70.88 289 ASP A CA 1
ATOM 2400 C C . ASP A 1 289 ? -28.612 4.851 22.863 1.00 70.88 289 ASP A C 1
ATOM 2402 O O . ASP A 1 289 ? -27.611 5.565 22.919 1.00 70.88 289 ASP A O 1
ATOM 2406 N N . ASN A 1 290 ? -29.787 5.282 22.393 1.00 64.50 290 ASN A N 1
ATOM 2407 C CA . ASN A 1 290 ? -30.042 6.618 21.843 1.00 64.50 290 ASN A CA 1
ATOM 2408 C C . ASN A 1 290 ? -30.816 7.475 22.845 1.00 64.50 290 ASN A C 1
ATOM 2410 O O . ASN A 1 290 ? -32.018 7.705 22.698 1.00 64.50 290 ASN A O 1
ATOM 2414 N N . SER A 1 291 ? -30.128 7.964 23.874 1.00 69.56 291 SER A N 1
ATOM 2415 C CA . SER A 1 291 ? -30.697 9.025 24.712 1.00 69.56 291 SER A CA 1
ATOM 2416 C C . SER A 1 291 ? -30.779 10.346 23.928 1.00 69.56 291 SER A C 1
ATOM 2418 O O . SER A 1 291 ? -29.959 10.582 23.046 1.00 69.56 291 SER A O 1
ATOM 2420 N N . ASN A 1 292 ? -31.725 11.235 24.257 1.00 65.88 292 ASN A N 1
ATOM 2421 C CA . ASN A 1 292 ? -31.991 12.469 23.489 1.00 65.88 292 ASN A CA 1
ATOM 2422 C C . ASN A 1 292 ? -30.780 13.414 23.302 1.00 65.88 292 ASN A C 1
ATOM 2424 O O . ASN A 1 292 ? -30.821 14.264 22.418 1.00 65.88 292 ASN A O 1
ATOM 2428 N N . ILE A 1 293 ? -29.731 13.306 24.127 1.00 76.69 293 ILE A N 1
ATOM 2429 C CA . ILE A 1 293 ? -28.528 14.162 24.061 1.00 76.69 293 ILE A CA 1
ATOM 2430 C C . ILE A 1 293 ? -27.391 13.487 23.266 1.00 76.69 293 ILE A C 1
ATOM 2432 O O . ILE A 1 293 ? -26.478 14.157 22.794 1.00 76.69 293 ILE A O 1
ATOM 2436 N N . ASP A 1 294 ? -27.438 12.168 23.087 1.00 88.56 294 ASP A N 1
ATOM 2437 C CA . ASP A 1 294 ? -26.339 11.373 22.538 1.00 88.56 294 ASP A CA 1
ATOM 2438 C C . ASP A 1 294 ? -26.406 11.290 21.004 1.00 88.56 294 ASP A C 1
ATOM 2440 O O . ASP A 1 294 ? -27.295 10.651 20.442 1.00 88.56 294 ASP A O 1
ATOM 2444 N N . GLN A 1 295 ? -25.452 11.931 20.325 1.00 90.19 295 GLN A N 1
ATOM 2445 C CA . GLN A 1 295 ? -25.345 11.950 18.860 1.00 90.19 295 GLN A CA 1
ATOM 2446 C C . GLN A 1 295 ? -24.451 10.837 18.310 1.00 90.19 295 GLN A C 1
ATOM 2448 O O . GLN A 1 295 ? -24.393 10.644 17.098 1.00 90.19 295 GLN A O 1
ATOM 2453 N N . TYR A 1 296 ? -23.785 10.058 19.166 1.00 90.38 296 TYR A N 1
ATOM 2454 C CA . TYR A 1 296 ? -22.813 9.054 18.736 1.00 90.38 296 TYR A CA 1
ATOM 2455 C C . TYR A 1 296 ? -23.365 8.090 17.680 1.00 90.38 296 TYR A C 1
ATOM 2457 O O . TYR A 1 296 ? -22.714 7.831 16.668 1.00 90.38 296 TYR A O 1
ATOM 2465 N N . LYS A 1 297 ? -24.578 7.560 17.891 1.00 91.06 297 LYS A N 1
ATOM 2466 C CA . LYS A 1 297 ? -25.189 6.629 16.934 1.00 91.06 297 LYS A CA 1
ATOM 2467 C C . LYS A 1 297 ? -25.472 7.292 15.593 1.00 91.06 297 LYS A C 1
ATOM 2469 O O . LYS A 1 297 ? -25.274 6.649 14.566 1.00 91.06 297 LYS A O 1
ATOM 2474 N N . VAL A 1 298 ? -25.930 8.542 15.602 1.00 91.38 298 VAL A N 1
ATOM 2475 C CA . VAL A 1 298 ? -26.244 9.307 14.388 1.00 91.38 298 VAL A CA 1
ATOM 2476 C C . VAL A 1 298 ? -24.971 9.511 13.569 1.00 91.38 298 VAL A C 1
ATOM 2478 O O . VAL A 1 298 ? -24.900 9.041 12.435 1.00 91.38 298 VAL A O 1
ATOM 2481 N N . GLU A 1 299 ? -23.938 10.078 14.190 1.00 92.81 299 GLU A N 1
ATOM 2482 C CA . GLU A 1 299 ? -22.652 10.402 13.560 1.00 92.81 299 GLU A CA 1
ATOM 2483 C C . GLU A 1 299 ? -21.940 9.158 13.006 1.00 92.81 299 GLU A C 1
ATOM 2485 O O . GLU A 1 299 ? -21.477 9.130 11.865 1.00 92.81 299 GLU A O 1
ATOM 2490 N N . VAL A 1 300 ? -21.890 8.069 13.781 1.00 94.12 300 VAL A N 1
ATOM 2491 C CA . VAL A 1 300 ? -21.246 6.820 13.338 1.00 94.12 300 VAL A CA 1
ATOM 2492 C C . VAL A 1 300 ? -22.045 6.145 12.217 1.00 94.12 300 VAL A C 1
ATOM 2494 O O . VAL A 1 300 ? -21.448 5.572 11.304 1.00 94.12 300 VAL A O 1
ATOM 2497 N N . THR A 1 301 ? -23.380 6.212 12.252 1.00 94.38 301 THR A N 1
ATOM 2498 C CA . THR A 1 301 ? -24.229 5.655 11.182 1.00 94.38 301 THR A CA 1
ATOM 2499 C C . THR A 1 301 ? -24.047 6.434 9.881 1.00 94.38 301 THR A C 1
ATOM 2501 O O . THR A 1 301 ? -23.889 5.824 8.820 1.00 94.38 301 THR A O 1
ATOM 2504 N N . GLU A 1 302 ? -24.003 7.766 9.955 1.00 95.19 302 GLU A N 1
ATOM 2505 C CA . GLU A 1 302 ? -23.698 8.615 8.804 1.00 95.19 302 GLU A CA 1
ATOM 2506 C C . GLU A 1 302 ? -22.308 8.294 8.245 1.00 95.19 302 GLU A C 1
ATOM 2508 O O . GLU A 1 302 ? -22.182 7.987 7.056 1.00 95.19 302 GLU A O 1
ATOM 2513 N N . PHE A 1 303 ? -21.286 8.231 9.104 1.00 96.62 303 PHE A N 1
ATOM 2514 C CA . PHE A 1 303 ? -19.935 7.825 8.720 1.00 96.62 303 PHE A CA 1
ATOM 2515 C C . PHE A 1 303 ? -19.918 6.488 7.966 1.00 96.62 303 PHE A C 1
ATOM 2517 O O . PHE A 1 303 ? -19.307 6.401 6.897 1.00 96.62 303 PHE A O 1
ATOM 2524 N N . ILE A 1 304 ? -20.596 5.452 8.476 1.00 97.25 304 ILE A N 1
ATOM 2525 C CA . ILE A 1 304 ? -20.676 4.141 7.813 1.00 97.25 304 ILE A CA 1
ATOM 2526 C C . ILE A 1 304 ? -21.280 4.305 6.413 1.00 97.25 304 ILE A C 1
ATOM 2528 O O . ILE A 1 304 ? -20.684 3.857 5.431 1.00 97.25 304 ILE A O 1
ATOM 2532 N N . SER A 1 305 ? -22.409 5.010 6.306 1.00 96.31 305 SER A N 1
ATOM 2533 C CA . SER A 1 305 ? -23.118 5.197 5.035 1.00 96.31 305 SER A CA 1
ATOM 2534 C C . SER A 1 305 ? -22.266 5.894 3.962 1.00 96.31 305 SER A C 1
ATOM 2536 O O . SER A 1 305 ? -22.305 5.509 2.792 1.00 96.31 305 SER A O 1
ATOM 2538 N N . LEU A 1 306 ? -21.435 6.864 4.357 1.00 97.06 306 LEU A N 1
ATOM 2539 C CA . LEU A 1 306 ? -20.589 7.645 3.449 1.00 97.06 306 LEU A CA 1
ATOM 2540 C C . LEU A 1 306 ? -19.316 6.903 3.008 1.00 97.06 306 LEU A C 1
ATOM 2542 O O . LEU A 1 306 ? -18.721 7.222 1.971 1.00 97.06 306 LEU A O 1
ATOM 2546 N N . THR A 1 307 ? -18.865 5.922 3.791 1.00 97.56 307 THR A N 1
ATOM 2547 C CA . THR A 1 307 ? -17.528 5.325 3.640 1.00 97.56 307 THR A CA 1
ATOM 2548 C C . THR A 1 307 ? -17.530 3.873 3.180 1.00 97.56 307 THR A C 1
ATOM 2550 O O . THR A 1 307 ? -16.531 3.426 2.610 1.00 97.56 307 THR A O 1
ATOM 2553 N N . GLU A 1 308 ? -18.638 3.147 3.348 1.00 96.62 308 GLU A N 1
ATOM 2554 C CA . GLU A 1 308 ? -18.714 1.706 3.080 1.00 96.62 308 GLU A CA 1
ATOM 2555 C C . GLU A 1 308 ? -18.274 1.347 1.655 1.00 96.62 308 GLU A C 1
ATOM 2557 O O . GLU A 1 308 ? -17.414 0.486 1.451 1.00 96.62 308 GLU A O 1
ATOM 2562 N N . ASN A 1 309 ? -18.802 2.059 0.659 1.00 97.19 309 ASN A N 1
ATOM 2563 C CA . ASN A 1 309 ? -18.471 1.808 -0.742 1.00 97.19 309 ASN A CA 1
ATOM 2564 C C . ASN A 1 309 ? -16.980 2.018 -1.036 1.00 97.19 309 ASN A C 1
ATOM 2566 O O . ASN A 1 309 ? -16.384 1.240 -1.780 1.00 97.19 309 ASN A O 1
ATOM 2570 N N . GLN A 1 310 ? -16.362 3.039 -0.436 1.00 96.50 310 GLN A N 1
ATOM 2571 C CA . GLN A 1 310 ? -14.939 3.322 -0.628 1.00 96.50 310 GLN A CA 1
ATOM 2572 C C . GLN A 1 310 ? -14.088 2.186 -0.053 1.00 96.50 310 GLN A C 1
ATOM 2574 O O . GLN A 1 310 ? -13.180 1.685 -0.717 1.00 96.50 310 GLN A O 1
ATOM 2579 N N . LEU A 1 311 ? -14.431 1.724 1.152 1.00 97.75 311 LEU A N 1
ATOM 2580 C CA . LEU A 1 311 ? -13.746 0.620 1.814 1.00 97.75 311 LEU A CA 1
ATOM 2581 C C . LEU A 1 311 ? -13.858 -0.689 1.015 1.00 97.75 311 LEU A C 1
ATOM 2583 O O . LEU A 1 311 ? -12.863 -1.395 0.830 1.00 97.75 311 LEU A O 1
ATOM 2587 N N . ILE A 1 312 ? -15.053 -0.995 0.497 1.00 97.62 312 ILE A N 1
ATOM 2588 C CA . ILE A 1 312 ? -15.301 -2.174 -0.344 1.00 97.62 312 ILE A CA 1
ATOM 2589 C C . ILE A 1 312 ? -14.467 -2.118 -1.629 1.00 97.62 312 ILE A C 1
ATOM 2591 O O . ILE A 1 312 ? -13.864 -3.124 -2.003 1.00 97.62 312 ILE A O 1
ATOM 2595 N N . GLN A 1 313 ? -14.377 -0.961 -2.291 1.00 96.56 313 GLN A N 1
ATOM 2596 C CA . GLN A 1 313 ? -13.570 -0.804 -3.507 1.00 96.56 313 GLN A CA 1
ATOM 2597 C C . GLN A 1 313 ? -12.073 -1.035 -3.252 1.00 96.56 313 GLN A C 1
ATOM 2599 O O . GLN A 1 313 ? -11.401 -1.705 -4.045 1.00 96.56 313 GLN A O 1
ATOM 2604 N N . VAL A 1 314 ? -11.542 -0.517 -2.139 1.00 97.12 314 VAL A N 1
ATOM 2605 C CA . VAL A 1 314 ? -10.138 -0.734 -1.748 1.00 97.12 314 VAL A CA 1
ATOM 2606 C C . VAL A 1 314 ? -9.884 -2.218 -1.475 1.00 97.12 314 VAL A C 1
ATOM 2608 O O . VAL A 1 314 ? -8.936 -2.785 -2.021 1.00 97.12 314 VAL A O 1
ATOM 2611 N N . LYS A 1 315 ? -10.787 -2.881 -0.741 1.00 97.38 315 LYS A N 1
ATOM 2612 C CA . LYS A 1 315 ? -10.745 -4.331 -0.508 1.00 97.38 315 LYS A CA 1
ATOM 2613 C C . LYS A 1 315 ? -10.752 -5.136 -1.812 1.00 97.38 315 LYS A C 1
ATOM 2615 O O . LYS A 1 315 ? -9.910 -6.009 -1.991 1.00 97.38 315 LYS A O 1
ATOM 2620 N N . GLN A 1 316 ? -11.658 -4.827 -2.738 1.00 96.75 316 GLN A N 1
ATOM 2621 C CA . GLN A 1 316 ? -11.734 -5.512 -4.033 1.00 96.75 316 GLN A CA 1
ATOM 2622 C C . GLN A 1 316 ? -10.448 -5.348 -4.848 1.00 96.75 316 GLN A C 1
ATOM 2624 O O . GLN A 1 316 ? -10.016 -6.285 -5.515 1.00 96.75 316 GLN A O 1
ATOM 2629 N N . THR A 1 317 ? -9.831 -4.165 -4.807 1.00 95.88 317 THR A N 1
ATOM 2630 C CA . THR A 1 317 ? -8.546 -3.920 -5.477 1.00 95.88 317 THR A CA 1
ATOM 2631 C C . THR A 1 317 ? -7.452 -4.793 -4.871 1.00 95.88 317 THR A C 1
ATOM 2633 O O . THR A 1 317 ? -6.727 -5.457 -5.606 1.00 95.88 317 THR A O 1
ATOM 2636 N N . ARG A 1 318 ? -7.385 -4.857 -3.537 1.00 96.06 318 ARG A N 1
ATOM 2637 C CA . ARG A 1 318 ? -6.458 -5.714 -2.790 1.00 96.06 318 ARG A CA 1
ATOM 2638 C C . ARG A 1 318 ? -6.629 -7.194 -3.131 1.00 96.06 318 ARG A C 1
ATOM 2640 O O . ARG A 1 318 ? -5.643 -7.853 -3.437 1.00 96.06 318 ARG A O 1
ATOM 2647 N N . ASP A 1 319 ? -7.865 -7.690 -3.160 1.00 95.44 319 ASP A N 1
ATOM 2648 C CA . ASP A 1 319 ? -8.167 -9.091 -3.496 1.00 95.44 319 ASP A CA 1
ATOM 2649 C C . ASP A 1 319 ? -7.753 -9.428 -4.947 1.00 95.44 319 ASP A C 1
ATOM 2651 O O . ASP A 1 319 ? -7.195 -10.492 -5.217 1.00 95.44 319 ASP A O 1
ATOM 2655 N N . LYS A 1 320 ? -7.954 -8.498 -5.894 1.00 95.81 320 LYS A N 1
ATOM 2656 C CA . LYS A 1 320 ? -7.549 -8.674 -7.302 1.00 95.81 320 LYS A CA 1
ATOM 2657 C C . LYS A 1 320 ? -6.036 -8.785 -7.495 1.00 95.81 320 LYS A C 1
ATOM 2659 O O . LYS A 1 320 ? -5.606 -9.427 -8.448 1.00 95.81 320 LYS A O 1
ATOM 2664 N N . ILE A 1 321 ? -5.225 -8.164 -6.638 1.00 95.88 321 ILE A N 1
ATOM 2665 C CA . ILE A 1 321 ? -3.757 -8.207 -6.761 1.00 95.88 321 ILE A CA 1
ATOM 2666 C C . ILE A 1 321 ? -3.237 -9.628 -6.564 1.00 95.88 321 ILE A C 1
ATOM 2668 O O . ILE A 1 321 ? -2.340 -10.049 -7.287 1.00 95.88 321 ILE A O 1
ATOM 2672 N N . GLU A 1 322 ? -3.820 -10.391 -5.640 1.00 92.88 322 GLU A N 1
ATOM 2673 C CA . GLU A 1 322 ? -3.419 -11.783 -5.424 1.00 92.88 322 GLU A CA 1
ATOM 2674 C C . GLU A 1 322 ? -3.730 -12.663 -6.636 1.00 92.88 322 GLU A C 1
ATOM 2676 O O . GLU A 1 322 ? -2.919 -13.508 -7.020 1.00 92.88 322 GLU A O 1
ATOM 2681 N N . ASP A 1 323 ? -4.891 -12.455 -7.258 1.00 94.75 323 ASP A N 1
ATOM 2682 C CA . ASP A 1 323 ? -5.257 -13.156 -8.487 1.00 94.75 323 ASP A CA 1
ATOM 2683 C C . ASP A 1 323 ? -4.327 -12.773 -9.646 1.00 94.75 323 ASP A C 1
ATOM 2685 O O . ASP A 1 323 ? -3.767 -13.646 -10.311 1.00 94.75 323 ASP A O 1
ATOM 2689 N N . LEU A 1 324 ? -4.061 -11.473 -9.822 1.00 95.75 324 LEU A N 1
ATOM 2690 C CA . LEU A 1 324 ? -3.075 -10.995 -10.790 1.00 95.75 324 LEU A CA 1
ATOM 2691 C C . LEU A 1 324 ? -1.702 -11.614 -10.539 1.00 95.75 324 LEU A C 1
ATOM 2693 O O . LEU A 1 324 ? -1.041 -12.027 -11.487 1.00 95.75 324 LEU A O 1
ATOM 2697 N N . TYR A 1 325 ? -1.268 -11.736 -9.288 1.00 96.50 325 TYR A N 1
ATOM 2698 C CA . TYR A 1 325 ? 0.036 -12.313 -8.994 1.00 96.50 325 TYR A CA 1
ATOM 2699 C C . TYR A 1 325 ? 0.108 -13.808 -9.346 1.00 96.50 325 TYR A C 1
ATOM 2701 O O . TYR A 1 325 ? 1.090 -14.256 -9.939 1.00 96.50 325 TYR A O 1
ATOM 2709 N N . LYS A 1 326 ? -0.961 -14.581 -9.117 1.00 96.25 326 LYS 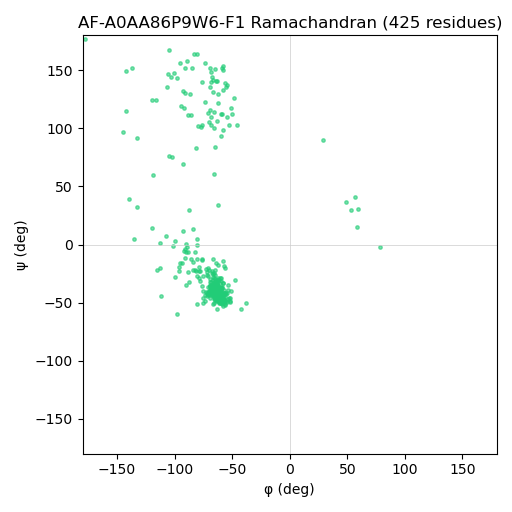A N 1
ATOM 2710 C CA . LYS A 1 326 ? -1.052 -15.978 -9.593 1.00 96.25 326 LYS A CA 1
ATOM 2711 C C . LYS A 1 326 ? -0.991 -16.069 -11.121 1.00 96.25 326 LYS A C 1
ATOM 2713 O O . LYS A 1 326 ? -0.299 -16.931 -11.678 1.00 96.25 326 LYS A O 1
ATOM 2718 N N . GLN A 1 327 ? -1.675 -15.157 -11.815 1.00 96.94 327 GLN A N 1
ATOM 2719 C CA . GLN A 1 327 ? -1.597 -15.051 -13.274 1.00 96.94 327 GLN A CA 1
ATOM 2720 C C . GLN A 1 327 ? -0.180 -14.684 -13.738 1.00 96.94 327 GLN A C 1
ATOM 2722 O O . GLN A 1 327 ? 0.316 -15.269 -14.702 1.00 96.94 327 GLN A O 1
ATOM 2727 N N . PHE A 1 328 ? 0.496 -13.768 -13.038 1.00 97.44 328 PHE A N 1
ATOM 2728 C CA . PHE A 1 328 ? 1.889 -13.404 -13.291 1.00 97.44 328 PHE A CA 1
ATOM 2729 C C . PHE A 1 328 ? 2.805 -14.627 -13.182 1.00 97.44 328 PHE A C 1
ATOM 2731 O O . PHE A 1 328 ? 3.512 -14.931 -14.142 1.00 97.44 328 PHE A O 1
ATOM 2738 N N . LEU A 1 329 ? 2.745 -15.377 -12.076 1.00 97.06 329 LEU A N 1
ATOM 2739 C CA . LEU A 1 329 ? 3.584 -16.564 -11.874 1.00 97.06 329 LEU A CA 1
ATOM 2740 C C . LEU A 1 329 ? 3.384 -17.592 -12.992 1.00 97.06 329 LEU A C 1
ATOM 2742 O O . LEU A 1 329 ? 4.349 -18.126 -13.537 1.00 97.06 329 LEU A O 1
ATOM 2746 N N . SER A 1 330 ? 2.130 -17.818 -13.389 1.00 96.31 330 SER A N 1
ATOM 2747 C CA . SER A 1 330 ? 1.792 -18.718 -14.496 1.00 96.31 330 SER A CA 1
ATOM 2748 C C . SER A 1 330 ? 2.348 -18.222 -15.834 1.00 96.31 330 SER A C 1
ATOM 2750 O O . SER A 1 330 ? 2.952 -18.987 -16.584 1.00 96.31 330 SER A O 1
ATOM 2752 N N . LYS A 1 331 ? 2.192 -16.927 -16.126 1.00 94.75 331 LYS A N 1
ATOM 2753 C CA . LYS A 1 331 ? 2.626 -16.316 -17.387 1.00 94.75 331 LYS A CA 1
ATOM 2754 C C . LYS A 1 331 ? 4.147 -16.264 -17.538 1.00 94.75 331 LYS A C 1
ATOM 2756 O O . LYS A 1 331 ? 4.651 -16.443 -18.644 1.00 94.75 331 LYS A O 1
ATOM 2761 N N . TYR A 1 332 ? 4.862 -16.029 -16.443 1.00 95.19 332 TYR A N 1
ATOM 2762 C CA . TYR A 1 332 ? 6.326 -15.974 -16.407 1.00 95.19 332 TYR A CA 1
ATOM 2763 C C . TYR A 1 332 ? 6.966 -17.339 -16.119 1.00 95.19 332 TYR A C 1
ATOM 2765 O O . TYR A 1 332 ? 8.190 -17.457 -16.116 1.00 95.19 332 TYR A O 1
ATOM 2773 N N . VAL A 1 333 ? 6.153 -18.389 -15.948 1.00 95.06 333 VAL A N 1
ATOM 2774 C CA . VAL A 1 333 ? 6.603 -19.765 -15.681 1.00 95.06 333 VAL A CA 1
ATOM 2775 C C . VAL A 1 333 ? 7.497 -19.829 -14.432 1.00 95.06 333 VAL A C 1
ATOM 2777 O O . VAL A 1 333 ? 8.522 -20.524 -14.395 1.00 95.06 333 VAL A O 1
ATOM 2780 N N . GLU A 1 334 ? 7.108 -19.079 -13.403 1.00 95.38 334 GLU A N 1
ATOM 2781 C CA . GLU A 1 334 ? 7.744 -19.052 -12.088 1.00 95.38 334 GLU A CA 1
ATOM 2782 C C . GLU A 1 334 ? 7.017 -20.003 -11.112 1.00 95.38 334 GLU A C 1
ATOM 2784 O O . GLU A 1 334 ? 5.848 -20.354 -11.332 1.00 95.38 334 GLU A O 1
ATOM 2789 N N . PRO A 1 335 ? 7.694 -20.493 -10.054 1.00 95.31 335 PRO A N 1
ATOM 2790 C CA . PRO A 1 335 ? 7.070 -21.359 -9.058 1.00 95.31 335 PRO A CA 1
ATOM 2791 C C . PRO A 1 335 ? 5.828 -20.713 -8.437 1.00 95.31 335 PRO A C 1
ATOM 2793 O O . PRO A 1 335 ? 5.863 -19.564 -8.015 1.00 95.31 335 PRO A O 1
ATOM 2796 N N . GLN A 1 336 ? 4.739 -21.473 -8.298 1.00 94.44 336 GLN A N 1
ATOM 2797 C CA . GLN A 1 336 ? 3.489 -20.962 -7.705 1.00 94.44 336 GLN A CA 1
ATOM 2798 C C . GLN A 1 336 ? 3.615 -20.621 -6.209 1.00 94.44 336 GLN A C 1
ATOM 2800 O O . GLN A 1 336 ? 2.737 -19.985 -5.639 1.00 94.44 336 GLN A O 1
ATOM 2805 N N . THR A 1 337 ? 4.706 -21.051 -5.573 1.00 94.69 337 THR A N 1
ATOM 2806 C CA . THR A 1 337 ? 5.059 -20.742 -4.182 1.00 94.69 337 THR A CA 1
ATOM 2807 C C . THR A 1 337 ? 5.912 -19.481 -4.041 1.00 94.69 337 THR A C 1
ATOM 2809 O O . THR A 1 337 ? 6.225 -19.105 -2.914 1.00 94.69 337 THR A O 1
ATOM 2812 N N . SER A 1 338 ? 6.354 -18.871 -5.146 1.00 94.25 338 SER A N 1
ATOM 2813 C CA . SER A 1 338 ? 7.170 -17.657 -5.107 1.00 94.25 338 SER A CA 1
ATOM 2814 C C . SER A 1 338 ? 6.392 -16.501 -4.494 1.00 94.25 338 SER A C 1
ATOM 2816 O O . SER A 1 338 ? 5.196 -16.344 -4.739 1.00 94.25 338 SER A O 1
ATOM 2818 N N . LYS A 1 339 ? 7.084 -15.704 -3.681 1.00 93.56 339 LYS A N 1
ATOM 2819 C CA . LYS A 1 339 ? 6.503 -14.543 -3.006 1.00 93.56 339 LYS A CA 1
ATOM 2820 C C . LYS A 1 339 ? 6.665 -13.277 -3.839 1.00 93.56 339 LYS A C 1
ATOM 2822 O O . LYS A 1 339 ? 7.646 -13.136 -4.579 1.00 93.56 339 LYS A O 1
ATOM 2827 N N . ILE A 1 340 ? 5.732 -12.340 -3.661 1.00 93.75 340 ILE A N 1
ATOM 2828 C CA . ILE A 1 340 ? 5.745 -11.031 -4.329 1.00 93.75 340 ILE A CA 1
ATOM 2829 C C . ILE A 1 340 ? 7.097 -10.346 -4.118 1.00 93.75 340 ILE A C 1
ATOM 2831 O O . ILE A 1 340 ? 7.710 -9.906 -5.087 1.00 93.75 340 ILE A O 1
ATOM 2835 N N . GLU A 1 341 ? 7.617 -10.341 -2.892 1.00 92.50 341 GLU A N 1
ATOM 2836 C CA . GLU A 1 341 ? 8.862 -9.661 -2.528 1.00 92.50 341 GLU A CA 1
ATOM 2837 C C . GLU A 1 341 ? 10.068 -10.207 -3.302 1.00 92.50 341 GLU A C 1
ATOM 2839 O O . GLU A 1 341 ? 10.867 -9.432 -3.819 1.00 92.50 341 GLU A O 1
ATOM 2844 N N . GLU A 1 342 ? 10.163 -11.531 -3.467 1.00 92.38 342 GLU A N 1
ATOM 28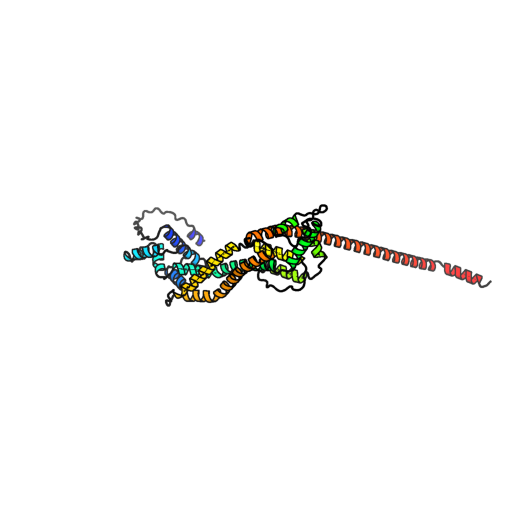45 C CA . GLU A 1 342 ? 11.247 -12.173 -4.227 1.00 92.38 342 GLU A CA 1
ATOM 2846 C C . GLU A 1 342 ? 11.207 -11.770 -5.709 1.00 92.38 342 GLU A C 1
ATOM 2848 O O . GLU A 1 342 ? 12.239 -11.578 -6.353 1.00 92.38 342 GLU A O 1
ATOM 2853 N N . THR A 1 343 ? 10.001 -11.625 -6.264 1.00 93.31 343 THR A N 1
ATOM 2854 C CA . THR A 1 343 ? 9.807 -11.164 -7.647 1.00 93.31 343 THR A CA 1
ATOM 2855 C C . THR A 1 343 ? 10.193 -9.696 -7.793 1.00 93.31 343 THR A C 1
ATOM 2857 O O . THR A 1 343 ? 10.906 -9.330 -8.732 1.00 93.31 343 THR A O 1
ATOM 2860 N N . LEU A 1 344 ? 9.737 -8.856 -6.861 1.00 94.50 344 LEU A N 1
ATOM 2861 C CA . LEU A 1 344 ? 10.035 -7.427 -6.852 1.00 94.50 344 LEU A CA 1
ATOM 2862 C C . LEU A 1 344 ? 11.527 -7.160 -6.658 1.00 94.50 344 LEU A C 1
ATOM 2864 O O . LEU A 1 344 ? 12.045 -6.223 -7.262 1.00 94.50 344 LEU A O 1
ATOM 2868 N N . GLU A 1 345 ? 12.229 -7.996 -5.894 1.00 94.50 345 GLU A N 1
ATOM 2869 C CA . GLU A 1 345 ? 13.678 -7.908 -5.732 1.00 94.50 345 GLU A CA 1
ATOM 2870 C C . GLU A 1 345 ? 14.404 -8.118 -7.068 1.00 94.50 345 GLU A C 1
ATOM 2872 O O . GLU A 1 345 ? 15.259 -7.312 -7.438 1.00 94.50 345 GLU A O 1
ATOM 2877 N N . ILE A 1 346 ? 14.028 -9.147 -7.839 1.00 94.69 346 ILE A N 1
ATOM 2878 C CA . ILE A 1 346 ? 14.640 -9.407 -9.152 1.00 94.69 346 ILE A CA 1
ATOM 2879 C C . ILE A 1 346 ? 14.410 -8.220 -10.094 1.00 94.69 346 ILE A C 1
ATOM 2881 O O . ILE A 1 346 ? 15.352 -7.744 -10.730 1.00 94.69 346 ILE A O 1
ATOM 2885 N N . PHE A 1 347 ? 13.177 -7.714 -10.176 1.00 95.50 347 PHE A N 1
ATOM 2886 C CA . PHE A 1 347 ? 12.885 -6.552 -11.015 1.00 95.50 347 PHE A CA 1
ATOM 2887 C C . PHE A 1 347 ? 13.550 -5.268 -10.516 1.00 95.50 347 PHE A C 1
ATOM 2889 O O . PHE A 1 347 ? 13.966 -4.459 -11.341 1.00 95.50 347 PHE A O 1
ATOM 2896 N N . GLY A 1 348 ? 13.711 -5.098 -9.204 1.00 95.56 348 GLY A N 1
ATOM 2897 C CA . GLY A 1 348 ? 14.417 -3.963 -8.613 1.00 95.56 348 GLY A CA 1
ATOM 2898 C C . GLY A 1 348 ? 15.910 -3.978 -8.929 1.00 95.56 348 GLY A C 1
ATOM 2899 O O . GLY A 1 348 ? 16.483 -2.957 -9.304 1.00 95.56 348 GLY A O 1
ATOM 2900 N N . GLN A 1 349 ? 16.553 -5.144 -8.865 1.00 94.12 349 GLN A N 1
ATOM 2901 C CA . GLN A 1 349 ? 17.948 -5.282 -9.292 1.00 94.12 349 GLN A CA 1
ATOM 2902 C C . GLN A 1 349 ? 18.092 -5.003 -10.794 1.00 94.12 349 GLN A C 1
ATOM 2904 O O . GLN A 1 349 ? 18.970 -4.241 -11.210 1.00 94.12 349 GLN A O 1
ATOM 2909 N N . PHE A 1 350 ? 17.184 -5.559 -11.601 1.00 93.12 350 PHE A N 1
ATOM 2910 C CA . PHE A 1 350 ? 17.159 -5.333 -13.042 1.00 93.12 350 PHE A CA 1
ATOM 2911 C C . PHE A 1 350 ? 16.942 -3.853 -13.396 1.00 93.12 350 PHE A C 1
ATOM 2913 O O . PHE A 1 350 ? 17.632 -3.322 -14.266 1.00 93.12 350 PHE A O 1
ATOM 2920 N N . SER A 1 351 ? 16.038 -3.151 -12.706 1.00 93.94 351 SER A N 1
ATOM 2921 C CA . SER A 1 351 ? 15.750 -1.739 -12.979 1.00 93.94 351 SER A CA 1
ATOM 2922 C C . SER A 1 351 ? 16.940 -0.836 -12.695 1.00 93.94 351 SER A C 1
ATOM 2924 O O . SER A 1 351 ? 17.192 0.082 -13.467 1.00 93.94 351 SER A O 1
ATOM 2926 N N . VAL A 1 352 ? 17.702 -1.105 -11.630 1.00 92.62 352 VAL A N 1
ATOM 2927 C CA . VAL A 1 352 ? 18.917 -0.340 -11.308 1.00 92.62 352 VAL A CA 1
ATOM 2928 C C . VAL A 1 352 ? 19.949 -0.472 -12.427 1.00 92.62 352 VAL A C 1
ATOM 2930 O O . VAL A 1 352 ? 20.597 0.506 -12.800 1.00 92.62 352 VAL A O 1
ATOM 2933 N N . GLN A 1 353 ? 20.117 -1.676 -12.975 1.00 88.62 353 GLN A N 1
ATOM 2934 C CA . GLN A 1 353 ? 21.031 -1.900 -14.095 1.00 88.62 353 GLN A CA 1
ATOM 2935 C C . GLN A 1 353 ? 20.519 -1.227 -15.377 1.00 88.62 353 GLN A C 1
ATOM 2937 O O . GLN A 1 353 ? 21.287 -0.551 -16.062 1.00 88.62 353 GLN A O 1
ATOM 2942 N N . LEU A 1 354 ? 19.221 -1.351 -15.662 1.00 88.81 354 LEU A N 1
ATOM 2943 C CA . LEU A 1 354 ? 18.571 -0.741 -16.820 1.00 88.81 354 LEU A CA 1
ATOM 2944 C C . LEU A 1 354 ? 18.649 0.792 -16.791 1.00 88.81 354 LEU A C 1
ATOM 2946 O O . LEU A 1 354 ? 18.963 1.402 -17.809 1.00 88.81 354 LEU A O 1
ATOM 2950 N N . GLU A 1 355 ? 18.423 1.413 -15.632 1.00 90.44 355 GLU A N 1
ATOM 2951 C CA . GLU A 1 355 ? 18.517 2.864 -15.443 1.00 90.44 355 GLU A CA 1
ATOM 2952 C C . GLU A 1 355 ? 19.947 3.371 -15.673 1.00 90.44 355 GLU A C 1
ATOM 2954 O O . GLU A 1 355 ? 20.146 4.352 -16.390 1.00 90.44 355 GLU A O 1
ATOM 2959 N N . LYS A 1 356 ? 20.956 2.656 -15.155 1.00 89.25 356 LYS A N 1
ATOM 2960 C CA . LYS A 1 356 ? 22.371 2.969 -15.419 1.00 89.25 356 LYS A CA 1
ATOM 2961 C C . LYS A 1 356 ? 22.695 2.900 -16.910 1.00 89.25 356 LYS A C 1
ATOM 2963 O O . LYS A 1 356 ? 23.272 3.843 -17.447 1.00 89.25 356 LYS A O 1
ATOM 2968 N N . THR A 1 357 ? 22.312 1.814 -17.585 1.00 87.62 357 THR A N 1
ATOM 2969 C CA . THR A 1 357 ? 22.531 1.673 -19.031 1.00 87.62 357 THR A CA 1
ATOM 2970 C C . THR A 1 357 ? 21.824 2.777 -19.810 1.00 87.62 357 THR A C 1
ATOM 2972 O O . THR A 1 357 ? 22.418 3.366 -20.711 1.00 87.62 357 THR A O 1
ATOM 2975 N N . LYS A 1 358 ? 20.569 3.079 -19.466 1.00 85.62 358 LYS A N 1
ATOM 2976 C CA . LYS A 1 358 ? 19.791 4.120 -20.133 1.00 85.62 358 LYS A CA 1
ATOM 2977 C C . LYS A 1 358 ? 20.431 5.499 -19.969 1.00 85.62 358 LYS A C 1
ATOM 2979 O O . LYS A 1 358 ? 20.525 6.223 -20.951 1.00 85.62 358 LYS A O 1
ATOM 2984 N N . SER A 1 359 ? 20.924 5.836 -18.776 1.00 88.69 359 SER A N 1
ATOM 2985 C CA . SER A 1 359 ? 21.643 7.096 -18.547 1.00 88.69 359 SER A CA 1
ATOM 2986 C C . SER A 1 359 ? 22.868 7.219 -19.455 1.00 88.69 359 SER A C 1
ATOM 2988 O O . SER A 1 359 ? 23.045 8.247 -20.101 1.00 88.69 359 SER A O 1
ATOM 2990 N N . ILE A 1 360 ? 23.682 6.160 -19.549 1.00 87.50 360 ILE A N 1
ATOM 2991 C CA . ILE A 1 360 ? 24.860 6.130 -20.432 1.00 87.50 360 ILE A CA 1
ATOM 2992 C C . ILE A 1 360 ? 24.435 6.319 -21.893 1.00 87.50 360 ILE A C 1
ATOM 2994 O O . ILE A 1 360 ? 25.026 7.120 -22.614 1.00 87.50 360 ILE A O 1
ATOM 2998 N N . PHE A 1 361 ? 23.391 5.606 -22.316 1.00 85.56 361 PHE A N 1
ATOM 2999 C CA . PHE A 1 361 ? 22.846 5.696 -23.666 1.00 85.56 361 PHE A CA 1
ATOM 3000 C C . PHE A 1 361 ? 22.351 7.107 -24.010 1.00 85.56 361 PHE A C 1
ATOM 3002 O O . PHE A 1 361 ? 22.744 7.664 -25.035 1.00 85.56 361 PHE A O 1
ATOM 3009 N N . ASP A 1 362 ? 21.539 7.713 -23.144 1.00 84.25 362 ASP A N 1
ATOM 3010 C CA . ASP A 1 362 ? 20.997 9.056 -23.357 1.00 84.25 362 ASP A CA 1
ATOM 3011 C C . ASP A 1 362 ? 22.116 10.121 -23.380 1.00 84.25 362 ASP A C 1
ATOM 3013 O O . ASP A 1 362 ? 22.059 11.057 -24.183 1.00 84.25 362 ASP A O 1
ATOM 3017 N N . ASP A 1 363 ? 23.160 9.973 -22.558 1.00 87.69 363 ASP A N 1
ATOM 3018 C CA . ASP A 1 363 ? 24.320 10.874 -22.550 1.00 87.69 363 ASP A CA 1
ATOM 3019 C C . ASP A 1 363 ? 25.164 10.765 -23.828 1.00 87.69 363 ASP A C 1
ATOM 3021 O O . ASP A 1 363 ? 25.605 11.781 -24.374 1.00 87.69 363 ASP A O 1
ATOM 3025 N N . GLU A 1 364 ? 25.391 9.552 -24.333 1.00 86.75 364 GLU A N 1
ATOM 3026 C CA . GLU A 1 364 ? 26.098 9.347 -25.600 1.00 86.75 364 GLU A CA 1
ATOM 3027 C C . GLU A 1 364 ? 25.302 9.871 -26.795 1.00 86.75 364 GLU A C 1
ATOM 3029 O O . GLU A 1 364 ? 25.869 10.511 -27.680 1.00 86.75 364 GLU A O 1
ATOM 3034 N N . GLU A 1 365 ? 23.987 9.674 -26.803 1.00 84.19 365 GLU A N 1
ATOM 3035 C CA . GLU A 1 365 ? 23.109 10.206 -27.842 1.00 84.19 365 GLU A CA 1
ATOM 3036 C C . GLU A 1 365 ? 23.108 11.737 -27.866 1.00 84.19 365 GLU A C 1
ATOM 3038 O O . GLU A 1 365 ? 23.234 12.337 -28.935 1.00 84.19 365 GLU A O 1
ATOM 3043 N N . LYS A 1 366 ? 23.066 12.389 -26.697 1.00 87.31 366 LYS A N 1
ATOM 3044 C CA . LYS A 1 366 ? 23.224 13.850 -26.602 1.00 87.31 366 LYS A CA 1
ATOM 3045 C C . LYS A 1 366 ? 24.576 14.308 -27.147 1.00 87.31 366 LYS A C 1
ATOM 3047 O O . LYS A 1 366 ? 24.636 15.290 -27.886 1.00 87.31 366 LYS A O 1
ATOM 3052 N N . LYS A 1 367 ? 25.668 13.605 -26.821 1.00 88.94 367 LYS A N 1
ATOM 3053 C CA . LYS A 1 367 ? 27.008 13.928 -27.345 1.00 88.94 367 LYS A CA 1
ATOM 3054 C C . LYS A 1 367 ? 27.062 13.810 -28.869 1.00 88.94 367 LYS A C 1
ATOM 3056 O O . LYS A 1 367 ? 27.532 14.747 -29.512 1.00 88.94 367 LYS A O 1
ATOM 3061 N N . LYS A 1 368 ? 26.531 12.724 -29.446 1.00 86.94 368 LYS A N 1
ATOM 3062 C CA . LYS A 1 368 ? 26.455 12.541 -30.907 1.00 86.94 368 LYS A CA 1
ATOM 3063 C C . LYS A 1 368 ? 25.655 13.658 -31.575 1.00 86.94 368 LYS A C 1
ATOM 3065 O O . LYS A 1 368 ? 26.122 14.217 -32.561 1.00 86.94 368 LYS A O 1
ATOM 3070 N N . GLN A 1 369 ? 24.505 14.037 -31.011 1.00 86.31 369 GLN A N 1
ATOM 3071 C CA . GLN A 1 369 ? 23.686 15.140 -31.530 1.00 86.31 369 GLN A CA 1
ATOM 3072 C C . GLN A 1 369 ? 24.447 16.473 -31.527 1.00 86.31 369 GLN A C 1
ATOM 3074 O O . GLN A 1 369 ? 24.454 17.180 -32.533 1.00 86.31 369 GLN A O 1
ATOM 3079 N N . ILE A 1 370 ? 25.148 16.792 -30.432 1.00 90.88 370 ILE A N 1
ATOM 3080 C CA . ILE A 1 370 ? 25.972 18.007 -30.328 1.00 90.88 370 ILE A CA 1
ATOM 3081 C C . ILE A 1 370 ? 27.114 17.989 -31.355 1.00 90.88 370 ILE A C 1
ATOM 3083 O O . ILE A 1 370 ? 27.416 19.015 -31.969 1.00 90.88 370 ILE A O 1
ATOM 3087 N N . GLU A 1 371 ? 27.783 16.850 -31.542 1.00 89.00 371 GLU A N 1
ATOM 3088 C CA . GLU A 1 371 ? 28.855 16.711 -32.532 1.00 89.00 371 GLU A CA 1
ATOM 3089 C C . GLU A 1 371 ? 28.344 16.826 -33.970 1.00 89.00 371 GLU A C 1
ATOM 3091 O O . GLU A 1 371 ? 28.969 17.506 -34.787 1.00 89.00 371 GLU A O 1
ATOM 3096 N N . GLU A 1 372 ? 27.201 16.219 -34.281 1.00 88.19 372 GLU A N 1
ATOM 3097 C CA . GLU A 1 372 ? 26.576 16.305 -35.598 1.00 88.19 372 GLU A CA 1
ATOM 3098 C C . GLU A 1 372 ? 26.115 17.737 -35.903 1.00 88.19 372 GLU A C 1
ATOM 3100 O O . GLU A 1 372 ? 26.370 18.252 -36.992 1.00 88.19 372 GLU A O 1
ATOM 3105 N N . GLU A 1 373 ? 25.538 18.441 -34.924 1.00 89.38 373 GLU A N 1
ATOM 3106 C CA . GLU A 1 373 ? 25.171 19.852 -35.062 1.00 89.38 373 GLU A CA 1
ATOM 3107 C C . GLU A 1 373 ? 26.407 20.742 -35.287 1.00 89.38 373 GLU A C 1
ATOM 3109 O O . GLU A 1 373 ? 26.397 21.621 -36.155 1.00 89.38 373 GLU A O 1
ATOM 3114 N N . LYS A 1 374 ? 27.510 20.494 -34.563 1.00 90.62 374 LYS A N 1
ATOM 3115 C CA . LYS A 1 374 ? 28.792 21.187 -34.787 1.00 90.62 374 LYS A CA 1
ATOM 3116 C C . LYS A 1 374 ? 29.334 20.939 -36.195 1.00 90.62 374 LYS A C 1
ATOM 3118 O O . LYS A 1 374 ? 29.795 21.889 -36.831 1.00 90.62 374 LYS A O 1
ATOM 3123 N N . ARG A 1 375 ? 29.268 19.698 -36.693 1.00 88.81 375 ARG A N 1
ATOM 3124 C CA . ARG A 1 375 ? 29.686 19.346 -38.063 1.00 88.81 375 ARG A CA 1
ATOM 3125 C C . ARG A 1 375 ? 28.832 20.063 -39.105 1.00 88.81 375 ARG A C 1
ATOM 3127 O O . ARG A 1 375 ? 29.399 20.730 -39.966 1.00 88.81 375 ARG A O 1
ATOM 3134 N N . ARG A 1 376 ? 27.501 20.038 -38.965 1.00 89.50 376 ARG A N 1
ATOM 3135 C CA . ARG A 1 376 ? 26.569 20.749 -39.860 1.00 89.50 376 ARG A CA 1
ATOM 3136 C C . ARG A 1 376 ? 26.846 22.255 -39.897 1.00 89.50 376 ARG A C 1
ATOM 3138 O O . ARG A 1 376 ? 26.930 22.831 -40.977 1.00 89.50 376 ARG A O 1
ATOM 3145 N N . LYS A 1 377 ? 27.078 22.892 -38.741 1.00 90.62 377 LYS A N 1
ATOM 3146 C CA . LYS A 1 377 ? 27.451 24.321 -38.668 1.00 90.62 377 LYS A CA 1
ATOM 3147 C C . LYS A 1 377 ? 28.794 24.615 -39.344 1.00 90.62 377 LYS A C 1
ATOM 3149 O O . LYS A 1 377 ? 28.946 25.663 -39.968 1.00 90.62 377 LYS A O 1
ATOM 3154 N N . LEU A 1 378 ? 29.781 23.725 -39.216 1.00 90.38 378 LEU A N 1
ATOM 3155 C CA . LEU A 1 378 ? 31.081 23.882 -39.874 1.00 90.38 378 LEU A CA 1
ATOM 3156 C C . LEU A 1 378 ? 30.968 23.730 -41.398 1.00 90.38 378 LEU A C 1
ATOM 3158 O O . LEU A 1 378 ? 31.582 24.502 -42.131 1.00 90.38 378 LEU A O 1
ATOM 3162 N N . GLU A 1 379 ? 30.183 22.764 -41.874 1.00 87.44 379 GLU A N 1
ATOM 3163 C CA . GLU A 1 379 ? 29.914 22.562 -43.302 1.00 87.44 379 GLU A CA 1
ATOM 3164 C C . GLU A 1 379 ? 29.165 23.747 -43.915 1.00 87.44 379 GLU A C 1
ATOM 3166 O O . GLU A 1 379 ? 29.573 24.230 -44.970 1.00 87.44 379 GLU A O 1
ATOM 3171 N N . GLN A 1 380 ? 28.157 24.284 -43.220 1.00 89.81 380 GLN A N 1
ATOM 3172 C CA . GLN A 1 380 ? 27.455 25.505 -43.633 1.00 89.81 380 GLN A CA 1
ATOM 3173 C C . GLN A 1 380 ? 28.413 26.695 -43.754 1.00 89.81 380 GLN A C 1
ATOM 3175 O O . GLN A 1 380 ? 28.443 27.352 -44.791 1.00 89.81 380 GLN A O 1
ATOM 3180 N N . LYS A 1 381 ? 29.278 26.926 -42.754 1.00 90.00 381 LYS A N 1
ATOM 3181 C CA . LYS A 1 381 ? 30.293 27.994 -42.822 1.00 90.00 381 LYS A CA 1
ATOM 3182 C C . LYS A 1 381 ? 31.242 27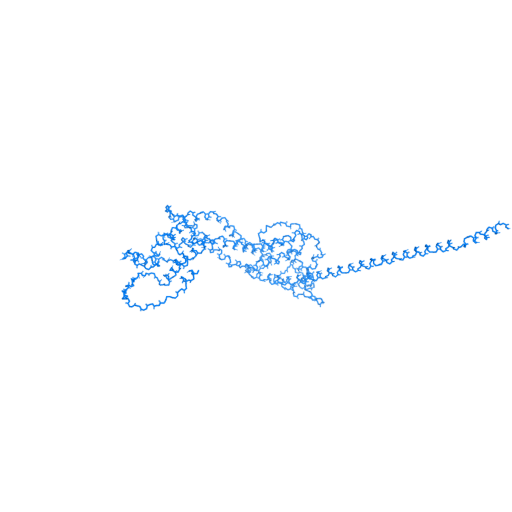.830 -44.010 1.00 90.00 381 LYS A C 1
ATOM 3184 O O . LYS A 1 381 ? 31.542 28.812 -44.683 1.00 90.00 381 LYS A O 1
ATOM 3189 N N . LYS A 1 382 ? 31.699 26.602 -44.287 1.00 87.44 382 LYS A N 1
ATOM 3190 C CA . LYS A 1 382 ? 32.551 26.313 -45.454 1.00 87.44 382 LYS A CA 1
ATOM 3191 C C . LYS A 1 382 ? 31.818 26.576 -46.772 1.00 87.44 382 LYS A C 1
ATOM 3193 O O . LYS A 1 382 ? 32.417 27.128 -47.689 1.00 87.44 382 LYS A O 1
ATOM 3198 N N . GLN A 1 383 ? 30.542 26.205 -46.876 1.00 85.44 383 GLN A N 1
ATOM 3199 C CA . GLN A 1 383 ? 29.726 26.474 -48.065 1.00 85.44 383 GLN A CA 1
ATOM 3200 C C . GLN A 1 383 ? 29.528 27.979 -48.290 1.00 85.44 383 GLN A C 1
ATOM 3202 O O . GLN A 1 383 ? 29.763 28.455 -49.400 1.00 85.44 383 GLN A O 1
ATOM 3207 N N . GLU A 1 384 ? 29.204 28.739 -47.241 1.00 88.44 384 GLU A N 1
ATOM 3208 C CA . GLU A 1 384 ? 29.087 30.202 -47.309 1.00 88.44 384 GLU A CA 1
ATOM 3209 C C . GLU A 1 384 ? 30.402 30.876 -47.732 1.00 88.44 384 GLU A C 1
ATOM 3211 O O . GLU A 1 384 ? 30.400 31.853 -48.483 1.00 88.44 384 GLU A O 1
ATOM 3216 N N . GLU A 1 385 ? 31.545 30.380 -47.252 1.00 85.81 385 GLU A N 1
ATOM 3217 C CA . GLU A 1 385 ? 32.864 30.899 -47.623 1.00 85.81 385 GLU A CA 1
ATOM 3218 C C . GLU A 1 385 ? 33.194 30.613 -49.097 1.00 85.81 385 GLU A C 1
ATOM 3220 O O . GLU A 1 385 ? 33.627 31.514 -49.818 1.00 85.81 385 GLU A O 1
ATOM 3225 N N . ILE A 1 386 ? 32.891 29.404 -49.584 1.00 82.44 386 ILE A N 1
ATOM 3226 C CA . ILE A 1 386 ? 33.026 29.043 -51.003 1.00 82.44 386 ILE A CA 1
ATOM 3227 C C . ILE A 1 386 ? 32.132 29.930 -51.885 1.00 82.44 386 ILE A C 1
ATOM 3229 O O . ILE A 1 386 ? 32.577 30.402 -52.934 1.00 82.44 386 ILE A O 1
ATOM 3233 N N . GLU A 1 387 ? 30.887 30.193 -51.483 1.00 82.56 387 GLU A N 1
ATOM 3234 C CA . GLU A 1 387 ? 29.986 31.091 -52.219 1.00 82.56 387 GLU A CA 1
ATOM 3235 C C . GLU A 1 387 ? 30.484 32.541 -52.238 1.00 82.56 387 GLU A C 1
ATOM 3237 O O . GLU A 1 387 ? 30.410 33.210 -53.277 1.00 82.56 387 GLU A O 1
ATOM 3242 N N . LYS A 1 388 ? 31.052 33.029 -51.127 1.00 83.06 388 LYS A N 1
ATOM 3243 C CA . LYS A 1 388 ? 31.682 34.358 -51.062 1.00 83.06 388 LYS A CA 1
ATOM 3244 C C . LYS A 1 388 ? 32.863 34.466 -52.024 1.00 83.06 388 LYS A C 1
ATOM 3246 O O . LYS A 1 388 ? 32.926 35.453 -52.758 1.00 83.06 388 LYS A O 1
ATOM 3251 N N . ILE A 1 389 ? 33.743 33.462 -52.067 1.00 79.00 389 ILE A N 1
ATOM 3252 C CA . ILE A 1 389 ? 34.894 33.428 -52.987 1.00 79.00 389 ILE A CA 1
ATOM 3253 C C . ILE A 1 389 ? 34.414 33.430 -54.443 1.00 79.00 389 ILE A C 1
ATOM 3255 O O . ILE A 1 389 ? 34.814 34.305 -55.208 1.00 79.00 389 ILE A O 1
ATOM 3259 N N . LYS A 1 390 ? 33.468 32.553 -54.814 1.00 77.06 390 LYS A N 1
ATOM 3260 C CA . LYS A 1 390 ? 32.884 32.532 -56.171 1.00 77.06 390 LYS A CA 1
ATOM 3261 C C . LYS A 1 390 ? 32.272 33.880 -56.559 1.00 77.06 390 LYS A C 1
ATOM 3263 O O . LYS A 1 390 ? 32.455 34.361 -57.674 1.00 77.06 390 LYS A O 1
ATOM 3268 N N . THR A 1 391 ? 31.570 34.529 -55.631 1.00 77.00 391 THR A N 1
ATOM 3269 C CA . THR A 1 391 ? 30.967 35.849 -55.867 1.00 77.00 391 THR A CA 1
ATOM 3270 C C . THR A 1 391 ? 32.030 36.938 -56.050 1.00 77.00 391 THR A C 1
ATOM 3272 O O . THR A 1 391 ? 31.855 37.841 -56.872 1.00 77.00 391 THR A O 1
ATOM 3275 N N . GLN A 1 392 ? 33.136 36.876 -55.302 1.00 75.56 392 GLN A N 1
ATOM 3276 C CA . GLN A 1 392 ? 34.265 37.798 -55.444 1.00 75.56 392 GLN A CA 1
ATOM 3277 C C . GLN A 1 392 ? 35.018 37.588 -56.764 1.00 75.56 392 GLN A C 1
ATOM 3279 O O . GLN A 1 392 ? 35.321 38.575 -57.431 1.00 75.56 392 GLN A O 1
ATOM 3284 N N . GLU A 1 393 ? 35.244 36.343 -57.189 1.00 70.62 393 GLU A N 1
ATOM 3285 C CA . GLU A 1 393 ? 35.864 36.020 -58.482 1.00 70.62 393 GLU A CA 1
ATOM 3286 C C . GLU A 1 393 ? 35.020 36.528 -59.658 1.00 70.62 393 GLU A C 1
ATOM 3288 O O . GLU A 1 393 ? 35.534 37.223 -60.536 1.00 70.62 393 GLU A O 1
ATOM 3293 N N . VAL A 1 394 ? 33.702 36.289 -59.643 1.00 70.12 394 VAL A N 1
ATOM 3294 C CA . VAL A 1 394 ? 32.780 36.798 -60.676 1.00 70.12 394 VAL A CA 1
ATOM 3295 C C . VAL A 1 394 ? 32.793 38.332 -60.729 1.00 70.12 394 VAL A C 1
ATOM 3297 O O . VAL A 1 394 ? 32.833 38.923 -61.813 1.00 70.12 394 VAL A O 1
ATOM 3300 N N . LYS A 1 395 ? 32.819 39.004 -59.569 1.00 69.50 395 LYS A N 1
ATOM 3301 C CA . LYS A 1 395 ? 32.944 40.471 -59.493 1.00 69.50 395 LYS A CA 1
ATOM 3302 C C . LYS A 1 395 ? 34.309 40.963 -59.990 1.00 69.50 395 LYS A C 1
ATOM 3304 O O . LYS A 1 395 ? 34.356 41.968 -60.698 1.00 69.50 395 LYS A O 1
ATOM 3309 N N . GLY A 1 396 ? 35.395 40.258 -59.674 1.00 68.12 396 GLY A N 1
ATOM 3310 C CA . GLY A 1 396 ? 36.754 40.563 -60.128 1.00 68.12 396 GLY A CA 1
ATOM 3311 C C . GLY A 1 396 ? 36.901 40.469 -61.647 1.00 68.12 396 GLY A C 1
ATOM 3312 O O . GLY A 1 396 ? 37.374 41.415 -62.276 1.00 68.12 396 GLY A O 1
ATOM 3313 N N . VAL A 1 397 ? 36.397 39.390 -62.253 1.00 63.22 397 VAL A N 1
ATOM 3314 C CA . VAL A 1 397 ? 36.381 39.195 -63.714 1.00 63.22 397 VAL A CA 1
ATOM 3315 C C . VAL A 1 397 ? 35.503 40.243 -64.404 1.00 63.22 397 VAL A C 1
ATOM 3317 O O . VAL A 1 397 ? 35.904 40.821 -65.414 1.00 63.22 397 VAL A O 1
ATOM 3320 N N . SER A 1 398 ? 34.335 40.566 -63.838 1.00 61.47 398 SER A N 1
ATOM 3321 C CA . SER A 1 398 ? 33.476 41.648 -64.341 1.00 61.47 398 SER A CA 1
ATOM 3322 C C . SER A 1 398 ? 34.173 43.015 -64.290 1.00 61.47 398 SER A C 1
ATOM 3324 O O . SER A 1 398 ? 34.063 43.803 -65.230 1.00 61.47 398 SER A O 1
ATOM 3326 N N . ASN A 1 399 ? 34.899 43.316 -63.212 1.00 63.50 399 ASN A N 1
ATOM 3327 C CA . ASN A 1 399 ? 35.616 44.583 -63.063 1.00 63.50 399 ASN A CA 1
ATOM 3328 C C . ASN A 1 399 ? 36.822 44.683 -64.004 1.00 63.50 399 ASN A C 1
ATOM 3330 O O . ASN A 1 399 ? 37.019 45.735 -64.607 1.00 63.50 399 ASN A O 1
ATOM 3334 N N . LEU A 1 400 ? 37.574 43.594 -64.193 1.00 61.34 400 LEU A N 1
ATOM 3335 C CA . LEU A 1 400 ? 38.639 43.510 -65.196 1.00 61.34 400 LEU A CA 1
ATOM 3336 C C . LEU A 1 400 ? 38.085 43.707 -66.606 1.00 61.34 400 LEU A C 1
ATOM 3338 O O . LEU A 1 400 ? 38.633 44.499 -67.358 1.00 61.34 400 LEU A O 1
ATOM 3342 N N . ARG A 1 401 ? 36.951 43.080 -66.941 1.00 57.03 401 ARG A N 1
ATOM 3343 C CA . ARG A 1 401 ? 36.289 43.259 -68.240 1.00 57.03 401 ARG A CA 1
ATOM 3344 C C . ARG A 1 401 ? 35.828 44.702 -68.461 1.00 57.03 401 ARG A C 1
ATOM 3346 O O . ARG A 1 401 ? 36.027 45.238 -69.542 1.00 57.03 401 ARG A O 1
ATOM 3353 N N . LYS A 1 402 ? 35.262 45.356 -67.440 1.00 63.03 402 LYS A N 1
ATOM 3354 C CA . LYS A 1 402 ? 34.884 46.782 -67.502 1.00 63.03 402 LYS A CA 1
ATOM 3355 C C . LYS A 1 402 ? 36.096 47.709 -67.620 1.00 63.03 402 LYS A C 1
ATOM 3357 O O . LYS A 1 402 ? 36.011 48.712 -68.320 1.00 63.03 402 LYS A O 1
ATOM 3362 N N . LYS A 1 403 ? 37.205 47.385 -66.949 1.00 63.72 403 LYS A N 1
ATOM 3363 C CA . LYS A 1 403 ? 38.470 48.121 -67.063 1.00 63.72 403 LYS A CA 1
ATOM 3364 C C . LYS A 1 403 ? 39.074 47.959 -68.458 1.00 63.72 403 LYS A C 1
ATOM 3366 O O . LYS A 1 403 ? 39.433 48.961 -69.055 1.00 63.72 403 LYS A O 1
ATOM 3371 N N . PHE A 1 404 ? 39.066 46.742 -69.000 1.00 53.53 404 PHE A N 1
ATOM 3372 C CA . PHE A 1 404 ? 39.525 46.447 -70.356 1.00 53.53 404 PHE A CA 1
ATOM 3373 C C . PHE A 1 404 ? 38.699 47.198 -71.405 1.00 53.53 404 PHE A C 1
ATOM 3375 O O . PHE A 1 404 ? 39.273 47.815 -72.288 1.00 53.53 404 PHE A O 1
ATOM 3382 N N . ILE A 1 405 ? 37.364 47.222 -71.262 1.00 59.38 405 ILE A N 1
ATOM 3383 C CA . ILE A 1 405 ? 36.472 47.994 -72.145 1.00 59.38 405 ILE A CA 1
ATOM 3384 C C . ILE A 1 405 ? 36.787 49.496 -72.062 1.00 59.38 405 ILE A C 1
ATOM 3386 O O . ILE A 1 405 ? 36.951 50.135 -73.096 1.00 59.38 405 ILE A O 1
ATOM 3390 N N . LYS A 1 406 ? 36.960 50.047 -70.853 1.00 61.16 406 LYS A N 1
ATOM 3391 C CA . LYS A 1 406 ? 37.346 51.456 -70.667 1.00 61.16 406 LYS A CA 1
ATOM 3392 C C . LYS A 1 406 ? 38.726 51.792 -71.235 1.00 61.16 406 LYS A C 1
ATOM 3394 O O . LYS A 1 406 ? 38.888 52.875 -71.778 1.00 61.16 406 LYS A O 1
ATOM 3399 N N . GLU A 1 407 ? 39.709 50.903 -71.106 1.00 55.16 407 GLU A N 1
ATOM 3400 C CA . GLU A 1 407 ? 41.051 51.098 -71.673 1.00 55.16 407 GLU A CA 1
ATOM 3401 C C . GLU A 1 407 ? 41.018 51.020 -73.210 1.00 55.16 407 GLU A C 1
ATOM 3403 O O . GLU A 1 407 ? 41.647 51.841 -73.868 1.00 55.16 407 GLU A O 1
ATOM 3408 N N . THR A 1 408 ? 40.195 50.142 -73.799 1.00 53.09 408 THR A N 1
ATOM 3409 C CA . THR A 1 408 ? 39.979 50.103 -75.261 1.00 53.09 408 THR A CA 1
ATOM 3410 C C . THR A 1 408 ? 39.145 51.262 -75.817 1.00 53.09 408 THR A C 1
ATOM 3412 O O . THR A 1 408 ? 39.219 51.530 -77.012 1.00 53.09 408 THR A O 1
ATOM 3415 N N . GLU A 1 409 ? 38.346 51.937 -74.988 1.00 54.44 409 GLU A N 1
ATOM 3416 C CA . GLU A 1 409 ? 37.597 53.148 -75.365 1.00 54.44 409 GLU A CA 1
ATOM 3417 C C . GLU A 1 409 ? 38.412 54.438 -75.151 1.00 54.44 409 GLU A C 1
ATOM 3419 O O . GLU A 1 409 ? 38.131 55.446 -75.795 1.00 54.44 409 GLU A O 1
ATOM 3424 N N . ALA A 1 410 ? 39.414 54.423 -74.261 1.00 53.81 410 ALA A N 1
ATOM 3425 C CA . ALA A 1 410 ? 40.256 55.580 -73.948 1.00 53.81 410 ALA A CA 1
ATOM 3426 C C . ALA A 1 410 ? 41.477 55.715 -74.872 1.00 53.81 410 ALA A C 1
ATOM 3428 O O . ALA A 1 410 ? 41.876 56.837 -75.186 1.00 53.81 410 ALA A O 1
ATOM 3429 N N . ASP A 1 411 ? 42.039 54.603 -75.348 1.00 54.22 411 ASP A N 1
ATOM 3430 C CA . ASP A 1 411 ? 43.071 54.627 -76.380 1.00 54.22 411 ASP A CA 1
ATOM 3431 C C . ASP A 1 411 ? 42.404 54.514 -77.752 1.00 54.22 411 ASP A C 1
ATOM 3433 O O . ASP A 1 411 ? 41.768 53.509 -78.064 1.00 54.22 411 ASP A O 1
ATOM 3437 N N . GLY A 1 412 ? 42.562 55.545 -78.590 1.00 57.31 412 GLY A N 1
ATOM 3438 C CA . GLY A 1 412 ? 42.018 55.679 -79.954 1.00 57.31 412 GLY A CA 1
ATOM 3439 C C . GLY A 1 412 ? 42.507 54.640 -80.979 1.00 57.31 412 GLY A C 1
ATOM 3440 O O . GLY A 1 412 ? 42.657 54.946 -82.162 1.00 57.31 412 GLY A O 1
ATOM 3441 N N . LEU A 1 413 ? 42.751 53.402 -80.549 1.00 54.81 413 LEU A N 1
ATOM 3442 C CA . LEU A 1 413 ? 43.157 52.254 -81.347 1.00 54.81 413 LEU A CA 1
ATOM 3443 C C . LEU A 1 413 ? 42.074 51.870 -82.371 1.00 54.81 413 LEU A C 1
ATOM 3445 O O . LEU A 1 413 ? 42.404 51.490 -83.491 1.00 54.81 413 LEU A O 1
ATOM 3449 N N . MET A 1 414 ? 40.785 52.026 -82.034 1.00 52.84 414 MET A N 1
ATOM 3450 C CA . MET A 1 414 ? 39.671 51.789 -82.969 1.00 52.84 414 MET A CA 1
ATOM 3451 C C . MET A 1 414 ? 39.617 52.832 -84.097 1.00 52.84 414 MET A C 1
ATOM 3453 O O . MET A 1 414 ? 39.423 52.449 -85.251 1.00 52.84 414 MET A O 1
ATOM 3457 N N . ASP A 1 415 ? 39.888 54.110 -83.811 1.00 56.78 415 ASP A N 1
ATOM 3458 C CA . ASP A 1 415 ? 39.995 55.163 -84.836 1.00 56.78 415 ASP A CA 1
ATOM 3459 C C . ASP A 1 415 ? 41.246 54.983 -85.709 1.00 56.78 415 ASP A C 1
ATOM 3461 O O . ASP A 1 415 ? 41.209 55.209 -86.922 1.00 56.78 415 ASP A O 1
ATOM 3465 N N . GLN A 1 416 ? 42.349 54.498 -85.130 1.00 56.16 416 GLN A N 1
ATOM 3466 C CA . GLN A 1 416 ? 43.567 54.170 -85.872 1.00 56.16 416 GLN A CA 1
ATOM 3467 C C . GLN A 1 416 ? 43.373 52.965 -86.809 1.00 56.16 416 GLN A C 1
ATOM 3469 O O . GLN A 1 416 ? 43.836 52.994 -87.953 1.00 56.16 416 GLN A O 1
ATOM 3474 N N . ILE A 1 417 ? 42.657 51.928 -86.361 1.00 56.28 417 ILE A N 1
ATOM 3475 C CA . ILE A 1 417 ? 42.353 50.731 -87.158 1.00 56.28 417 ILE A CA 1
ATOM 3476 C C . ILE A 1 417 ? 41.322 51.052 -88.253 1.00 56.28 417 ILE A C 1
ATOM 3478 O O . ILE A 1 417 ? 41.547 50.700 -89.414 1.00 56.28 417 ILE A O 1
ATOM 3482 N N . MET A 1 418 ? 40.251 51.793 -87.944 1.00 55.47 418 MET A N 1
ATOM 3483 C CA . MET A 1 418 ? 39.283 52.273 -88.946 1.00 55.47 418 MET A CA 1
ATOM 3484 C C . MET A 1 418 ? 39.935 53.211 -89.969 1.00 55.47 418 MET A C 1
ATOM 3486 O O . MET A 1 418 ? 39.721 53.057 -91.173 1.00 55.47 418 MET A O 1
ATOM 3490 N N . GLY A 1 419 ? 40.810 54.124 -89.535 1.00 60.38 419 GLY A N 1
ATOM 3491 C CA . GLY A 1 419 ? 41.563 55.009 -90.427 1.00 60.38 419 GLY A CA 1
ATOM 3492 C C . GLY A 1 419 ? 42.507 54.263 -91.381 1.00 60.38 419 GLY A C 1
ATOM 3493 O O . GLY A 1 419 ? 42.655 54.658 -92.543 1.00 60.38 419 GLY A O 1
ATOM 3494 N N . GLN A 1 420 ? 43.115 53.157 -90.937 1.00 58.31 420 GLN A N 1
ATOM 3495 C CA . GLN A 1 420 ? 43.950 52.303 -91.789 1.00 58.31 420 GLN A CA 1
ATOM 3496 C C . GLN A 1 420 ? 43.131 51.421 -92.744 1.00 58.31 420 GLN A C 1
ATOM 3498 O O . GLN A 1 420 ? 43.545 51.239 -93.892 1.00 58.31 420 GLN A O 1
ATOM 3503 N N . MET A 1 421 ? 41.959 50.926 -92.328 1.00 54.19 421 MET A N 1
ATOM 3504 C CA . MET A 1 421 ? 41.061 50.170 -93.212 1.00 54.19 421 MET A CA 1
ATOM 3505 C C . MET A 1 421 ? 40.436 51.057 -94.299 1.00 54.19 421 MET A C 1
ATOM 3507 O O . MET A 1 421 ? 40.420 50.669 -95.466 1.00 54.19 421 MET A O 1
ATOM 3511 N N . ILE A 1 422 ? 40.025 52.285 -93.967 1.00 58.16 422 ILE A N 1
ATOM 3512 C CA . ILE A 1 422 ? 39.476 53.246 -94.941 1.00 58.16 422 ILE A CA 1
ATOM 3513 C C . ILE A 1 422 ? 40.548 53.693 -95.955 1.00 58.16 422 ILE A C 1
ATOM 3515 O O . ILE A 1 422 ? 40.244 53.863 -97.136 1.00 58.16 422 ILE A O 1
ATOM 3519 N N . LYS A 1 423 ? 41.819 53.824 -95.540 1.00 59.94 423 LYS A N 1
ATOM 3520 C CA . LYS A 1 423 ? 42.944 54.088 -96.462 1.00 59.94 423 LYS A CA 1
ATOM 3521 C C . LYS A 1 423 ? 43.252 52.913 -97.395 1.00 59.94 423 LYS A C 1
ATOM 3523 O O . LYS A 1 423 ? 43.670 53.157 -98.524 1.00 59.94 423 LYS A O 1
ATOM 3528 N N . LYS A 1 424 ? 43.046 51.669 -96.950 1.00 59.91 424 LYS A N 1
ATOM 3529 C CA . LYS A 1 424 ? 43.213 50.461 -97.778 1.00 59.91 424 LYS A CA 1
ATOM 3530 C C . LYS A 1 424 ? 42.035 50.180 -98.715 1.00 59.91 424 LYS A C 1
ATOM 3532 O O . LYS A 1 424 ? 42.233 49.460 -99.674 1.00 59.91 424 LYS A O 1
ATOM 3537 N N . ALA A 1 425 ? 40.853 50.744 -98.467 1.00 50.03 425 ALA A N 1
ATOM 3538 C CA . ALA A 1 425 ? 39.675 50.566 -99.325 1.00 50.03 425 ALA A CA 1
ATOM 3539 C C . ALA A 1 425 ? 39.566 51.592 -100.478 1.00 50.03 425 ALA A C 1
ATOM 3541 O O . ALA A 1 425 ? 38.669 51.485 -101.308 1.00 50.03 425 ALA A O 1
ATOM 3542 N N . LYS A 1 426 ? 40.449 52.606 -100.529 1.00 52.81 426 LYS A N 1
ATOM 3543 C CA . LYS A 1 426 ? 40.503 53.645 -101.587 1.00 52.81 426 LYS A CA 1
ATOM 3544 C C . LYS A 1 426 ? 41.694 53.507 -102.555 1.00 52.81 426 LYS A C 1
ATOM 3546 O O . LYS A 1 426 ? 41.913 54.393 -103.379 1.00 52.81 426 LYS A O 1
ATOM 3551 N N . LYS A 1 427 ? 42.457 52.424 -102.452 1.00 41.97 427 LYS A N 1
ATOM 3552 C CA . LYS A 1 427 ? 43.457 51.953 -103.420 1.00 41.97 427 LYS A CA 1
ATOM 3553 C C . LYS A 1 427 ? 43.141 50.500 -103.719 1.00 41.97 427 LYS A C 1
ATOM 3555 O O . LYS A 1 427 ? 43.431 50.089 -104.859 1.00 41.97 427 LYS A O 1
#

Foldseek 3Di:
DPPVCVVDPDDDDDPDDDPPPPPPPLQADEQDDPVLLVLLVVLCVVLVDDLVLVVLCLLVVHASDPPHPNLVSCLVRDDDPVLLVRLVVVCVVPVDLVSHDPSSSSSVSQNVDPPSNVSSVVSVLLVCVVVLLVLLLLLLLLLLVLLCCLQPVVLNVVLQVVVQQVQLVVQPPHPSNDDPHDALLCLLVQLVAADPPPRAGNLLVVLVCQVVPFPDDPDVLVVVLVCVLVPSPDPPPDPPPDHTSNSSLSVLLSSLVSNVVHPLVVSVVVLVVSVVSLVVLVVCLVVDDDDPSGCSSVVSVVSCVVCVVSSVVSVVSSVVSLVSVCSSCVVSVHDSPDDPVVSSVSSNSSSVSSVVSVVVSVVVVVVVVVVVVVVVVVVVVVVVVVVVVVVVVVVVVVVVVVVVVVVVVVPCVVVVVVVVVVVVVVD

Mean predicted aligned error: 12.88 Å

pLDDT: mean 82.1, std 16.09, range [34.84, 98.31]

InterPro domains:
  IPR015425 Formin, FH2 domain [PF02181] (7-351)
  IPR015425 Formin, FH2 domain [PS51444] (1-380)
  IPR015425 Formin, FH2 domain [SM00498] (2-388)
  IPR042201 Formin, FH2 domain superfamily [G3DSA:1.20.58.2220] (3-396)
  IPR051425 Formin Homology [PTHR45725] (7-402)